Protein AF-A0A932FX75-F1 (afdb_monomer_lite)

Foldseek 3Di:
DDDPVVVVVVLLVVQLVLCLQQVCLQLVHHDPDSVLSVLLSLLSVLCVVVVLSVQLNVCSVVSVSVSNNVSLLCLLQPPPDNDLSNLQSLLVSLCVSLVVRPDLVSSLVSNLSSLLSLLLSLVVLPVQLVVQCVVVVDSVVSSVCSVCVLLVVLLVLLVQLLVCQVVVDSSNLSSLSNLVCQLVSNVSSVHDPVSSVVSNVSSLVSLVVSLVVLLVVLVVLLVPDDLPPDDLCSNCVSVCSLLSNCVRNNDDPVSLCSLLVSLLVSLVVCVVVVVLVSNLVSLPSSVVSLVVLLVCQVVDPVNVVCLLSSLSSLQSNLVSDPDLVSSLVSLVSSCVSPVPNLSSLLVNLQSLLVVLVVLVVVDPPDPPDDDCVVVLVSLVVSVVSNVSSCVSPVPRDHDPVNVVSNVVSVVD

Sequence (412 aa):
MLRPDDERLYQRLRDRMFLRTVLPALKGAPLEDRDHVDRALGLAAILAETGAAAPLLEASSSGDESRTEQLVERIATGGEAAPPIALHHLALLYGRFARSAPDLPRAIGHEKRALVCWLRLWNERSYLAEVAGTVAGDQDLAHEIVASLPRTLLERHAEELSAGRKAATPAARRAAGLLRAVDACAEAAGLGDAERAEVARIAAASIARVACDVIDEARHLAEHADPLRSAAEAREAPFRHVLGFAEWAGFDHETILFLLGQAQDFGWELYRARRTADLRTLLLPLLPAAEELRATIDGDPALVGFRALCAQYFTFLGETETRPGAAIERLETAVAICPTHRNARLILADLLIQDAGRRLDALPARPLFGSGEARRTALSELARTVERAGSLWPSTKVPAALETALAELEKR

Radius of gyration: 31.28 Å; chains: 1; bounding box: 80×47×92 Å

Structure (mmCIF, N/CA/C/O backbone):
data_AF-A0A932FX75-F1
#
_entry.id   AF-A0A932FX75-F1
#
loop_
_atom_site.group_PDB
_atom_site.id
_atom_site.type_symbol
_atom_site.label_atom_id
_atom_site.label_alt_id
_atom_site.label_comp_id
_atom_site.label_asym_id
_atom_site.label_entity_id
_atom_site.label_seq_id
_atom_site.pdbx_PDB_ins_code
_atom_site.Cartn_x
_atom_site.Cartn_y
_atom_site.Cartn_z
_atom_site.occupancy
_atom_site.B_iso_or_equiv
_atom_site.auth_seq_id
_atom_site.auth_comp_id
_atom_site.auth_asym_id
_atom_site.auth_atom_id
_atom_site.pdbx_PDB_model_num
ATOM 1 N N . MET A 1 1 ? -25.951 14.320 57.116 1.00 60.41 1 MET A N 1
ATOM 2 C CA . MET A 1 1 ? -25.681 13.016 56.479 1.00 60.41 1 MET A CA 1
ATOM 3 C C . MET A 1 1 ? -26.706 12.867 55.366 1.00 60.41 1 MET A C 1
ATOM 5 O O . MET A 1 1 ? -27.891 12.952 55.671 1.00 60.41 1 MET A O 1
ATOM 9 N N . LEU A 1 2 ? -26.275 12.823 54.103 1.00 65.00 2 LEU A N 1
ATOM 10 C CA . LEU A 1 2 ? -27.182 12.679 52.955 1.00 65.00 2 LEU A CA 1
ATOM 11 C C . LEU A 1 2 ? -27.827 11.286 52.975 1.00 65.00 2 LEU A C 1
ATOM 13 O O . LEU A 1 2 ? -27.242 10.344 53.517 1.00 65.00 2 LEU A O 1
ATOM 17 N N . ARG A 1 3 ? -29.039 11.144 52.423 1.00 84.88 3 ARG A N 1
ATOM 18 C CA . ARG A 1 3 ? -29.623 9.810 52.228 1.00 84.88 3 ARG A CA 1
ATOM 19 C C . ARG A 1 3 ? -28.793 9.067 51.170 1.00 84.88 3 ARG A C 1
ATOM 21 O O . ARG A 1 3 ? -28.259 9.720 50.275 1.00 84.88 3 ARG A O 1
ATOM 28 N N . PRO A 1 4 ? -28.702 7.726 51.213 1.00 81.56 4 PRO A N 1
ATOM 29 C CA . PRO A 1 4 ? -27.932 6.957 50.229 1.00 81.56 4 PRO A CA 1
ATOM 30 C C . PRO A 1 4 ? -28.289 7.266 48.764 1.00 81.56 4 PRO A C 1
ATOM 32 O O . PRO A 1 4 ? -27.413 7.267 47.901 1.00 81.56 4 PRO A O 1
ATOM 35 N N . ASP A 1 5 ? -29.557 7.575 48.487 1.00 84.50 5 ASP A N 1
ATOM 36 C CA . ASP A 1 5 ? -30.017 7.954 47.147 1.00 84.50 5 ASP A CA 1
ATOM 37 C C . ASP A 1 5 ? -29.565 9.366 46.738 1.00 84.50 5 ASP A C 1
ATOM 39 O O . ASP A 1 5 ? -29.203 9.580 45.580 1.00 84.50 5 ASP A O 1
ATOM 43 N N . ASP A 1 6 ? -29.506 10.305 47.689 1.00 88.44 6 ASP A N 1
ATOM 44 C CA . ASP A 1 6 ? -29.008 11.666 47.454 1.00 88.44 6 ASP A CA 1
ATOM 45 C C . ASP A 1 6 ? -27.497 11.648 47.171 1.00 88.44 6 ASP A C 1
ATOM 47 O O . ASP A 1 6 ? -27.025 12.360 46.286 1.00 88.44 6 ASP A O 1
ATOM 51 N N . GLU A 1 7 ? -26.745 10.786 47.864 1.00 84.75 7 GLU A N 1
ATOM 52 C CA . GLU A 1 7 ? -25.303 10.599 47.650 1.00 84.75 7 GLU A CA 1
ATOM 53 C C . GLU A 1 7 ? -25.010 10.015 46.257 1.00 84.75 7 GLU A C 1
ATOM 55 O O . GLU A 1 7 ? -24.158 10.520 45.525 1.00 84.75 7 GLU A O 1
ATOM 60 N N . ARG A 1 8 ? -25.769 8.994 45.830 1.00 86.19 8 ARG A N 1
ATOM 61 C CA . ARG A 1 8 ? -25.651 8.414 44.478 1.00 86.19 8 ARG A CA 1
ATOM 62 C C . ARG A 1 8 ? -26.000 9.423 43.390 1.00 86.19 8 ARG A C 1
ATOM 64 O O . ARG A 1 8 ? -25.322 9.480 42.361 1.00 86.19 8 ARG A O 1
ATOM 71 N N . LEU A 1 9 ? -27.056 10.209 43.597 1.00 87.81 9 LEU A N 1
ATOM 72 C CA . LEU A 1 9 ? -27.450 11.256 42.659 1.00 87.81 9 LEU A CA 1
ATOM 73 C C . LEU A 1 9 ? -26.374 12.343 42.566 1.00 87.81 9 LEU A C 1
ATOM 75 O O . LEU A 1 9 ? -26.006 12.734 41.456 1.00 87.81 9 LEU A O 1
ATOM 79 N N . TYR A 1 10 ? -25.848 12.793 43.707 1.00 89.00 10 TYR A N 1
ATOM 80 C CA . TYR A 1 10 ? -24.765 13.770 43.769 1.00 89.00 10 TYR A CA 1
ATOM 81 C C . TYR A 1 10 ? -23.512 13.265 43.046 1.00 89.00 10 TYR A C 1
ATOM 83 O O . TYR A 1 10 ? -22.982 13.970 42.183 1.00 89.00 10 TYR A O 1
ATOM 91 N N . GLN A 1 11 ? -23.100 12.019 43.298 1.00 87.50 11 GLN A N 1
ATOM 92 C CA . GLN A 1 11 ? -21.953 11.414 42.624 1.00 87.50 11 GLN A CA 1
ATOM 93 C C . GLN A 1 11 ? -22.158 11.348 41.108 1.00 87.50 11 GLN A C 1
ATOM 95 O O . GLN A 1 11 ? -21.298 11.784 40.345 1.00 87.50 11 GLN A O 1
ATOM 100 N N . ARG A 1 12 ? -23.338 10.911 40.656 1.00 88.06 12 ARG A N 1
ATOM 101 C CA . ARG A 1 12 ? -23.665 10.857 39.225 1.00 88.06 12 ARG A CA 1
ATOM 102 C C . ARG A 1 12 ? -23.656 12.240 38.571 1.00 88.06 12 ARG A C 1
ATOM 104 O O . ARG A 1 12 ? -23.247 12.367 37.419 1.00 88.06 12 ARG A O 1
ATOM 111 N N . LEU A 1 13 ? -24.114 13.284 39.266 1.00 89.50 13 LEU A N 1
ATOM 112 C CA . LEU A 1 13 ? -24.040 14.663 38.770 1.00 89.50 13 LEU A CA 1
ATOM 113 C C . LEU A 1 13 ? -22.590 15.149 38.675 1.00 89.50 13 LEU A C 1
ATOM 115 O O . LEU A 1 13 ? -22.227 15.746 37.659 1.00 89.50 13 LEU A O 1
ATOM 119 N N . ARG A 1 14 ? -21.760 14.844 39.678 1.00 90.44 14 ARG A N 1
ATOM 120 C CA . ARG A 1 14 ? -20.325 15.156 39.677 1.00 90.44 14 ARG A CA 1
ATOM 121 C C . ARG A 1 14 ? -19.611 14.491 38.499 1.00 90.44 14 ARG A C 1
ATOM 123 O O . ARG A 1 14 ? -18.894 15.166 37.765 1.00 90.44 14 ARG A O 1
ATOM 130 N N . ASP A 1 15 ? -19.894 13.216 38.256 1.00 89.88 15 ASP A N 1
ATOM 131 C CA . ASP A 1 15 ? -19.316 12.440 37.155 1.00 89.88 15 ASP A CA 1
ATOM 132 C C . ASP A 1 15 ? -19.746 12.993 35.789 1.00 89.88 15 ASP A C 1
ATOM 134 O O . ASP A 1 15 ? -18.925 13.160 34.885 1.00 89.88 15 ASP A O 1
ATOM 138 N N . ARG A 1 16 ? -21.022 13.380 35.645 1.00 90.69 16 ARG A N 1
ATOM 139 C CA . ARG A 1 16 ? -21.517 14.069 34.440 1.00 90.69 16 ARG A CA 1
ATOM 140 C C . ARG A 1 16 ? -20.805 15.395 34.201 1.00 90.69 16 ARG A C 1
ATOM 142 O O . ARG A 1 16 ? -20.499 15.710 33.053 1.00 90.69 16 ARG A O 1
ATOM 149 N N . MET A 1 17 ? -20.588 16.191 35.247 1.00 89.19 17 MET A N 1
ATOM 150 C CA . MET A 1 17 ? -19.888 17.472 35.129 1.00 89.19 17 MET A CA 1
ATOM 151 C C . MET A 1 17 ? -18.433 17.267 34.715 1.00 89.19 17 MET A C 1
ATOM 153 O O . MET A 1 17 ? -17.984 17.918 33.778 1.00 89.19 17 MET A O 1
ATOM 157 N N . PHE A 1 18 ? -17.740 16.317 35.343 1.00 90.00 18 PHE A N 1
ATOM 158 C CA . PHE A 1 18 ? -16.380 15.935 34.976 1.00 90.00 18 PHE A CA 1
ATOM 159 C C . PHE A 1 18 ? -16.281 15.524 33.496 1.00 90.00 18 PHE A C 1
ATOM 161 O O . PHE A 1 18 ? -15.495 16.093 32.739 1.00 90.00 18 PHE A O 1
ATOM 168 N N . LEU A 1 19 ? -17.140 14.607 33.044 1.00 89.19 19 LEU A N 1
ATOM 169 C CA . LEU A 1 19 ? -17.134 14.128 31.658 1.00 89.19 19 LEU A CA 1
ATOM 170 C C . LEU A 1 19 ? -17.506 15.213 30.646 1.00 89.19 19 LEU A C 1
ATOM 172 O O . LEU A 1 19 ? -16.978 15.214 29.539 1.00 89.19 19 LEU A O 1
ATOM 176 N N . ARG A 1 20 ? -18.379 16.161 31.000 1.00 89.56 20 ARG A N 1
ATOM 177 C CA . ARG A 1 20 ? -18.686 17.307 30.128 1.00 89.56 20 ARG A CA 1
ATOM 178 C C . ARG A 1 20 ? -17.479 18.200 29.868 1.00 89.56 20 ARG A C 1
ATOM 180 O O . ARG A 1 20 ? -17.460 18.846 28.827 1.00 89.56 20 ARG A O 1
ATOM 187 N N . THR A 1 21 ? -16.504 18.220 30.770 1.00 87.62 21 THR A N 1
ATOM 188 C CA . THR A 1 21 ? -15.249 18.954 30.578 1.00 87.62 21 THR A CA 1
ATOM 189 C C . THR A 1 21 ? -14.226 18.119 29.813 1.00 87.62 21 THR A C 1
ATOM 191 O O . THR A 1 21 ? -13.597 18.624 28.889 1.00 87.62 21 THR A O 1
ATOM 194 N N . VAL A 1 22 ? -14.084 16.835 30.151 1.00 86.62 22 VAL A N 1
ATOM 195 C CA . VAL A 1 22 ? -13.017 15.980 29.601 1.00 86.62 22 VAL A CA 1
ATOM 196 C C . VAL A 1 22 ? -13.337 15.443 28.204 1.00 86.62 22 VAL A C 1
ATOM 198 O O . VAL A 1 22 ? -12.476 15.414 27.328 1.00 86.62 22 VAL A O 1
ATOM 201 N N . LEU A 1 23 ? -14.578 15.022 27.951 1.00 88.38 23 LEU A N 1
ATOM 202 C CA . LEU A 1 23 ? -14.937 14.381 26.684 1.00 88.38 23 LEU A CA 1
ATOM 203 C C . LEU A 1 23 ? -14.802 15.295 25.452 1.00 88.38 23 LEU A C 1
ATOM 205 O O . LEU A 1 23 ? -14.373 14.774 24.424 1.00 88.38 23 LEU A O 1
ATOM 209 N N . PRO A 1 24 ? -15.124 16.607 25.488 1.00 87.75 24 PRO A N 1
ATOM 210 C CA . PRO A 1 24 ? -14.858 17.489 24.352 1.00 87.75 24 PRO A CA 1
ATOM 211 C C . PRO A 1 24 ? -13.373 17.567 23.988 1.00 87.75 24 PRO A C 1
ATOM 213 O O . PRO A 1 24 ? -13.044 17.486 22.807 1.00 87.75 24 PRO A O 1
ATOM 216 N N . ALA A 1 25 ? -12.492 17.652 24.993 1.00 85.44 25 ALA A N 1
ATOM 217 C CA . ALA A 1 25 ? -11.045 17.660 24.792 1.00 85.44 25 ALA A CA 1
ATOM 218 C C . ALA A 1 25 ? -10.559 16.329 24.194 1.00 85.44 25 ALA A C 1
ATOM 220 O O . ALA A 1 25 ? -9.800 16.329 23.234 1.00 85.44 25 ALA A O 1
ATOM 221 N N . LEU A 1 26 ? -11.083 15.191 24.668 1.00 83.62 26 LEU A N 1
ATOM 222 C CA . LEU A 1 26 ? -10.765 13.873 24.096 1.00 83.62 26 LEU A CA 1
ATOM 223 C C . LEU A 1 26 ? -11.318 13.655 22.688 1.00 83.62 26 LEU A C 1
ATOM 225 O O . LEU A 1 26 ? -10.713 12.944 21.888 1.00 83.62 26 LEU A O 1
ATOM 229 N N . LYS A 1 27 ? -12.485 14.221 22.378 1.00 85.06 27 LYS A N 1
ATOM 230 C CA . LYS A 1 27 ? -13.068 14.167 21.033 1.00 85.06 27 LYS A CA 1
ATOM 231 C C . LYS A 1 27 ? -12.318 15.100 20.070 1.00 85.06 27 LYS A C 1
ATOM 233 O O . LYS A 1 27 ? -12.302 14.826 18.867 1.00 85.06 27 LYS A O 1
ATOM 238 N N . GLY A 1 28 ? -11.735 16.187 20.586 1.00 81.00 28 GLY A N 1
ATOM 239 C CA . GLY A 1 28 ? -11.206 17.321 19.820 1.00 81.00 28 GLY A CA 1
ATOM 240 C C . GLY A 1 28 ? -12.312 18.182 19.194 1.00 81.00 28 GLY A C 1
ATOM 241 O O . GLY A 1 28 ? -12.101 18.827 18.165 1.00 81.00 28 GLY A O 1
ATOM 242 N N . ALA A 1 29 ? -13.537 18.099 19.724 1.00 78.12 29 ALA A N 1
ATOM 243 C CA . ALA A 1 29 ? -14.714 18.808 19.226 1.00 78.12 29 ALA A CA 1
ATOM 244 C C . ALA A 1 29 ? -15.818 18.867 20.298 1.00 78.12 29 ALA A C 1
ATOM 246 O O . ALA A 1 29 ? -15.878 17.987 21.164 1.00 78.12 29 ALA A O 1
ATOM 247 N N . PRO A 1 30 ? -16.752 19.833 20.219 1.00 81.56 30 PRO A N 1
ATOM 248 C CA . PRO A 1 30 ? -17.909 19.866 21.103 1.00 81.56 30 PRO A CA 1
ATOM 249 C C . PRO A 1 30 ? -18.713 18.554 21.092 1.00 81.56 30 PRO A C 1
ATOM 251 O O . PRO A 1 30 ? -18.842 17.855 20.076 1.00 81.56 30 PRO A O 1
ATOM 254 N N . LEU A 1 31 ? -19.281 18.217 22.252 1.00 81.06 31 LEU A N 1
ATOM 255 C CA . LEU A 1 31 ? -20.259 17.142 22.361 1.00 81.06 31 LEU A CA 1
ATOM 256 C C . LEU A 1 31 ? -21.626 17.652 21.908 1.00 81.06 31 LEU A C 1
ATOM 258 O O . LEU A 1 31 ? -22.238 18.483 22.570 1.00 81.06 31 LEU A O 1
ATOM 262 N N . GLU A 1 32 ? -22.109 17.120 20.792 1.00 70.88 32 GLU A N 1
ATOM 263 C CA . GLU A 1 32 ? -23.422 17.464 20.234 1.00 70.88 32 GLU A CA 1
ATOM 264 C C . GLU A 1 32 ? -24.567 16.727 20.945 1.00 70.88 32 GLU A C 1
ATOM 266 O O . GLU A 1 32 ? -25.710 17.172 20.915 1.00 70.88 32 GLU A O 1
ATOM 271 N N . ASP A 1 33 ? -24.259 15.619 21.627 1.00 74.62 33 ASP A N 1
ATOM 272 C CA . ASP A 1 33 ? -25.254 14.708 22.184 1.00 74.62 33 ASP A CA 1
ATOM 273 C C . ASP A 1 33 ? -24.948 14.340 23.645 1.00 74.62 33 ASP A C 1
ATOM 275 O O . ASP A 1 33 ? -23.833 13.926 23.991 1.00 74.62 33 ASP A O 1
ATOM 279 N N . ARG A 1 34 ? -25.977 14.459 24.498 1.00 74.56 34 ARG A N 1
ATOM 280 C CA . ARG A 1 34 ? -25.953 14.075 25.919 1.00 74.56 34 ARG A CA 1
ATOM 281 C C . ARG A 1 34 ? -25.685 12.581 26.108 1.00 74.56 34 ARG A C 1
ATOM 283 O O . ARG A 1 34 ? -25.114 12.213 27.136 1.00 74.56 34 ARG A O 1
ATOM 290 N N . ASP A 1 35 ? -26.020 11.752 25.123 1.00 80.19 35 ASP A N 1
ATOM 291 C CA . ASP A 1 35 ? -25.848 10.297 25.178 1.00 80.19 35 ASP A CA 1
ATOM 292 C C . ASP A 1 35 ? -24.372 9.883 25.331 1.00 80.19 35 ASP A C 1
ATOM 294 O O . ASP A 1 35 ? -24.067 8.870 25.964 1.00 80.19 35 ASP A O 1
ATOM 298 N N . HIS A 1 36 ? -23.425 10.693 24.837 1.00 78.12 36 HIS A N 1
ATOM 299 C CA . HIS A 1 36 ? -21.991 10.440 25.028 1.00 78.12 36 HIS A CA 1
ATOM 300 C C . HIS A 1 36 ? -21.591 10.484 26.504 1.00 78.12 36 HIS A C 1
ATOM 302 O O . HIS A 1 36 ? -20.847 9.619 26.963 1.00 78.12 36 HIS A O 1
ATOM 308 N N . VAL A 1 37 ? -22.109 11.467 27.247 1.00 83.12 37 VAL A N 1
ATOM 309 C CA . VAL A 1 37 ? -21.802 11.656 28.670 1.00 83.12 37 VAL A CA 1
ATOM 310 C C . VAL A 1 37 ? -22.379 10.505 29.482 1.00 83.12 37 VAL A C 1
ATOM 312 O O . VAL A 1 37 ? -21.670 9.904 30.284 1.00 83.12 37 VAL A O 1
ATOM 315 N N . ASP A 1 38 ? -23.645 10.161 29.248 1.00 83.44 38 ASP A N 1
ATOM 316 C CA . ASP A 1 38 ? -24.330 9.140 30.044 1.00 83.44 38 ASP A CA 1
ATOM 317 C C . ASP A 1 38 ? -23.727 7.748 29.855 1.00 83.44 38 ASP A C 1
ATOM 319 O O . ASP A 1 38 ? -23.591 6.990 30.816 1.00 83.44 38 ASP A O 1
ATOM 323 N N . ARG A 1 39 ? -23.287 7.423 28.640 1.00 80.44 39 ARG A N 1
ATOM 324 C CA . ARG A 1 39 ? -22.659 6.130 28.351 1.00 80.44 39 ARG A CA 1
ATOM 325 C C . ARG A 1 39 ? -21.183 6.060 28.763 1.00 80.44 39 ARG A C 1
ATOM 327 O O . ARG A 1 39 ? -20.630 4.964 28.804 1.00 80.44 39 ARG A O 1
ATOM 334 N N . ALA A 1 40 ? -20.556 7.197 29.063 1.00 84.81 40 ALA A N 1
ATOM 335 C CA . ALA A 1 40 ? -19.195 7.277 29.590 1.00 84.81 40 ALA A CA 1
ATOM 336 C C . ALA A 1 40 ? -19.151 7.375 31.125 1.00 84.81 40 ALA A C 1
ATOM 338 O O . ALA A 1 40 ? -18.063 7.448 31.685 1.00 84.81 40 ALA A O 1
ATOM 339 N N . LEU A 1 41 ? -20.293 7.345 31.829 1.00 85.44 41 LEU A N 1
ATOM 340 C CA . LEU A 1 41 ? -20.327 7.469 33.295 1.00 85.44 41 LEU A CA 1
ATOM 341 C C . LEU A 1 41 ? -19.461 6.435 34.021 1.00 85.44 41 LEU A C 1
ATOM 343 O O . LEU A 1 41 ? -18.822 6.781 35.009 1.00 85.44 41 LEU A O 1
ATOM 347 N N . GLY A 1 42 ? -19.378 5.206 33.503 1.00 83.38 42 GLY A N 1
ATOM 348 C CA . GLY A 1 42 ? -18.480 4.186 34.054 1.00 83.38 42 GLY A CA 1
ATOM 349 C C . GLY A 1 42 ? -17.009 4.609 34.012 1.00 83.38 42 GLY A C 1
ATOM 350 O O . GLY A 1 42 ? -16.280 4.382 34.972 1.00 83.38 42 GLY A O 1
ATOM 351 N N . LEU A 1 43 ? -16.592 5.327 32.962 1.00 84.88 43 LEU A N 1
ATOM 352 C CA . LEU A 1 43 ? -15.232 5.853 32.841 1.00 84.88 43 LEU A CA 1
ATOM 353 C C . LEU A 1 43 ? -14.921 6.885 33.932 1.00 84.88 43 LEU A C 1
ATOM 355 O O . LEU A 1 43 ? -13.818 6.879 34.459 1.00 84.88 43 LEU A O 1
ATOM 359 N N . ALA A 1 44 ? -15.872 7.744 34.314 1.00 86.00 44 ALA A N 1
ATOM 360 C CA . ALA A 1 44 ? -15.643 8.743 35.363 1.00 86.00 44 ALA A CA 1
ATOM 361 C C . ALA A 1 44 ? -15.314 8.111 36.722 1.00 86.00 44 ALA A C 1
ATOM 363 O O . ALA A 1 44 ? -14.377 8.556 37.383 1.00 86.00 44 ALA A O 1
ATOM 364 N N . ALA A 1 45 ? -16.046 7.060 37.106 1.00 83.31 45 ALA A N 1
ATOM 365 C CA . ALA A 1 45 ? -15.777 6.326 38.340 1.00 83.31 45 ALA A CA 1
ATOM 366 C C . ALA A 1 45 ? -14.365 5.719 38.323 1.00 83.31 45 ALA A C 1
ATOM 368 O O . ALA A 1 45 ? -13.587 5.920 39.251 1.00 83.31 45 ALA A O 1
ATOM 369 N N . ILE A 1 46 ? -13.995 5.083 37.210 1.00 82.81 46 ILE A N 1
ATOM 370 C CA . ILE A 1 46 ? -12.687 4.440 37.047 1.00 82.81 46 ILE A CA 1
ATOM 371 C C . ILE A 1 46 ? -11.546 5.465 37.071 1.00 82.81 46 ILE A C 1
ATOM 373 O O . ILE A 1 46 ? -10.523 5.251 37.713 1.00 82.81 46 ILE A O 1
ATOM 377 N N . LEU A 1 47 ? -11.718 6.609 36.405 1.00 82.94 47 LEU A N 1
ATOM 378 C CA . LEU A 1 47 ? -10.726 7.688 36.401 1.00 82.94 47 LEU A CA 1
ATOM 379 C C . LEU A 1 47 ? -10.540 8.319 37.785 1.00 82.94 47 LEU A C 1
ATOM 381 O O . LEU A 1 47 ? -9.456 8.817 38.095 1.00 82.94 47 LEU A O 1
ATOM 385 N N . ALA A 1 48 ? -11.586 8.326 38.612 1.00 83.81 48 ALA A N 1
ATOM 386 C CA . ALA A 1 48 ? -11.485 8.772 39.994 1.00 83.81 48 ALA A CA 1
ATOM 387 C C . ALA A 1 48 ? -10.686 7.773 40.846 1.00 83.81 48 ALA A C 1
ATOM 389 O O . ALA A 1 48 ? -9.825 8.194 41.616 1.00 83.81 48 ALA A O 1
ATOM 390 N N . GLU A 1 49 ? -10.920 6.470 40.671 1.00 83.50 49 GLU A N 1
ATOM 391 C CA . GLU A 1 49 ? -10.227 5.398 41.402 1.00 83.50 49 GLU A CA 1
ATOM 392 C C . GLU A 1 49 ? -8.731 5.320 41.077 1.00 83.50 49 GLU A C 1
ATOM 394 O O . GLU A 1 49 ? -7.918 5.090 41.970 1.00 83.50 49 GLU A O 1
ATOM 399 N N . THR A 1 50 ? -8.343 5.583 39.827 1.00 78.56 50 THR A N 1
ATOM 400 C CA . THR A 1 50 ? -6.930 5.600 39.406 1.00 78.56 50 THR A CA 1
ATOM 401 C C . THR A 1 50 ? -6.200 6.900 39.755 1.00 78.56 50 THR A C 1
ATOM 403 O O . THR A 1 50 ? -5.020 7.053 39.443 1.00 78.56 50 THR A O 1
ATOM 406 N N . GLY A 1 51 ? -6.888 7.879 40.355 1.00 83.56 51 GLY A N 1
ATOM 407 C CA . GLY A 1 51 ? -6.333 9.206 40.640 1.00 83.56 51 GLY A CA 1
ATOM 408 C C . GLY A 1 51 ? -6.096 10.075 39.396 1.00 83.56 51 GLY A C 1
ATOM 409 O O . GLY A 1 51 ? -5.593 11.193 39.513 1.00 83.56 51 GLY A O 1
ATOM 410 N N . ALA A 1 52 ? -6.484 9.609 38.206 1.00 84.56 52 ALA A N 1
ATOM 411 C CA . ALA A 1 52 ? -6.282 10.324 36.949 1.00 84.56 52 ALA A CA 1
ATOM 412 C C . ALA A 1 52 ? -7.299 11.457 36.712 1.00 84.56 52 ALA A C 1
ATOM 414 O O . ALA A 1 52 ? -7.061 12.335 35.880 1.00 84.56 52 ALA A O 1
ATOM 415 N N . ALA A 1 53 ? -8.414 11.477 37.450 1.00 85.62 53 ALA A N 1
ATOM 416 C CA . ALA A 1 53 ? -9.477 12.465 37.274 1.00 85.62 53 ALA A CA 1
ATOM 417 C C . ALA A 1 53 ? -9.005 13.918 37.467 1.00 85.62 53 ALA A C 1
ATOM 419 O O . ALA A 1 53 ? -9.329 14.775 36.649 1.00 85.62 53 ALA A O 1
ATOM 420 N N . ALA A 1 54 ? -8.226 14.216 38.513 1.00 87.19 54 ALA A N 1
ATOM 421 C CA . ALA A 1 54 ? -7.782 15.589 38.777 1.00 87.19 54 ALA A CA 1
ATOM 422 C C . ALA A 1 54 ? -6.805 16.122 37.702 1.00 87.19 54 ALA A C 1
ATOM 424 O O . ALA A 1 54 ? -7.084 17.192 37.155 1.00 87.19 54 ALA A O 1
ATOM 425 N N . PRO A 1 55 ? -5.744 15.384 37.307 1.00 87.38 55 PRO A N 1
ATOM 426 C CA . PRO A 1 55 ? -4.882 15.783 36.191 1.00 87.38 55 PRO A CA 1
ATOM 427 C C . PRO A 1 55 ? -5.631 15.964 34.865 1.00 87.38 55 PRO A C 1
ATOM 429 O O . PRO A 1 55 ? -5.346 16.903 34.123 1.00 87.38 55 PRO A O 1
ATOM 432 N N . LEU A 1 56 ? -6.600 15.088 34.566 1.00 86.50 56 LEU A N 1
ATOM 433 C CA . LEU A 1 56 ? -7.410 15.191 33.348 1.00 86.50 56 LEU A CA 1
ATOM 434 C C . LEU A 1 56 ? -8.293 16.432 33.356 1.00 86.50 56 LEU A C 1
ATOM 436 O O . LEU A 1 56 ? -8.410 17.106 32.333 1.00 86.50 56 LEU A O 1
ATOM 440 N N . LEU A 1 57 ? -8.901 16.744 34.501 1.00 88.81 57 LEU A N 1
ATOM 441 C CA . LEU A 1 57 ? -9.738 17.926 34.641 1.00 88.81 57 LEU A CA 1
ATOM 442 C C . LEU A 1 57 ? -8.919 19.211 34.481 1.00 88.81 57 LEU A C 1
ATOM 444 O O . LEU A 1 57 ? -9.377 20.130 33.804 1.00 88.81 57 LEU A O 1
ATOM 448 N N . GLU A 1 58 ? -7.718 19.264 35.063 1.00 90.19 58 GLU A N 1
ATOM 449 C CA . GLU A 1 58 ? -6.783 20.386 34.916 1.00 90.19 58 GLU A CA 1
ATOM 450 C C . GLU A 1 58 ? -6.414 20.602 33.441 1.00 90.19 58 GLU A C 1
ATOM 452 O O . GLU A 1 58 ? -6.645 21.690 32.913 1.00 90.19 58 GLU A O 1
ATOM 457 N N . ALA A 1 59 ? -5.935 19.554 32.761 1.00 89.38 59 ALA A N 1
ATOM 458 C CA . ALA A 1 59 ? -5.523 19.623 31.357 1.00 89.38 59 ALA A CA 1
ATOM 459 C C . ALA A 1 59 ? -6.685 19.983 30.412 1.00 89.38 59 ALA A C 1
ATOM 461 O O . ALA A 1 59 ? -6.534 20.812 29.513 1.00 89.38 59 ALA A O 1
ATOM 462 N N . SER A 1 60 ? -7.871 19.415 30.651 1.00 88.25 60 SER A N 1
ATOM 463 C CA . SER A 1 60 ? -9.057 19.699 29.833 1.00 88.25 60 SER A CA 1
ATOM 464 C C . SER A 1 60 ? -9.553 21.131 30.042 1.00 88.25 60 SER A C 1
ATOM 466 O O . SER A 1 60 ? -9.964 21.792 29.092 1.00 88.25 60 SER A O 1
ATOM 468 N N . SER A 1 61 ? -9.489 21.642 31.277 1.00 88.44 61 SER A N 1
ATOM 469 C CA . SER A 1 61 ? -9.932 23.006 31.600 1.00 88.44 61 SER A CA 1
ATOM 470 C C . SER A 1 61 ? -8.977 24.077 31.072 1.00 88.44 61 SER A C 1
ATOM 472 O O . SER A 1 61 ? -9.418 25.190 30.791 1.00 88.44 61 SER A O 1
ATOM 474 N N . SER A 1 62 ? -7.688 23.759 30.910 1.00 88.25 62 SER A N 1
ATOM 475 C CA . SER A 1 62 ? -6.714 24.653 30.273 1.00 88.25 62 SER A CA 1
ATOM 476 C C . SER A 1 62 ? -6.761 24.624 28.741 1.00 88.25 62 SER A C 1
ATOM 478 O O . SER A 1 62 ? -6.025 25.377 28.109 1.00 88.25 62 SER A O 1
ATOM 480 N N . GLY A 1 63 ? -7.592 23.763 28.139 1.00 85.31 63 GLY A N 1
ATOM 481 C CA . GLY A 1 63 ? -7.631 23.558 26.688 1.00 85.31 63 GLY A CA 1
ATOM 482 C C . GLY A 1 63 ? -6.385 22.861 26.134 1.00 85.31 63 GLY A C 1
ATOM 483 O O . GLY A 1 63 ? -6.109 22.965 24.942 1.00 85.31 63 GLY A O 1
ATOM 484 N N . ASP A 1 64 ? -5.616 22.168 26.982 1.00 86.25 64 ASP A N 1
ATOM 485 C CA . ASP A 1 64 ? -4.430 21.422 26.558 1.00 86.25 64 ASP A CA 1
ATOM 486 C C . ASP A 1 64 ? -4.858 20.030 26.072 1.00 86.25 64 ASP A C 1
ATOM 488 O O . ASP A 1 64 ? -4.851 19.038 26.813 1.00 86.25 64 ASP A O 1
ATOM 492 N N . GLU A 1 65 ? -5.311 19.979 24.817 1.00 82.75 65 GLU A N 1
ATOM 493 C CA . GLU A 1 65 ? -5.770 18.746 24.170 1.00 82.75 65 GLU A CA 1
ATOM 494 C C . GLU A 1 65 ?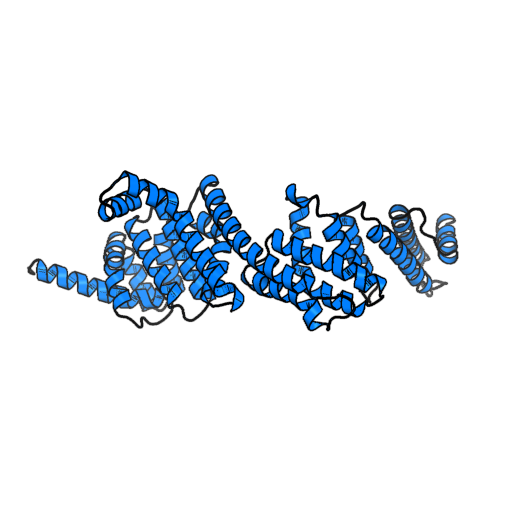 -4.667 17.680 24.166 1.00 82.75 65 GLU A C 1
ATOM 496 O O . GLU A 1 65 ? -4.932 16.532 24.510 1.00 82.75 65 GLU A O 1
ATOM 501 N N . SER A 1 66 ? -3.418 18.067 23.886 1.00 83.31 66 SER A N 1
ATOM 502 C CA . SER A 1 66 ? -2.270 17.151 23.849 1.00 83.31 66 SER A CA 1
ATOM 503 C C . SER A 1 66 ? -2.018 16.502 25.209 1.00 83.31 66 SER A C 1
ATOM 505 O O . SER A 1 66 ? -1.898 15.280 25.304 1.00 83.31 66 SER A O 1
ATOM 507 N N . ARG A 1 67 ? -2.006 17.286 26.293 1.00 85.56 67 ARG A N 1
ATOM 508 C CA . ARG A 1 67 ? -1.850 16.745 27.653 1.00 85.56 67 ARG A CA 1
ATOM 509 C C . ARG A 1 67 ? -3.043 15.887 28.063 1.00 85.56 67 ARG A C 1
ATOM 511 O O . ARG A 1 67 ? -2.855 14.871 28.729 1.00 85.56 67 ARG A O 1
ATOM 518 N N . THR A 1 68 ? -4.257 16.260 27.661 1.00 83.12 68 THR A N 1
ATOM 519 C CA . THR A 1 68 ? -5.465 15.463 27.922 1.00 83.12 68 THR A CA 1
ATOM 520 C C . THR A 1 68 ? -5.393 14.107 27.220 1.00 83.12 68 THR A C 1
ATOM 522 O O . THR A 1 68 ? -5.640 13.074 27.847 1.00 83.12 68 THR A O 1
ATOM 525 N N . GLU A 1 69 ? -4.994 14.095 25.947 1.00 78.75 69 GLU A N 1
ATOM 526 C CA . GLU A 1 69 ? -4.779 12.869 25.180 1.00 78.75 69 GLU A CA 1
ATOM 527 C C . GLU A 1 69 ? -3.671 12.013 25.794 1.00 78.75 69 GLU A C 1
ATOM 529 O O . GLU A 1 69 ? -3.907 10.835 26.034 1.00 78.75 69 GLU A O 1
ATOM 534 N N . GLN A 1 70 ? -2.517 12.589 26.143 1.00 82.50 70 GLN A N 1
ATOM 535 C CA . GLN A 1 70 ? -1.416 11.859 26.783 1.00 82.50 70 GLN A CA 1
ATOM 536 C C . GLN A 1 70 ? -1.829 11.221 28.110 1.00 82.50 70 GLN A C 1
ATOM 538 O O . GLN A 1 70 ? -1.402 10.114 28.428 1.00 82.50 70 GLN A O 1
ATOM 543 N N . LEU A 1 71 ? -2.646 11.903 28.915 1.00 81.56 71 LEU A N 1
ATOM 544 C CA . LEU A 1 71 ? -3.122 11.361 30.186 1.00 81.56 71 LEU A CA 1
ATOM 545 C C . LEU A 1 71 ? -4.058 10.167 29.974 1.00 81.56 71 LEU A C 1
ATOM 547 O O . LEU A 1 71 ? -3.907 9.160 30.664 1.00 81.56 71 LEU A O 1
ATOM 551 N N . VAL A 1 72 ? -4.982 10.238 29.010 1.00 78.38 72 VAL A N 1
ATOM 552 C CA . VAL A 1 72 ? -5.849 9.094 28.674 1.00 78.38 72 VAL A CA 1
ATOM 553 C C . VAL A 1 72 ? -5.081 7.982 27.978 1.00 78.38 72 VAL A C 1
ATOM 555 O O . VAL A 1 72 ? -5.326 6.812 28.258 1.00 78.38 72 VAL A O 1
ATOM 558 N N . GLU A 1 73 ? -4.111 8.317 27.137 1.00 76.94 73 GLU A N 1
ATOM 559 C CA . GLU A 1 73 ? -3.220 7.339 26.532 1.00 76.94 73 GLU A CA 1
ATOM 560 C C . GLU A 1 73 ? -2.423 6.618 27.610 1.00 76.94 73 GLU A C 1
ATOM 562 O O . GLU A 1 73 ? -2.433 5.401 27.619 1.00 76.94 73 GLU A O 1
ATOM 567 N N . ARG A 1 74 ? -1.867 7.313 28.608 1.00 78.12 74 ARG A N 1
ATOM 568 C CA . ARG A 1 74 ? -1.224 6.673 29.768 1.00 78.12 74 ARG A CA 1
ATOM 569 C C . ARG A 1 74 ? -2.163 5.758 30.547 1.00 78.12 74 ARG A C 1
ATOM 571 O O . ARG A 1 74 ? -1.694 4.779 31.111 1.00 78.12 74 ARG A O 1
ATOM 578 N N . ILE A 1 75 ? -3.462 6.040 30.584 1.00 74.12 75 ILE A N 1
ATOM 579 C CA . ILE A 1 75 ? -4.443 5.113 31.162 1.00 74.12 75 ILE A CA 1
ATOM 580 C C . ILE A 1 75 ? -4.638 3.906 30.245 1.00 74.12 75 ILE A C 1
ATOM 582 O O . ILE A 1 75 ? -4.781 2.805 30.743 1.00 74.12 75 ILE A O 1
ATOM 586 N N . ALA A 1 76 ? -4.620 4.080 28.925 1.00 68.62 76 ALA A N 1
ATOM 587 C CA . ALA A 1 76 ? -4.782 2.998 27.956 1.00 68.62 76 ALA A CA 1
ATOM 588 C C . ALA A 1 76 ? -3.504 2.170 27.708 1.00 68.62 76 ALA A C 1
ATOM 590 O O . ALA A 1 76 ? -3.614 1.013 27.304 1.00 68.62 76 ALA A O 1
ATOM 591 N N . THR A 1 77 ? -2.311 2.732 27.941 1.00 66.94 77 THR A N 1
ATOM 592 C CA . THR A 1 77 ? -0.987 2.188 27.566 1.00 66.94 77 THR A CA 1
ATOM 593 C C . THR A 1 77 ? -0.008 2.069 28.741 1.00 66.94 77 THR A C 1
ATOM 595 O O . THR A 1 77 ? 1.007 1.393 28.617 1.00 66.94 77 THR A O 1
ATOM 598 N N . GLY A 1 78 ? -0.302 2.659 29.904 1.00 58.00 78 GLY A N 1
ATOM 599 C CA . GLY A 1 78 ? 0.605 2.728 31.056 1.00 58.00 78 GLY A CA 1
ATOM 600 C C . GLY A 1 78 ? 0.992 1.379 31.673 1.00 58.00 78 GLY A C 1
ATOM 601 O O . GLY A 1 78 ? 0.253 0.395 31.592 1.00 58.00 78 GLY A O 1
ATOM 602 N N . GLY A 1 79 ? 2.187 1.377 32.283 1.00 56.62 79 GLY A N 1
ATOM 603 C CA . GLY A 1 79 ? 2.942 0.214 32.776 1.00 56.62 79 GLY A CA 1
ATOM 604 C C . GLY A 1 79 ? 2.479 -0.412 34.097 1.00 56.62 79 GLY A C 1
ATOM 605 O O . GLY A 1 79 ? 3.095 -1.372 34.547 1.00 56.62 79 GLY A O 1
ATOM 606 N N . GLU A 1 80 ? 1.391 0.077 34.689 1.00 57.41 80 GLU A N 1
ATOM 607 C CA . GLU A 1 80 ? 0.557 -0.698 35.614 1.00 57.41 80 GLU A CA 1
ATOM 608 C C . GLU A 1 80 ? -0.732 -1.014 34.851 1.00 57.41 80 GLU A C 1
ATOM 610 O O . GLU A 1 80 ? -1.321 -0.105 34.267 1.00 57.41 80 GLU A O 1
ATOM 615 N N . ALA A 1 81 ? -1.113 -2.292 34.761 1.00 66.50 81 ALA A N 1
ATOM 616 C CA . ALA A 1 81 ? -2.211 -2.742 33.908 1.00 66.50 81 ALA A CA 1
ATOM 617 C C . ALA A 1 81 ? -3.470 -1.894 34.137 1.00 66.50 81 ALA A C 1
ATOM 619 O O . ALA A 1 81 ? -4.055 -1.898 35.221 1.00 66.50 81 ALA A O 1
ATOM 620 N N . ALA A 1 82 ? -3.856 -1.135 33.109 1.00 76.81 82 ALA A N 1
ATOM 621 C CA . ALA A 1 82 ? -5.106 -0.401 33.092 1.00 76.81 82 ALA A CA 1
ATOM 622 C C . ALA A 1 82 ? -6.240 -1.353 33.486 1.00 76.81 82 ALA A C 1
ATOM 624 O O . ALA A 1 82 ? -6.304 -2.442 32.914 1.00 76.81 82 ALA A O 1
ATOM 625 N N . PRO A 1 83 ? -7.149 -0.982 34.405 1.00 86.06 83 PRO A N 1
ATOM 626 C CA . PRO A 1 83 ? -8.262 -1.857 34.736 1.00 86.06 83 PRO A CA 1
ATOM 627 C C . PRO A 1 83 ? -9.010 -2.251 33.449 1.00 86.06 83 PRO A C 1
ATOM 629 O O . PRO A 1 83 ? -9.365 -1.351 32.680 1.00 86.06 83 PRO A O 1
ATOM 632 N N . PRO A 1 84 ? -9.297 -3.542 33.195 1.00 89.19 84 PRO A N 1
ATOM 633 C CA . PRO A 1 84 ? -9.972 -3.983 31.969 1.00 89.19 84 PRO A CA 1
ATOM 634 C C . PRO A 1 84 ? -11.263 -3.209 31.677 1.00 89.19 84 PRO A C 1
ATOM 636 O O . PRO A 1 84 ? -11.542 -2.794 30.554 1.00 89.19 84 PRO A O 1
ATOM 639 N N . ILE A 1 85 ? -12.030 -2.904 32.722 1.00 88.00 85 ILE A N 1
ATOM 640 C CA . ILE A 1 85 ? -13.246 -2.100 32.610 1.00 88.00 85 ILE A CA 1
ATOM 641 C C . ILE A 1 85 ? -12.982 -0.690 32.039 1.00 88.00 85 ILE A C 1
ATOM 643 O O . ILE A 1 85 ? -13.796 -0.178 31.267 1.00 88.00 85 ILE A O 1
ATOM 647 N N . ALA A 1 86 ? -11.826 -0.084 32.334 1.00 86.50 86 ALA A N 1
ATOM 648 C CA . ALA A 1 86 ? -11.397 1.193 31.761 1.00 86.50 86 ALA A CA 1
ATOM 649 C C . ALA A 1 86 ? -11.189 1.064 30.251 1.00 86.50 86 ALA A C 1
ATOM 651 O O . ALA A 1 86 ? -11.742 1.847 29.477 1.00 86.50 86 ALA A O 1
ATOM 652 N N . LEU A 1 87 ? -10.434 0.039 29.841 1.00 89.56 87 LEU A N 1
ATOM 653 C CA . LEU A 1 87 ? -10.147 -0.252 28.438 1.00 89.56 87 LEU A CA 1
ATOM 654 C C . LEU A 1 87 ? -11.439 -0.492 27.654 1.00 89.56 87 LEU A C 1
ATOM 656 O O . LEU A 1 87 ? -11.582 0.015 26.546 1.00 89.56 87 LEU A O 1
ATOM 660 N N . HIS A 1 88 ? -12.419 -1.181 28.241 1.00 90.94 88 HIS A N 1
ATOM 661 C CA . HIS A 1 88 ? -13.701 -1.439 27.583 1.00 90.94 88 HIS A CA 1
ATOM 662 C C . HIS A 1 88 ? -14.484 -0.143 27.356 1.00 90.94 88 HIS A C 1
ATOM 664 O O . HIS A 1 88 ? -14.952 0.122 26.244 1.00 90.94 88 HIS A O 1
ATOM 670 N N . HIS A 1 89 ? -14.577 0.719 28.370 1.00 89.38 89 HIS A N 1
ATOM 671 C CA . HIS A 1 89 ? -15.227 2.018 28.207 1.00 89.38 89 HIS A CA 1
ATOM 672 C C . HIS A 1 89 ? -14.509 2.908 27.186 1.00 89.38 89 HIS A C 1
ATOM 674 O O . HIS A 1 89 ? -15.182 3.543 26.369 1.00 89.38 89 HIS A O 1
ATOM 680 N N . LEU A 1 90 ? -13.174 2.925 27.188 1.00 89.38 90 LEU A N 1
ATOM 681 C CA . LEU A 1 90 ? -12.378 3.668 26.209 1.00 89.38 90 LEU A CA 1
ATOM 682 C C . LEU A 1 90 ? -12.575 3.124 24.790 1.00 89.38 90 LEU A C 1
ATOM 684 O O . LEU A 1 90 ? -12.814 3.912 23.876 1.00 89.38 90 LEU A O 1
ATOM 688 N N . ALA A 1 91 ? -12.585 1.802 24.602 1.00 92.25 91 ALA A N 1
ATOM 689 C CA . ALA A 1 91 ? -12.824 1.169 23.306 1.00 92.25 91 ALA A CA 1
ATOM 690 C C . ALA A 1 91 ? -14.182 1.581 22.711 1.00 92.25 91 ALA A C 1
ATOM 692 O O . ALA A 1 91 ? -14.280 1.994 21.550 1.00 92.25 91 ALA A O 1
ATOM 693 N N . LEU A 1 92 ? -15.241 1.540 23.526 1.00 91.12 92 LEU A N 1
ATOM 694 C CA . LEU A 1 92 ? -16.586 1.954 23.119 1.00 91.12 92 LEU A CA 1
ATOM 695 C C . LEU A 1 92 ? -16.678 3.458 22.837 1.00 91.12 92 LEU A C 1
ATOM 697 O O . LEU A 1 92 ? -17.364 3.867 21.892 1.00 91.12 92 LEU A O 1
ATOM 701 N N . LEU A 1 93 ? -16.028 4.279 23.663 1.00 89.25 93 LEU A N 1
ATOM 702 C CA . LEU A 1 93 ? -16.028 5.732 23.531 1.00 89.25 93 LEU A CA 1
ATOM 703 C C . LEU A 1 93 ? -15.316 6.164 22.248 1.00 89.25 93 LEU A C 1
ATOM 705 O O . LEU A 1 93 ? -15.911 6.865 21.427 1.00 89.25 93 LEU A O 1
ATOM 709 N N . TYR A 1 94 ? -14.091 5.688 22.031 1.00 91.31 94 TYR A N 1
ATOM 710 C CA . TYR A 1 94 ? -13.320 5.998 20.834 1.00 91.31 94 TYR A CA 1
ATOM 711 C C . TYR A 1 94 ? -13.997 5.473 19.565 1.00 91.31 94 TYR A C 1
ATOM 713 O O . TYR A 1 94 ? -14.083 6.199 18.577 1.00 91.31 94 TYR A O 1
ATOM 721 N N . GLY A 1 95 ? -14.612 4.286 19.606 1.00 91.44 95 GLY A N 1
ATOM 722 C CA . GLY A 1 95 ? -15.411 3.782 18.485 1.00 91.44 95 GLY A CA 1
ATOM 723 C C . GLY A 1 95 ? -16.622 4.666 18.143 1.00 91.44 95 GLY A C 1
ATOM 724 O O . GLY A 1 95 ? -17.072 4.695 16.997 1.00 91.44 95 GLY A O 1
ATOM 725 N N . ARG A 1 96 ? -17.172 5.422 19.105 1.00 90.25 96 ARG A N 1
ATOM 726 C CA . ARG A 1 96 ? -18.193 6.449 18.822 1.00 90.25 96 ARG A CA 1
ATOM 727 C C . ARG A 1 96 ? -17.587 7.736 18.294 1.00 90.25 96 ARG A C 1
ATOM 729 O O . ARG A 1 96 ? -18.111 8.276 17.322 1.00 90.25 96 ARG A O 1
ATOM 736 N N . PHE A 1 97 ? -16.497 8.203 18.894 1.00 90.69 97 PHE A N 1
ATOM 737 C CA . PHE A 1 97 ? -15.801 9.396 18.422 1.00 90.69 97 PHE A CA 1
ATOM 738 C C . PHE A 1 97 ? -15.376 9.250 16.967 1.00 90.69 97 PHE A C 1
ATOM 740 O O . PHE A 1 97 ? -15.659 10.152 16.188 1.00 90.69 97 PHE A O 1
ATOM 747 N N . ALA A 1 98 ? -14.864 8.084 16.574 1.00 90.69 98 ALA A N 1
ATOM 748 C CA . ALA A 1 98 ? -14.571 7.738 15.188 1.00 90.69 98 ALA A CA 1
ATOM 749 C C . ALA A 1 98 ? -15.750 7.974 14.230 1.00 90.69 98 ALA A C 1
ATOM 751 O O . ALA A 1 98 ? -15.589 8.598 13.185 1.00 90.69 98 ALA A O 1
ATOM 752 N N . ARG A 1 99 ? -16.958 7.524 14.594 1.00 88.00 99 ARG A N 1
ATOM 753 C CA . ARG A 1 99 ? -18.163 7.679 13.757 1.00 88.00 99 ARG A CA 1
ATOM 754 C C . ARG A 1 99 ? -18.666 9.120 13.659 1.00 88.00 99 ARG A C 1
ATOM 756 O O . ARG A 1 99 ? -19.341 9.449 12.693 1.00 88.00 99 ARG A O 1
ATOM 763 N N . SER A 1 100 ? -18.367 9.946 14.659 1.00 88.00 100 SER A N 1
ATOM 764 C CA . SER A 1 100 ? -18.801 11.351 14.748 1.00 88.00 100 SER A CA 1
ATOM 765 C C . SER A 1 100 ? -17.680 12.360 14.477 1.00 88.00 100 SER A C 1
ATOM 767 O O . SER A 1 100 ? -17.841 13.550 14.749 1.00 88.00 100 SER A O 1
ATOM 769 N N . ALA A 1 101 ? -16.514 11.892 14.028 1.00 88.69 101 ALA A N 1
ATOM 770 C CA . ALA A 1 101 ? -15.355 12.743 13.825 1.00 88.69 101 ALA A CA 1
ATOM 771 C C . ALA A 1 101 ? -15.574 13.673 12.616 1.00 88.69 101 ALA A C 1
ATOM 773 O O . ALA A 1 101 ? -16.127 13.237 11.605 1.00 88.69 101 ALA A O 1
ATOM 774 N N . PRO A 1 102 ? -15.133 14.942 12.703 1.00 86.25 102 PRO A N 1
ATOM 775 C CA . PRO A 1 102 ? -15.339 15.933 11.646 1.00 86.25 102 PRO A CA 1
ATOM 776 C C . PRO A 1 102 ? -14.508 15.661 10.383 1.00 86.25 102 PRO A C 1
ATOM 778 O O . PRO A 1 102 ? -14.864 16.125 9.303 1.00 86.25 102 PRO A O 1
ATOM 781 N N . ASP A 1 103 ? -13.408 14.916 10.509 1.00 90.75 103 ASP A N 1
ATOM 782 C CA . ASP A 1 103 ? -12.469 14.629 9.429 1.00 90.75 103 ASP A CA 1
ATOM 783 C C . ASP A 1 103 ? -11.941 13.187 9.489 1.00 90.75 103 ASP A C 1
ATOM 785 O O . ASP A 1 103 ? -11.966 12.522 10.529 1.00 90.75 103 ASP A O 1
ATOM 789 N N . LEU A 1 104 ? -11.464 12.699 8.339 1.00 89.81 104 LEU A N 1
ATOM 790 C CA . LEU A 1 104 ? -10.995 11.325 8.163 1.00 89.81 104 LEU A CA 1
ATOM 791 C C . LEU A 1 104 ? -9.759 10.983 9.028 1.00 89.81 104 LEU A C 1
ATOM 793 O O . LEU A 1 104 ? -9.804 9.943 9.690 1.00 89.81 104 LEU A O 1
ATOM 797 N N . PRO A 1 105 ? -8.685 11.803 9.076 1.00 91.31 105 PRO A N 1
ATOM 798 C CA . PRO A 1 105 ? -7.536 11.545 9.948 1.00 91.31 105 PRO A CA 1
ATOM 799 C C . PRO A 1 105 ? -7.910 11.345 11.418 1.00 91.31 105 PRO A C 1
ATOM 801 O O . PRO A 1 105 ? -7.477 10.374 12.042 1.00 91.31 105 PRO A O 1
ATOM 804 N N . ARG A 1 106 ? -8.757 12.218 11.966 1.00 89.12 106 ARG A N 1
ATOM 805 C CA . ARG A 1 106 ? -9.217 12.122 13.354 1.00 89.12 106 ARG A CA 1
ATOM 806 C C . ARG A 1 106 ? -10.092 10.896 13.577 1.00 89.12 106 ARG A C 1
ATOM 808 O O . ARG A 1 106 ? -9.959 10.222 14.596 1.00 89.12 106 ARG A O 1
ATOM 815 N N . ALA A 1 107 ? -10.953 10.578 12.615 1.00 91.81 107 ALA A N 1
ATOM 816 C CA . ALA A 1 107 ? -11.788 9.390 12.672 1.00 91.81 107 ALA A CA 1
ATOM 817 C C . ALA A 1 107 ? -10.942 8.105 12.739 1.00 91.81 107 ALA A C 1
ATOM 819 O O . ALA A 1 107 ? -11.177 7.259 13.600 1.00 91.81 107 ALA A O 1
ATOM 820 N N . ILE A 1 108 ? -9.910 8.006 11.892 1.00 92.38 108 ILE A N 1
ATOM 821 C CA . ILE A 1 108 ? -8.931 6.910 11.903 1.00 92.38 108 ILE A CA 1
ATOM 822 C C . ILE A 1 108 ? -8.168 6.875 13.233 1.00 92.38 108 ILE A C 1
ATOM 824 O O . ILE A 1 108 ? -7.994 5.803 13.803 1.00 92.38 108 ILE A O 1
ATOM 828 N N . GLY A 1 109 ? -7.727 8.027 13.750 1.00 91.56 109 GLY A N 1
ATOM 829 C CA . GLY A 1 109 ? -7.031 8.112 15.038 1.00 91.56 109 GLY A CA 1
ATOM 830 C C . GLY A 1 109 ? -7.858 7.541 16.194 1.00 91.56 109 GLY A C 1
ATOM 831 O O . GLY A 1 109 ? -7.355 6.743 16.985 1.00 91.56 109 GLY A O 1
ATOM 832 N N . HIS A 1 110 ? -9.149 7.875 16.247 1.00 92.06 110 HIS A N 1
ATOM 833 C CA . HIS A 1 110 ? -10.072 7.307 17.231 1.00 92.06 110 HIS A CA 1
ATOM 834 C C . HIS A 1 110 ? -10.319 5.808 17.005 1.00 92.06 110 HIS A C 1
ATOM 836 O O . HIS A 1 110 ? -10.303 5.055 17.975 1.00 92.06 110 HIS A O 1
ATOM 842 N N . GLU A 1 111 ? -10.475 5.328 15.766 1.00 94.25 111 GLU A N 1
ATOM 843 C CA . GLU A 1 111 ? -10.601 3.877 15.515 1.00 94.25 111 GLU A CA 1
ATOM 844 C C . GLU A 1 111 ? -9.350 3.104 15.946 1.00 94.25 111 GLU A C 1
ATOM 846 O O . GLU A 1 111 ? -9.479 2.059 16.579 1.00 94.25 111 GLU A O 1
ATOM 851 N N . LYS A 1 112 ? -8.147 3.633 15.689 1.00 94.44 112 LYS A N 1
ATOM 852 C CA . LYS A 1 112 ? -6.889 3.020 16.143 1.00 94.44 112 LYS A CA 1
ATOM 853 C C . LYS A 1 112 ? -6.851 2.891 17.663 1.00 94.44 112 LYS A C 1
ATOM 855 O O . LYS A 1 112 ? -6.577 1.812 18.175 1.00 94.44 112 LYS A O 1
ATOM 860 N N . ARG A 1 113 ? -7.196 3.956 18.395 1.00 92.00 113 ARG A N 1
ATOM 861 C CA . ARG A 1 113 ? -7.269 3.931 19.870 1.00 92.00 113 ARG A CA 1
ATOM 862 C C . ARG A 1 113 ? -8.307 2.926 20.373 1.00 92.00 113 ARG A C 1
ATOM 864 O O . ARG A 1 113 ? -8.046 2.203 21.333 1.00 92.00 113 ARG A O 1
ATOM 871 N N . ALA A 1 114 ? -9.460 2.844 19.707 1.00 93.94 114 ALA A N 1
ATOM 872 C CA . ALA A 1 114 ? -10.476 1.848 20.024 1.00 93.94 114 ALA A CA 1
ATOM 873 C C . ALA A 1 114 ? -9.957 0.417 19.808 1.00 93.94 114 ALA A C 1
ATOM 875 O O . ALA A 1 114 ? -10.150 -0.437 20.672 1.00 93.94 114 ALA A O 1
ATOM 876 N N . LEU A 1 115 ? -9.270 0.170 18.689 1.00 95.19 115 LEU A N 1
ATOM 877 C CA . LEU A 1 115 ? -8.679 -1.125 18.364 1.00 95.19 115 LEU A CA 1
ATOM 878 C C . LEU A 1 115 ? -7.588 -1.516 19.366 1.00 95.19 115 LEU A C 1
ATOM 880 O O . LEU A 1 115 ? -7.616 -2.640 19.852 1.00 95.19 115 LEU A O 1
ATOM 884 N N . VAL A 1 116 ? -6.688 -0.601 19.739 1.00 93.50 116 VAL A N 1
ATOM 885 C CA . VAL A 1 116 ? -5.664 -0.841 20.776 1.00 93.50 116 VAL A CA 1
ATOM 886 C C . VAL A 1 116 ? -6.313 -1.308 22.081 1.00 93.50 116 VAL A C 1
ATOM 888 O O . VAL A 1 116 ? -5.898 -2.315 22.651 1.00 93.50 116 VAL A O 1
ATOM 891 N N . CYS A 1 117 ? -7.377 -0.631 22.526 1.00 92.88 117 CYS A N 1
ATOM 892 C CA . CYS A 1 117 ? -8.099 -1.020 23.738 1.00 92.88 117 CYS A CA 1
ATOM 893 C C . CYS A 1 117 ? -8.734 -2.417 23.608 1.00 92.88 117 CYS A C 1
ATOM 895 O O . CYS A 1 117 ? -8.637 -3.216 24.538 1.00 92.88 117 CYS A O 1
ATOM 897 N N . TRP A 1 118 ? -9.347 -2.735 22.461 1.00 95.25 118 TRP A N 1
ATOM 898 C CA . TRP A 1 118 ? -9.916 -4.064 22.208 1.00 95.25 118 TRP A CA 1
ATOM 899 C C . TRP A 1 118 ? -8.861 -5.170 22.154 1.00 95.25 118 TRP A C 1
ATOM 901 O O . TRP A 1 118 ? -9.082 -6.242 22.710 1.00 95.25 118 TRP A O 1
ATOM 911 N N . LEU A 1 119 ? -7.716 -4.921 21.518 1.00 93.81 119 LEU A N 1
ATOM 912 C CA . LEU A 1 119 ? -6.619 -5.884 21.433 1.00 93.81 119 LEU A CA 1
ATOM 913 C C . LEU A 1 119 ? -5.983 -6.127 22.806 1.00 93.81 119 LEU A C 1
ATOM 915 O O . LEU A 1 119 ? -5.722 -7.274 23.161 1.00 93.81 119 LEU A O 1
ATOM 919 N N . ARG A 1 120 ? -5.819 -5.081 23.623 1.00 91.38 120 ARG A N 1
ATOM 920 C CA . ARG A 1 120 ? -5.324 -5.222 24.999 1.00 91.38 120 ARG A CA 1
ATOM 921 C C . ARG A 1 120 ? -6.301 -6.016 25.872 1.00 91.38 120 ARG A C 1
ATOM 923 O O . ARG A 1 120 ? -5.891 -6.924 26.586 1.00 91.38 120 ARG A O 1
ATOM 930 N N . LEU A 1 121 ? -7.602 -5.748 25.748 1.00 92.12 121 LEU A N 1
ATOM 931 C CA . LEU A 1 121 ? -8.650 -6.542 26.401 1.00 92.12 121 LEU A CA 1
ATOM 932 C C . LEU A 1 121 ? -8.665 -8.003 25.959 1.00 92.12 121 LEU A C 1
ATOM 934 O O . LEU A 1 121 ? -8.931 -8.891 26.761 1.00 92.12 121 LEU A O 1
ATOM 938 N N . TRP A 1 122 ? -8.396 -8.258 24.682 1.00 92.81 122 TRP A N 1
ATOM 939 C CA . TRP A 1 122 ? -8.292 -9.614 24.162 1.00 92.81 122 TRP A CA 1
ATOM 940 C C . TRP A 1 122 ? -7.080 -10.367 24.731 1.00 92.81 122 TRP A C 1
ATOM 942 O O . TRP A 1 122 ? -7.154 -11.582 24.919 1.00 92.81 122 TRP A O 1
ATOM 952 N N . ASN A 1 123 ? -6.000 -9.659 25.072 1.00 86.19 123 ASN A N 1
ATOM 953 C CA . ASN A 1 123 ? -4.883 -10.226 25.828 1.00 86.19 123 ASN A CA 1
ATOM 954 C C . ASN A 1 123 ? -5.303 -10.563 27.276 1.00 86.19 123 ASN A C 1
ATOM 956 O O . ASN A 1 123 ? -4.983 -11.627 27.804 1.00 86.19 123 ASN A O 1
ATOM 960 N N . GLU A 1 124 ? -6.113 -9.701 27.896 1.00 84.62 124 GLU A N 1
ATOM 961 C CA . GLU A 1 124 ? -6.662 -9.858 29.252 1.00 84.62 124 GLU A CA 1
ATOM 962 C C . GLU A 1 124 ? -8.044 -10.556 29.254 1.00 84.62 124 GLU A C 1
ATOM 964 O O . GLU A 1 124 ? -9.058 -10.026 29.717 1.00 84.62 124 GLU A O 1
ATOM 969 N N . ARG A 1 125 ? -8.083 -11.791 28.728 1.00 84.56 125 ARG A N 1
ATOM 970 C CA . ARG A 1 125 ? -9.316 -12.540 28.384 1.00 84.56 125 ARG A CA 1
ATOM 971 C C . ARG A 1 125 ? -10.354 -12.694 29.499 1.00 84.56 125 ARG A C 1
ATOM 973 O O . ARG A 1 125 ? -11.530 -12.876 29.190 1.00 84.56 125 ARG A O 1
ATOM 980 N N . SER A 1 126 ? -9.948 -12.671 30.768 1.00 88.62 126 SER A N 1
ATOM 981 C CA . SER A 1 126 ? -10.826 -12.950 31.915 1.00 88.62 126 SER A CA 1
ATOM 982 C C . SER A 1 126 ? -12.001 -11.980 32.000 1.00 88.62 126 SER A C 1
ATOM 984 O O . SER A 1 126 ? -13.143 -12.413 32.136 1.00 88.62 126 SER A O 1
ATOM 986 N N . TYR A 1 127 ? -11.739 -10.681 31.844 1.00 90.56 127 TYR A N 1
ATOM 987 C CA . TYR A 1 127 ? -12.780 -9.659 31.895 1.00 90.56 127 TYR A CA 1
ATOM 988 C C . TYR A 1 127 ? -13.795 -9.829 30.762 1.00 90.56 127 TYR A C 1
ATOM 990 O O . TYR A 1 127 ? -15.004 -9.800 30.989 1.00 90.56 127 TYR A O 1
ATOM 998 N N . LEU A 1 128 ? -13.317 -10.035 29.531 1.00 90.81 128 LEU A N 1
ATOM 999 C CA . LEU A 1 128 ? -14.211 -10.227 28.393 1.00 90.81 128 LEU A CA 1
ATOM 1000 C C . LEU A 1 128 ? -15.032 -11.514 28.526 1.00 90.81 128 LEU A C 1
ATOM 1002 O O . LEU A 1 128 ? -16.200 -11.510 28.150 1.00 90.81 128 LEU A O 1
ATOM 1006 N N . ALA A 1 129 ? -14.455 -12.584 29.081 1.00 90.56 129 ALA A N 1
ATOM 1007 C CA . ALA A 1 129 ? -15.166 -13.837 29.317 1.00 90.56 129 ALA A CA 1
ATOM 1008 C C . ALA A 1 129 ? -16.274 -13.671 30.368 1.00 90.56 129 ALA A C 1
ATOM 1010 O O . ALA A 1 129 ? -17.378 -14.166 30.165 1.00 90.56 129 ALA A O 1
ATOM 1011 N N . GLU A 1 130 ? -16.033 -12.914 31.443 1.00 91.31 130 GLU A N 1
ATOM 1012 C CA . GLU A 1 130 ? -17.052 -12.609 32.457 1.00 91.31 130 GLU A CA 1
ATOM 1013 C C . GLU A 1 130 ? -18.206 -11.778 31.876 1.00 91.31 130 GLU A C 1
ATOM 1015 O O . GLU A 1 130 ? -19.384 -12.105 32.067 1.00 91.31 130 GLU A O 1
ATOM 1020 N N . VAL A 1 131 ? -17.878 -10.730 31.113 1.00 90.06 131 VAL A N 1
ATOM 1021 C CA . VAL A 1 131 ? -18.879 -9.894 30.433 1.00 90.06 131 VAL A CA 1
ATOM 1022 C C . VAL A 1 131 ? -19.680 -10.728 29.435 1.00 90.06 131 VAL A C 1
ATOM 1024 O O . VAL A 1 131 ? -20.911 -10.674 29.437 1.00 90.06 131 VAL A O 1
ATOM 1027 N N . ALA A 1 132 ? -19.007 -11.526 28.605 1.00 89.75 132 ALA A N 1
ATOM 1028 C CA . ALA A 1 132 ? -19.659 -12.374 27.616 1.00 89.75 132 ALA A CA 1
ATOM 1029 C C . ALA A 1 132 ? -20.519 -13.457 28.279 1.00 89.75 132 ALA A C 1
ATOM 1031 O O . ALA A 1 132 ? -21.655 -13.643 27.861 1.00 89.75 132 ALA A O 1
ATOM 1032 N N . GLY A 1 133 ? -20.051 -14.097 29.353 1.00 91.19 133 GLY A N 1
ATOM 1033 C CA . GLY A 1 133 ? -20.815 -15.098 30.101 1.00 91.19 133 GLY A CA 1
ATOM 1034 C C . GLY A 1 133 ? -22.060 -14.510 30.764 1.00 91.19 133 GLY A C 1
ATOM 1035 O O . GLY A 1 133 ? -23.119 -15.133 30.750 1.00 91.19 133 GLY A O 1
ATOM 1036 N N . THR A 1 134 ? -21.972 -13.274 31.261 1.00 91.69 134 THR A N 1
ATOM 1037 C CA . THR A 1 134 ? -23.128 -12.545 31.809 1.00 91.69 134 THR A CA 1
ATOM 1038 C C . THR A 1 134 ? -24.186 -12.259 30.739 1.00 91.69 134 THR A C 1
ATOM 1040 O O . THR A 1 134 ? -25.380 -12.309 31.026 1.00 91.69 134 THR A O 1
ATOM 1043 N N . VAL A 1 135 ? -23.768 -11.957 29.506 1.00 89.56 135 VAL A N 1
ATOM 1044 C CA . VAL A 1 135 ? -24.679 -11.624 28.397 1.00 89.56 135 VAL A CA 1
ATOM 1045 C C . VAL A 1 135 ? -25.236 -12.873 27.710 1.00 89.56 135 VAL A C 1
ATOM 1047 O O . VAL A 1 135 ? -26.425 -12.922 27.408 1.00 89.56 135 VAL A O 1
ATOM 1050 N N . ALA A 1 136 ? -24.389 -13.867 27.448 1.00 88.19 136 ALA A N 1
ATOM 1051 C CA . ALA A 1 136 ? -24.744 -15.091 26.738 1.00 88.19 136 ALA A CA 1
ATOM 1052 C C . ALA A 1 136 ? -25.478 -16.105 27.627 1.00 88.19 136 ALA A C 1
ATOM 1054 O O . ALA A 1 136 ? -26.241 -16.920 27.117 1.00 88.19 136 ALA A O 1
ATOM 1055 N N . GLY A 1 137 ? -25.240 -16.077 28.944 1.00 90.31 137 GLY A N 1
ATOM 1056 C CA . GLY A 1 137 ? -25.729 -17.098 29.874 1.00 90.31 137 GLY A CA 1
ATOM 1057 C C . GLY A 1 137 ? -25.025 -18.456 29.740 1.00 90.31 137 GLY A C 1
ATOM 1058 O O . GLY A 1 137 ? -25.436 -19.409 30.396 1.00 90.31 137 GLY A O 1
ATOM 1059 N N . ASP A 1 138 ? -23.977 -18.541 28.915 1.00 91.12 138 ASP A N 1
ATOM 1060 C CA . ASP A 1 138 ? -23.209 -19.748 28.602 1.00 91.12 138 ASP A CA 1
ATOM 1061 C C . ASP A 1 138 ? -21.707 -19.405 28.560 1.00 91.12 138 ASP A C 1
ATOM 1063 O O . ASP A 1 138 ? -21.288 -18.479 27.860 1.00 91.12 138 ASP A O 1
ATOM 1067 N N . GLN A 1 139 ? -20.905 -20.130 29.344 1.00 88.25 139 GLN A N 1
ATOM 1068 C CA . GLN A 1 139 ? -19.462 -19.904 29.478 1.00 88.25 139 GLN A CA 1
ATOM 1069 C C . GLN A 1 139 ? -18.667 -20.417 28.273 1.00 88.25 139 GLN A C 1
ATOM 1071 O O . GLN A 1 139 ? -17.675 -19.793 27.894 1.00 88.25 139 GLN A O 1
ATOM 1076 N N . ASP A 1 140 ? -19.103 -21.503 27.633 1.00 89.06 140 ASP A N 1
ATOM 1077 C CA . ASP A 1 140 ? -18.399 -22.054 26.472 1.00 89.06 140 ASP A CA 1
ATOM 1078 C C . ASP A 1 140 ? -18.566 -21.114 25.272 1.00 89.06 140 ASP A C 1
ATOM 1080 O O . ASP A 1 140 ? -17.586 -20.740 24.618 1.00 89.06 140 ASP A O 1
ATOM 1084 N N . LEU A 1 141 ? -19.791 -20.617 25.063 1.00 89.56 141 LEU A N 1
ATOM 1085 C CA . LEU A 1 141 ? -20.073 -19.588 24.061 1.00 89.56 141 LEU A CA 1
ATOM 1086 C C . LEU A 1 141 ? -19.316 -18.283 24.355 1.00 89.56 141 LEU A C 1
ATOM 1088 O O . LEU A 1 141 ? -18.806 -17.638 23.438 1.00 89.56 141 LEU A O 1
ATOM 1092 N N . ALA A 1 142 ? -19.199 -17.891 25.628 1.00 89.38 142 ALA A N 1
ATOM 1093 C CA . ALA A 1 142 ? -18.424 -16.718 26.022 1.00 89.38 142 ALA A CA 1
ATOM 1094 C C . ALA A 1 142 ? -16.946 -16.848 25.627 1.00 89.38 142 ALA A C 1
ATOM 1096 O O . ALA A 1 142 ? -16.377 -15.917 25.052 1.00 89.38 142 ALA A O 1
ATOM 1097 N N . HIS A 1 143 ? -16.329 -18.004 25.877 1.00 89.38 143 HIS A N 1
ATOM 1098 C CA . HIS A 1 143 ? -14.950 -18.263 25.471 1.00 89.38 143 HIS A CA 1
ATOM 1099 C C . HIS A 1 143 ? -14.766 -18.220 23.948 1.00 89.38 143 HIS A C 1
ATOM 1101 O O . HIS A 1 143 ? -13.782 -17.638 23.481 1.00 89.38 143 HIS A O 1
ATOM 1107 N N . GLU A 1 144 ? -15.709 -18.760 23.174 1.00 91.12 144 GLU A N 1
ATOM 1108 C CA . GLU A 1 144 ? -15.683 -18.701 21.706 1.00 91.12 144 GLU A CA 1
ATOM 1109 C C . GLU A 1 144 ? -15.787 -17.258 21.176 1.00 91.12 144 GLU A C 1
ATOM 1111 O O . GLU A 1 144 ? -15.007 -16.847 20.307 1.00 91.12 144 GLU A O 1
ATOM 1116 N N . ILE A 1 145 ? -16.696 -16.452 21.737 1.00 89.88 145 ILE A N 1
ATOM 1117 C CA . ILE A 1 145 ? -16.858 -15.031 21.383 1.00 89.88 145 ILE A CA 1
ATOM 1118 C C . ILE A 1 145 ? -15.562 -14.257 21.652 1.00 89.88 145 ILE A C 1
ATOM 1120 O O . ILE A 1 145 ? -15.104 -13.491 20.803 1.00 89.88 145 ILE A O 1
ATOM 1124 N N . VAL A 1 146 ? -14.938 -14.460 22.815 1.00 91.50 146 VAL A N 1
ATOM 1125 C CA . VAL A 1 146 ? -13.689 -13.764 23.165 1.00 91.50 146 VAL A CA 1
ATOM 1126 C C . VAL A 1 146 ? -12.533 -14.217 22.279 1.00 91.50 146 VAL A C 1
ATOM 1128 O O . VAL A 1 146 ? -11.756 -13.382 21.818 1.00 91.50 146 VAL A O 1
ATOM 1131 N N . ALA A 1 147 ? -12.420 -15.515 21.996 1.00 90.00 147 ALA A N 1
ATOM 1132 C CA . ALA A 1 147 ? -11.367 -16.045 21.132 1.00 90.00 147 ALA A CA 1
ATOM 1133 C C . ALA A 1 147 ? -11.462 -15.509 19.693 1.00 90.00 147 ALA A C 1
ATOM 1135 O O . ALA A 1 147 ? -10.433 -15.247 19.070 1.00 90.00 147 ALA A O 1
ATOM 1136 N N . SER A 1 148 ? -12.680 -15.306 19.182 1.00 91.44 148 SER A N 1
ATOM 1137 C CA . SER A 1 148 ? -12.939 -14.799 17.828 1.00 91.44 148 SER A CA 1
ATOM 1138 C C . SER A 1 148 ? -12.946 -13.271 17.713 1.00 91.44 148 SER A C 1
ATOM 1140 O O . SER A 1 148 ? -12.972 -12.754 16.595 1.00 91.44 148 SER A O 1
ATOM 1142 N N . LEU A 1 149 ? -12.870 -12.533 18.828 1.00 91.62 149 LEU A N 1
ATOM 1143 C CA . LEU A 1 149 ? -13.030 -11.076 18.853 1.00 91.62 149 LEU A CA 1
ATOM 1144 C C . LEU A 1 149 ? -12.156 -10.327 17.825 1.00 91.62 149 LEU A C 1
ATOM 1146 O O . LEU A 1 149 ? -12.722 -9.517 17.086 1.00 91.62 149 LEU A O 1
ATOM 1150 N N . PRO A 1 150 ? -10.832 -10.574 17.700 1.00 92.50 150 PRO A N 1
ATOM 1151 C CA . PRO A 1 150 ? -10.020 -9.853 16.719 1.00 92.50 150 PRO A CA 1
ATOM 1152 C C . PRO A 1 150 ? -10.502 -10.085 15.288 1.00 92.50 150 PRO A C 1
ATOM 1154 O O . PRO A 1 150 ? -10.583 -9.143 14.505 1.00 92.50 150 PRO A O 1
ATOM 1157 N N . ARG A 1 151 ? -10.885 -11.324 14.956 1.00 93.75 151 ARG A N 1
ATOM 1158 C CA . ARG A 1 151 ? -11.423 -11.661 13.638 1.00 93.75 151 ARG A CA 1
ATOM 1159 C C . ARG A 1 151 ? -12.719 -10.903 13.374 1.00 93.75 151 ARG A C 1
ATOM 1161 O O . ARG A 1 151 ? -12.787 -10.186 12.384 1.00 93.75 151 ARG A O 1
ATOM 1168 N N . THR A 1 152 ? -13.685 -10.978 14.285 1.00 93.38 152 THR A N 1
ATOM 1169 C CA . THR A 1 152 ? -14.983 -10.302 14.150 1.00 93.38 152 THR A CA 1
ATOM 1170 C C . THR A 1 152 ? -14.833 -8.784 14.000 1.00 93.38 152 THR A C 1
ATOM 1172 O O . THR A 1 152 ? -15.516 -8.164 13.183 1.00 93.38 152 THR A O 1
ATOM 1175 N N . LEU A 1 153 ? -13.921 -8.164 14.759 1.00 93.00 153 LEU A N 1
ATOM 1176 C CA . LEU A 1 153 ? -13.647 -6.728 14.654 1.00 93.00 153 LEU A CA 1
ATOM 1177 C C . LEU A 1 153 ? -13.083 -6.360 13.278 1.00 93.00 153 LEU A C 1
ATOM 1179 O O . LEU A 1 153 ? -13.576 -5.428 12.643 1.00 93.00 153 LEU A O 1
ATOM 1183 N N . LEU A 1 154 ? -12.070 -7.087 12.806 1.00 95.06 154 LEU A N 1
ATOM 1184 C CA . LEU A 1 154 ? -11.409 -6.791 11.535 1.00 95.06 154 LEU A CA 1
ATOM 1185 C C . LEU A 1 154 ? -12.291 -7.134 10.326 1.00 95.06 154 LEU A C 1
ATOM 1187 O O . LEU A 1 154 ? -12.301 -6.385 9.351 1.00 95.06 154 LEU A O 1
ATOM 1191 N N . GLU A 1 155 ? -13.085 -8.203 10.399 1.00 94.44 155 GLU A N 1
ATOM 1192 C CA . GLU A 1 155 ? -14.040 -8.581 9.352 1.00 94.44 155 GLU A CA 1
ATOM 1193 C C . GLU A 1 155 ? -15.129 -7.530 9.166 1.00 94.44 155 GLU A C 1
ATOM 1195 O O . GLU A 1 155 ? -15.427 -7.171 8.030 1.00 94.44 155 GLU A O 1
ATOM 1200 N N . ARG A 1 156 ? -15.643 -6.940 10.250 1.00 94.19 156 ARG A N 1
ATOM 1201 C CA . ARG A 1 156 ? -16.576 -5.810 10.151 1.00 94.19 156 ARG A CA 1
ATOM 1202 C C . ARG A 1 156 ? -15.972 -4.639 9.371 1.00 94.19 156 ARG A C 1
ATOM 1204 O O . ARG A 1 156 ? -16.644 -4.028 8.542 1.00 94.19 156 ARG A O 1
ATOM 1211 N N . HIS A 1 157 ? -14.705 -4.311 9.617 1.00 95.00 157 HIS A N 1
ATOM 1212 C CA . HIS A 1 157 ? -14.026 -3.270 8.845 1.00 95.00 157 HIS A CA 1
ATOM 1213 C C . HIS A 1 157 ? -13.804 -3.702 7.389 1.00 95.00 157 HIS A C 1
ATOM 1215 O O . HIS A 1 157 ? -13.945 -2.883 6.485 1.00 95.00 157 HIS A O 1
ATOM 1221 N N . ALA A 1 158 ? -13.545 -4.983 7.128 1.00 95.06 158 ALA A N 1
ATOM 1222 C CA . ALA A 1 158 ? -13.480 -5.522 5.771 1.00 95.06 158 ALA A CA 1
ATOM 1223 C C . ALA A 1 158 ? -14.823 -5.400 5.024 1.00 95.06 158 ALA A C 1
ATOM 1225 O O . ALA A 1 158 ? -14.843 -5.083 3.836 1.00 95.06 158 ALA A O 1
ATOM 1226 N N . GLU A 1 159 ? -15.948 -5.603 5.711 1.00 96.19 159 GLU A N 1
ATOM 1227 C CA . GLU A 1 159 ? -17.294 -5.407 5.163 1.00 96.19 159 GLU A CA 1
ATOM 1228 C C . GLU A 1 159 ? -17.569 -3.931 4.856 1.00 96.19 159 GLU A C 1
ATOM 1230 O O . GLU A 1 159 ? -18.022 -3.608 3.756 1.00 96.19 159 GLU A O 1
ATOM 1235 N N . GLU A 1 160 ? -17.244 -3.020 5.782 1.00 95.19 160 GLU A N 1
ATOM 1236 C CA . GLU A 1 160 ? -17.362 -1.568 5.564 1.00 95.19 160 GLU A CA 1
ATOM 1237 C C . GLU A 1 160 ? -16.486 -1.105 4.385 1.00 95.19 160 GLU A C 1
ATOM 1239 O O . GLU A 1 160 ? -16.925 -0.313 3.542 1.00 95.19 160 GLU A O 1
ATOM 1244 N N . LEU A 1 161 ? -15.268 -1.646 4.289 1.00 96.00 161 LEU A N 1
ATOM 1245 C CA . LEU A 1 161 ? -14.352 -1.447 3.172 1.00 96.00 161 LEU A CA 1
ATOM 1246 C C . LEU A 1 161 ? -14.974 -1.931 1.857 1.00 96.00 161 LEU A C 1
ATOM 1248 O O . LEU A 1 161 ? -15.067 -1.161 0.899 1.00 96.00 161 LEU A O 1
ATOM 1252 N N . SER A 1 162 ? -15.446 -3.177 1.820 1.00 95.56 162 SER A N 1
ATOM 1253 C CA . SER A 1 162 ? -16.034 -3.794 0.630 1.00 95.56 162 SER A CA 1
ATOM 1254 C C . SER A 1 162 ? -17.269 -3.036 0.142 1.00 95.56 162 SER A C 1
ATOM 1256 O O . SER A 1 162 ? -17.346 -2.696 -1.042 1.00 95.56 162 SER A O 1
ATOM 1258 N N . ALA A 1 163 ? -18.196 -2.699 1.043 1.00 95.56 163 ALA A N 1
ATOM 1259 C CA . ALA A 1 163 ? -19.439 -2.002 0.716 1.00 95.56 163 ALA A CA 1
ATOM 1260 C C . ALA A 1 163 ? -19.196 -0.587 0.168 1.00 95.56 163 ALA A C 1
ATOM 1262 O O . ALA A 1 163 ? -19.906 -0.127 -0.728 1.00 95.56 163 ALA A O 1
ATOM 1263 N N . GLY A 1 164 ? -18.190 0.114 0.696 1.00 93.25 164 GLY A N 1
ATOM 1264 C CA . GLY A 1 164 ? -17.915 1.504 0.346 1.00 93.25 164 GLY A CA 1
ATOM 1265 C C . GLY A 1 164 ? -16.824 1.721 -0.706 1.00 93.25 164 GLY A C 1
ATOM 1266 O O . GLY A 1 164 ? -16.602 2.882 -1.062 1.00 93.25 164 GLY A O 1
ATOM 1267 N N . ARG A 1 165 ? -16.149 0.668 -1.201 1.00 94.25 165 ARG A N 1
ATOM 1268 C CA . ARG A 1 165 ? -14.974 0.784 -2.094 1.00 94.25 165 ARG A CA 1
ATOM 1269 C C . ARG A 1 165 ? -15.266 1.543 -3.388 1.00 94.25 165 ARG A C 1
ATOM 1271 O O . ARG A 1 165 ? -14.509 2.435 -3.751 1.00 94.25 165 ARG A O 1
ATOM 1278 N N . LYS A 1 166 ? -16.399 1.252 -4.044 1.00 90.94 166 LYS A N 1
ATOM 1279 C CA . LYS A 1 166 ? -16.744 1.805 -5.370 1.00 90.94 166 LYS A CA 1
ATOM 1280 C C . LYS A 1 166 ? -16.976 3.311 -5.334 1.00 90.94 166 LYS A C 1
ATOM 1282 O O . LYS A 1 166 ? -16.592 4.020 -6.253 1.00 90.94 166 LYS A O 1
ATOM 1287 N N . ALA A 1 167 ? -17.598 3.792 -4.261 1.00 93.00 167 ALA A N 1
ATOM 1288 C CA . ALA A 1 167 ? -17.856 5.213 -4.044 1.00 93.00 167 ALA A CA 1
ATOM 1289 C C . ALA A 1 167 ? -16.766 5.893 -3.196 1.00 93.00 167 ALA A C 1
ATOM 1291 O O . ALA A 1 167 ? -16.926 7.055 -2.830 1.00 93.00 167 ALA A O 1
ATOM 1292 N N . ALA A 1 168 ? -15.700 5.165 -2.834 1.00 91.75 168 ALA A N 1
ATOM 1293 C CA . ALA A 1 168 ? -14.640 5.612 -1.931 1.00 91.75 168 ALA A CA 1
ATOM 1294 C C . ALA A 1 168 ? -15.186 6.327 -0.678 1.00 91.75 168 ALA A C 1
ATOM 1296 O O . ALA A 1 168 ? -14.708 7.398 -0.293 1.00 91.75 168 ALA A O 1
ATOM 1297 N N . THR A 1 169 ? -16.228 5.753 -0.065 1.00 94.31 169 THR A N 1
ATOM 1298 C CA . THR A 1 169 ? -16.943 6.404 1.043 1.00 94.31 169 THR A CA 1
ATOM 1299 C C . THR A 1 169 ? -16.004 6.692 2.224 1.00 94.31 169 THR A C 1
ATOM 1301 O O . THR A 1 169 ? -15.042 5.945 2.439 1.00 94.31 169 THR A O 1
ATOM 1304 N N . PRO A 1 170 ? -16.291 7.709 3.061 1.00 91.50 170 PRO A N 1
ATOM 1305 C CA . PRO A 1 170 ? -15.501 7.966 4.263 1.00 91.50 170 PRO A CA 1
ATOM 1306 C C . PRO A 1 170 ? -15.366 6.736 5.172 1.00 91.50 170 PRO A C 1
ATOM 1308 O O . PRO A 1 170 ? -14.306 6.528 5.750 1.00 91.50 170 PRO A O 1
ATOM 1311 N N . ALA A 1 171 ? -16.404 5.895 5.265 1.00 92.38 171 ALA A N 1
ATOM 1312 C CA . ALA A 1 171 ? -16.366 4.657 6.043 1.00 92.38 171 ALA A CA 1
ATOM 1313 C C . ALA A 1 171 ? -15.365 3.636 5.489 1.00 92.38 171 ALA A C 1
ATOM 1315 O O . ALA A 1 171 ? -14.534 3.146 6.246 1.00 92.38 171 ALA A O 1
ATOM 1316 N N . ALA A 1 172 ? -15.371 3.392 4.176 1.00 95.19 172 ALA A N 1
ATOM 1317 C CA . ALA A 1 172 ? -14.403 2.488 3.556 1.00 95.19 172 ALA A CA 1
ATOM 1318 C C . ALA A 1 172 ? -12.962 2.990 3.707 1.00 95.19 172 ALA A C 1
ATOM 1320 O O . ALA A 1 172 ? -12.075 2.214 4.059 1.00 95.19 172 ALA A O 1
ATOM 1321 N N . ARG A 1 173 ? -12.728 4.297 3.521 1.00 94.00 173 ARG A N 1
ATOM 1322 C CA . ARG A 1 173 ? -11.396 4.896 3.707 1.00 94.00 173 ARG A CA 1
ATOM 1323 C C . ARG A 1 173 ? -10.897 4.770 5.145 1.00 94.00 173 ARG A C 1
ATOM 1325 O O . ARG A 1 173 ? -9.723 4.469 5.351 1.00 94.00 173 ARG A O 1
ATOM 1332 N N . ARG A 1 174 ? -11.775 4.967 6.138 1.00 93.75 174 ARG A N 1
ATOM 1333 C CA . ARG A 1 174 ? -11.433 4.717 7.547 1.00 93.75 174 ARG A CA 1
ATOM 1334 C C . ARG A 1 174 ? -11.066 3.261 7.779 1.00 93.75 174 ARG A C 1
ATOM 1336 O O . ARG A 1 174 ? -9.994 2.998 8.310 1.00 93.75 174 ARG A O 1
ATOM 1343 N N . ALA A 1 175 ? -11.926 2.346 7.335 1.00 95.56 175 ALA A N 1
ATOM 1344 C CA . ALA A 1 175 ? -11.739 0.917 7.525 1.00 95.56 175 ALA A CA 1
ATOM 1345 C C . ALA A 1 175 ? -10.418 0.423 6.915 1.00 95.56 175 ALA A C 1
ATOM 1347 O O . ALA A 1 175 ? -9.662 -0.277 7.580 1.00 95.56 175 ALA A O 1
ATOM 1348 N N . ALA A 1 176 ? -10.079 0.859 5.699 1.00 95.19 176 ALA A N 1
ATOM 1349 C CA . ALA A 1 176 ? -8.771 0.595 5.101 1.00 95.19 176 ALA A CA 1
ATOM 1350 C C . ALA A 1 176 ? -7.613 1.170 5.931 1.00 95.19 176 ALA A C 1
ATOM 1352 O O . ALA A 1 176 ? -6.647 0.464 6.222 1.00 95.19 176 ALA A O 1
ATOM 1353 N N . GLY A 1 177 ? -7.711 2.437 6.349 1.00 93.38 177 GLY A N 1
ATOM 1354 C CA . GLY A 1 177 ? -6.693 3.082 7.181 1.00 93.38 177 GLY A CA 1
ATOM 1355 C C . GLY A 1 177 ? -6.469 2.377 8.523 1.00 93.38 177 GLY A C 1
ATOM 1356 O O . GLY A 1 177 ? -5.336 2.336 9.010 1.00 93.38 177 GLY A O 1
ATOM 1357 N N . LEU A 1 178 ? -7.523 1.796 9.102 1.00 95.06 178 LEU A N 1
ATOM 1358 C CA . LEU A 1 178 ? -7.438 0.975 10.304 1.00 95.06 178 LEU A CA 1
ATOM 1359 C C . LEU A 1 178 ? -6.794 -0.384 10.017 1.00 95.06 178 LEU A C 1
ATOM 1361 O O . LEU A 1 178 ? -5.838 -0.735 10.703 1.00 95.06 178 LEU A O 1
ATOM 1365 N N . LEU A 1 179 ? -7.269 -1.118 9.003 1.00 95.94 179 LEU A N 1
ATOM 1366 C CA . LEU A 1 179 ? -6.753 -2.446 8.640 1.00 95.94 179 LEU A CA 1
ATOM 1367 C C . LEU A 1 179 ? -5.241 -2.412 8.365 1.00 95.94 179 LEU A C 1
ATOM 1369 O O . LEU A 1 179 ? -4.509 -3.286 8.820 1.00 95.94 179 LEU A O 1
ATOM 1373 N N . ARG A 1 180 ? -4.745 -1.357 7.710 1.00 93.31 180 ARG A N 1
ATOM 1374 C CA . ARG A 1 180 ? -3.303 -1.154 7.480 1.00 93.31 180 ARG A CA 1
ATOM 1375 C C . ARG A 1 180 ? -2.500 -0.859 8.743 1.00 93.31 180 ARG A C 1
ATOM 1377 O O . ARG A 1 180 ? -1.292 -1.060 8.766 1.00 93.31 180 ARG A O 1
ATOM 1384 N N . ALA A 1 181 ? -3.145 -0.326 9.772 1.00 94.62 181 ALA A N 1
ATOM 1385 C CA . ALA A 1 181 ? -2.498 0.057 11.019 1.00 94.62 181 ALA A CA 1
ATOM 1386 C C . ALA A 1 181 ? -2.583 -1.028 12.100 1.00 94.62 181 ALA A C 1
ATOM 1388 O O . ALA A 1 181 ? -2.146 -0.777 13.223 1.00 94.62 181 ALA A O 1
ATOM 1389 N N . VAL A 1 182 ? -3.138 -2.205 11.784 1.00 96.31 182 VAL A N 1
ATOM 1390 C CA . VAL A 1 182 ? -3.376 -3.278 12.759 1.00 96.31 182 VAL A CA 1
ATOM 1391 C C . VAL A 1 182 ? -2.093 -3.718 13.451 1.00 96.31 182 VAL A C 1
ATOM 1393 O O . VAL A 1 182 ? -2.122 -3.859 14.666 1.00 96.31 182 VAL A O 1
ATOM 1396 N N . ASP A 1 183 ? -0.974 -3.869 12.736 1.00 95.44 183 ASP A N 1
ATOM 1397 C CA . ASP A 1 183 ? 0.293 -4.273 13.366 1.00 95.44 183 ASP A CA 1
ATOM 1398 C C . ASP A 1 183 ? 0.791 -3.229 14.381 1.00 95.44 183 ASP A C 1
ATOM 1400 O O . ASP A 1 183 ? 1.067 -3.563 15.529 1.00 95.44 183 ASP A O 1
ATOM 1404 N N . ALA A 1 184 ? 0.773 -1.942 14.017 1.00 94.50 184 ALA A N 1
ATOM 1405 C CA . ALA A 1 184 ? 1.128 -0.860 14.938 1.00 94.50 184 ALA A CA 1
ATOM 1406 C C . ALA A 1 184 ? 0.163 -0.769 16.137 1.00 94.50 184 ALA A C 1
ATOM 1408 O O . ALA A 1 184 ? 0.572 -0.461 17.254 1.00 94.50 184 ALA A O 1
ATOM 1409 N N . CYS A 1 185 ? -1.130 -1.046 15.931 1.00 94.94 185 CYS A N 1
ATOM 1410 C CA . CYS A 1 185 ? -2.105 -1.125 17.021 1.00 94.94 185 CYS A CA 1
ATOM 1411 C C . CYS A 1 185 ? -1.873 -2.349 17.917 1.00 94.94 185 CYS A C 1
ATOM 1413 O O . CYS A 1 185 ? -2.059 -2.255 19.126 1.00 94.94 185 CYS A O 1
ATOM 1415 N N . ALA A 1 186 ? -1.463 -3.480 17.347 1.00 94.69 186 ALA A N 1
ATOM 1416 C CA . ALA A 1 186 ? -1.142 -4.697 18.081 1.00 94.69 186 ALA A CA 1
ATOM 1417 C C . ALA A 1 186 ? 0.120 -4.517 18.938 1.00 94.69 186 ALA A C 1
ATOM 1419 O O . ALA A 1 186 ? 0.131 -4.917 20.102 1.00 94.69 186 ALA A O 1
ATOM 1420 N N . GLU A 1 187 ? 1.138 -3.842 18.399 1.00 93.12 187 GLU A N 1
ATOM 1421 C CA . GLU A 1 187 ? 2.331 -3.425 19.139 1.00 93.12 187 GLU A CA 1
ATOM 1422 C C . GLU A 1 187 ? 1.971 -2.471 20.285 1.00 93.12 187 GLU A C 1
ATOM 1424 O O . GLU A 1 187 ? 2.319 -2.727 21.436 1.00 93.12 187 GLU A O 1
ATOM 1429 N N . ALA A 1 188 ? 1.194 -1.419 20.006 1.00 90.75 188 ALA A N 1
ATOM 1430 C CA . ALA A 1 188 ? 0.748 -0.468 21.028 1.00 90.75 188 ALA A CA 1
ATOM 1431 C C . ALA A 1 188 ? -0.153 -1.106 22.104 1.00 90.75 188 ALA A C 1
ATOM 1433 O O . ALA A 1 188 ? -0.205 -0.625 23.236 1.00 90.75 188 ALA A O 1
ATOM 1434 N N . ALA A 1 189 ? -0.853 -2.194 21.771 1.00 90.88 189 ALA A N 1
ATOM 1435 C CA . ALA A 1 189 ? -1.640 -2.983 22.716 1.00 90.88 189 ALA A CA 1
ATOM 1436 C C . ALA A 1 189 ? -0.790 -3.933 23.581 1.00 90.88 189 ALA A C 1
ATOM 1438 O O . ALA A 1 189 ? -1.328 -4.543 24.508 1.00 90.88 189 ALA A O 1
ATOM 1439 N N . GLY A 1 190 ? 0.511 -4.064 23.301 1.00 90.81 190 GLY A N 1
ATOM 1440 C CA . GLY A 1 190 ? 1.418 -4.954 24.024 1.00 90.81 190 GLY A CA 1
ATOM 1441 C C . GLY A 1 190 ? 1.191 -6.436 23.724 1.00 90.81 190 GLY A C 1
ATOM 1442 O O . GLY A 1 190 ? 1.419 -7.273 24.597 1.00 90.81 190 GLY A O 1
ATOM 1443 N N . LEU A 1 191 ? 0.702 -6.770 22.524 1.00 92.25 191 LEU A N 1
ATOM 1444 C CA . LEU A 1 191 ? 0.551 -8.161 22.094 1.00 92.25 191 LEU A CA 1
ATOM 1445 C C . LEU A 1 191 ? 1.916 -8.817 21.836 1.00 92.25 191 LEU A C 1
ATOM 1447 O O . LEU A 1 191 ? 2.841 -8.169 21.344 1.00 92.25 191 LEU A O 1
ATOM 1451 N N . GLY A 1 192 ? 2.025 -10.115 22.137 1.00 93.50 192 GLY A N 1
ATOM 1452 C CA . GLY A 1 192 ? 3.197 -10.923 21.798 1.00 93.50 192 GLY A CA 1
ATOM 1453 C C . GLY A 1 192 ? 3.328 -11.156 20.290 1.00 93.50 192 GLY A C 1
ATOM 1454 O O . GLY A 1 192 ? 2.376 -10.970 19.533 1.00 93.50 192 GLY A O 1
ATOM 1455 N N . ASP A 1 193 ? 4.510 -11.581 19.837 1.00 95.12 193 ASP A N 1
ATOM 1456 C CA . ASP A 1 193 ? 4.812 -11.734 18.404 1.00 95.12 193 ASP A CA 1
ATOM 1457 C C . ASP A 1 193 ? 3.843 -12.683 17.680 1.00 95.12 193 ASP A C 1
ATOM 1459 O O . ASP A 1 193 ? 3.460 -12.428 16.538 1.00 95.12 193 ASP A O 1
ATOM 1463 N N . ALA A 1 194 ? 3.405 -13.757 18.346 1.00 94.44 194 ALA A N 1
ATOM 1464 C CA . ALA A 1 194 ? 2.460 -14.716 17.777 1.00 94.44 194 ALA A CA 1
ATOM 1465 C C . ALA A 1 194 ? 1.067 -14.096 17.581 1.00 94.44 194 ALA A C 1
ATOM 1467 O O . ALA A 1 194 ? 0.475 -14.218 16.507 1.00 94.44 194 ALA A O 1
ATOM 1468 N N . GLU A 1 195 ? 0.553 -13.394 18.592 1.00 94.12 195 GLU A N 1
ATOM 1469 C CA . GLU A 1 195 ? -0.722 -12.683 18.521 1.00 94.12 195 GLU A CA 1
ATOM 1470 C C . GLU A 1 195 ? -0.685 -11.548 17.494 1.00 94.12 195 GLU A C 1
ATOM 1472 O O . GLU A 1 195 ? -1.636 -11.389 16.725 1.00 94.12 195 GLU A O 1
ATOM 1477 N N . ARG A 1 196 ? 0.418 -10.789 17.444 1.00 95.88 196 ARG A N 1
ATOM 1478 C CA . ARG A 1 196 ? 0.650 -9.735 16.446 1.00 95.88 196 ARG A CA 1
ATOM 1479 C C . ARG A 1 196 ? 0.624 -10.291 15.028 1.00 95.88 196 ARG A C 1
ATOM 1481 O O . ARG A 1 196 ? -0.096 -9.762 14.182 1.00 95.88 196 ARG A O 1
ATOM 1488 N N . ALA A 1 197 ? 1.357 -11.377 14.782 1.00 94.56 197 ALA A N 1
ATOM 1489 C CA . ALA A 1 197 ? 1.374 -12.044 13.485 1.00 94.56 197 ALA A CA 1
ATOM 1490 C C . ALA A 1 197 ? -0.027 -12.527 13.081 1.00 94.56 197 ALA A C 1
ATOM 1492 O O . ALA A 1 197 ? -0.419 -12.370 11.925 1.00 94.56 197 ALA A O 1
ATOM 1493 N N . GLU A 1 198 ? -0.811 -13.055 14.025 1.00 93.94 198 GLU A N 1
ATOM 1494 C CA . GLU A 1 198 ? -2.177 -13.507 13.754 1.00 93.94 198 GLU A CA 1
ATOM 1495 C C . GLU A 1 198 ? -3.110 -12.355 13.359 1.00 93.94 198 GLU A C 1
ATOM 1497 O O . GLU A 1 198 ? -3.786 -12.437 12.330 1.00 93.94 198 GLU A O 1
ATOM 1502 N N . VAL A 1 199 ? -3.138 -11.255 14.119 1.00 95.50 199 VAL A N 1
ATOM 1503 C CA . VAL A 1 199 ? -4.013 -10.115 13.784 1.00 95.50 199 VAL A CA 1
ATOM 1504 C C . VAL A 1 199 ? -3.574 -9.414 12.499 1.00 95.50 199 VAL A C 1
ATOM 1506 O O . VAL A 1 199 ? -4.427 -9.047 11.687 1.00 95.50 199 VAL A O 1
ATOM 1509 N N . ALA A 1 200 ? -2.264 -9.300 12.255 1.00 94.88 200 ALA A N 1
ATOM 1510 C CA . ALA A 1 200 ? -1.725 -8.769 11.006 1.00 94.88 200 ALA A CA 1
ATOM 1511 C C . ALA A 1 200 ? -2.125 -9.644 9.808 1.00 94.88 200 ALA A C 1
ATOM 1513 O O . ALA A 1 200 ? -2.563 -9.124 8.781 1.00 94.88 200 ALA A O 1
ATOM 1514 N N . ARG A 1 201 ? -2.067 -10.974 9.953 1.00 94.31 201 ARG A N 1
ATOM 1515 C CA . ARG A 1 201 ? -2.498 -11.930 8.924 1.00 94.31 201 ARG A CA 1
ATOM 1516 C C . ARG A 1 201 ? -3.992 -11.814 8.620 1.00 94.31 201 ARG A C 1
ATOM 1518 O O . ARG A 1 201 ? -4.369 -11.831 7.450 1.00 94.31 201 ARG A O 1
ATOM 1525 N N . ILE A 1 202 ? -4.845 -11.668 9.638 1.00 94.56 202 ILE A N 1
ATOM 1526 C CA . ILE A 1 202 ? -6.295 -11.461 9.452 1.00 94.56 202 ILE A CA 1
ATOM 1527 C C . ILE A 1 202 ? -6.566 -10.147 8.707 1.00 94.56 202 ILE A C 1
ATOM 1529 O O . ILE A 1 202 ? -7.384 -10.117 7.782 1.00 94.56 202 ILE A O 1
ATOM 1533 N N . ALA A 1 203 ? -5.881 -9.067 9.087 1.00 95.12 203 ALA A N 1
ATOM 1534 C CA . ALA A 1 203 ? -6.027 -7.766 8.445 1.00 95.12 203 ALA A CA 1
ATOM 1535 C C . ALA A 1 203 ? -5.572 -7.800 6.978 1.00 95.12 203 ALA A C 1
ATOM 1537 O O . ALA A 1 203 ? -6.311 -7.360 6.096 1.00 95.12 203 ALA A O 1
ATOM 1538 N N . ALA A 1 204 ? -4.407 -8.397 6.707 1.00 92.50 204 ALA A N 1
ATOM 1539 C CA . ALA A 1 204 ? -3.876 -8.571 5.358 1.00 92.50 204 ALA A CA 1
ATOM 1540 C C . ALA A 1 204 ? -4.815 -9.416 4.484 1.00 92.50 204 ALA A C 1
ATOM 1542 O O . ALA A 1 204 ? -5.162 -8.998 3.383 1.00 92.50 204 ALA A O 1
ATOM 1543 N N . ALA A 1 205 ? -5.310 -10.550 4.992 1.00 92.81 205 ALA A N 1
ATOM 1544 C CA . ALA A 1 205 ? -6.278 -11.385 4.277 1.00 92.81 205 ALA A CA 1
ATOM 1545 C C . ALA A 1 205 ? -7.600 -10.646 4.003 1.00 92.81 205 ALA A C 1
ATOM 1547 O O . ALA A 1 205 ? -8.227 -10.833 2.959 1.00 92.81 205 ALA A O 1
ATOM 1548 N N . SER A 1 206 ? -8.020 -9.778 4.925 1.00 93.62 206 SER A N 1
ATOM 1549 C CA . SER A 1 206 ? -9.222 -8.958 4.769 1.00 93.62 206 SER A CA 1
ATOM 1550 C C . SER A 1 206 ? -9.079 -7.914 3.665 1.00 93.62 206 SER A C 1
ATOM 1552 O O . SER A 1 206 ? -9.997 -7.782 2.856 1.00 93.62 206 SER A O 1
ATOM 1554 N N . ILE A 1 207 ? -7.938 -7.216 3.598 1.00 93.06 207 ILE A N 1
ATOM 1555 C CA . ILE A 1 207 ? -7.624 -6.284 2.504 1.00 93.06 207 ILE A CA 1
ATOM 1556 C C . ILE A 1 207 ? -7.517 -7.048 1.183 1.00 93.06 207 ILE A C 1
ATOM 1558 O O . ILE A 1 207 ? -8.184 -6.671 0.224 1.00 93.06 207 ILE A O 1
ATOM 1562 N N . ALA A 1 208 ? -6.758 -8.149 1.155 1.00 92.50 208 ALA A N 1
ATOM 1563 C CA . ALA A 1 208 ? -6.530 -8.951 -0.047 1.00 92.50 208 ALA A CA 1
ATOM 1564 C C . ALA A 1 208 ? -7.841 -9.456 -0.664 1.00 92.50 208 ALA A C 1
ATOM 1566 O O . ALA A 1 208 ? -8.027 -9.380 -1.871 1.00 92.50 208 ALA A O 1
ATOM 1567 N N . ARG A 1 209 ? -8.806 -9.892 0.154 1.00 93.94 209 ARG A N 1
ATOM 1568 C CA . ARG A 1 209 ? -10.136 -10.288 -0.333 1.00 93.94 209 ARG A CA 1
ATOM 1569 C C . ARG A 1 209 ? -10.860 -9.148 -1.057 1.00 93.94 209 ARG A C 1
ATOM 1571 O O . ARG A 1 209 ? -11.459 -9.386 -2.097 1.00 93.94 209 ARG A O 1
ATOM 1578 N N . VAL A 1 210 ? -10.810 -7.922 -0.528 1.00 94.75 210 VAL A N 1
ATOM 1579 C CA . VAL A 1 210 ? -11.427 -6.767 -1.205 1.00 94.75 210 VAL A CA 1
ATOM 1580 C C . VAL A 1 210 ? -10.628 -6.366 -2.445 1.00 94.75 210 VAL A C 1
ATOM 1582 O O . VAL A 1 210 ? -11.222 -5.999 -3.456 1.00 94.75 210 VAL A O 1
ATOM 1585 N N . ALA A 1 211 ? -9.299 -6.465 -2.393 1.00 95.62 211 ALA A N 1
ATOM 1586 C CA . ALA A 1 211 ? -8.435 -6.229 -3.541 1.00 95.62 211 ALA A CA 1
ATOM 1587 C C . ALA A 1 211 ? -8.734 -7.206 -4.689 1.00 95.62 211 ALA A C 1
ATOM 1589 O O . ALA A 1 211 ? -8.847 -6.762 -5.827 1.00 95.62 211 ALA A O 1
ATOM 1590 N N . CYS A 1 212 ? -8.973 -8.492 -4.403 1.00 96.12 212 CYS A N 1
ATOM 1591 C CA . CYS A 1 212 ? -9.397 -9.475 -5.403 1.00 96.12 212 CYS A CA 1
ATOM 1592 C C . CYS A 1 212 ? -10.671 -9.037 -6.137 1.00 96.12 212 CYS A C 1
ATOM 1594 O O . CYS A 1 212 ? -10.685 -9.048 -7.364 1.00 96.12 212 CYS A O 1
ATOM 1596 N N . ASP A 1 213 ? -11.698 -8.564 -5.421 1.00 95.69 213 ASP A N 1
ATOM 1597 C CA . ASP A 1 213 ? -12.919 -8.051 -6.060 1.00 95.69 213 ASP A CA 1
ATOM 1598 C C . ASP A 1 213 ? -12.620 -6.858 -6.992 1.00 95.69 213 ASP A C 1
ATOM 1600 O O . ASP A 1 213 ? -13.192 -6.739 -8.076 1.00 95.69 213 ASP A O 1
ATOM 1604 N N . VAL A 1 214 ? -11.733 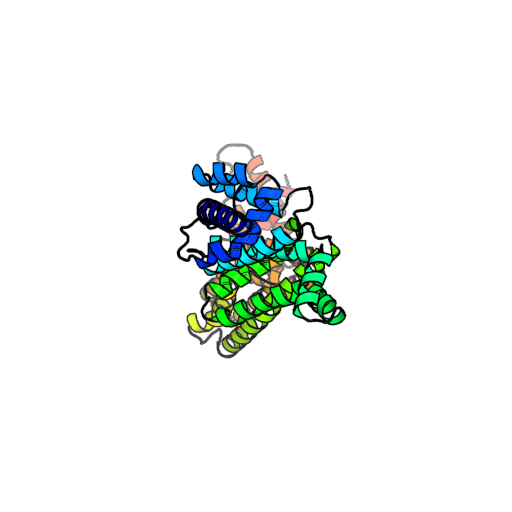-5.947 -6.572 1.00 96.81 214 VAL A N 1
ATOM 1605 C CA . VAL A 1 214 ? -11.318 -4.779 -7.373 1.00 96.81 214 VAL A CA 1
ATOM 1606 C C . VAL A 1 214 ? -10.531 -5.217 -8.611 1.00 96.81 214 VAL A C 1
ATOM 1608 O O . VAL A 1 214 ? -10.741 -4.675 -9.697 1.00 96.81 214 VAL A O 1
ATOM 1611 N N . ILE A 1 215 ? -9.652 -6.207 -8.465 1.00 97.88 215 ILE A N 1
ATOM 1612 C CA . ILE A 1 215 ? -8.861 -6.794 -9.549 1.00 97.88 215 ILE A CA 1
ATOM 1613 C C . ILE A 1 215 ? -9.764 -7.514 -10.549 1.00 97.88 215 ILE A C 1
ATOM 1615 O O . ILE A 1 215 ? -9.581 -7.334 -11.749 1.00 97.88 215 ILE A O 1
ATOM 1619 N N . ASP A 1 216 ? -10.749 -8.286 -10.097 1.00 97.62 216 ASP A N 1
ATOM 1620 C CA . ASP A 1 216 ? -11.679 -8.990 -10.985 1.00 97.62 216 ASP A CA 1
ATOM 1621 C C . ASP A 1 216 ? -12.534 -8.001 -11.793 1.00 97.62 216 ASP A C 1
ATOM 1623 O O . ASP A 1 216 ? -12.706 -8.158 -13.005 1.00 97.62 216 ASP A O 1
ATOM 1627 N N . GLU A 1 217 ? -12.993 -6.916 -11.161 1.00 96.88 217 GLU A N 1
ATOM 1628 C CA . GLU A 1 217 ? -13.654 -5.804 -11.853 1.00 96.88 217 GLU A CA 1
ATOM 1629 C C . GLU A 1 217 ? -12.721 -5.149 -12.890 1.00 96.88 217 GLU A C 1
ATOM 1631 O O . GLU A 1 217 ? -13.128 -4.895 -14.028 1.00 96.88 217 GLU A O 1
ATOM 1636 N N . ALA A 1 218 ? -11.455 -4.914 -12.537 1.00 97.69 218 ALA A N 1
ATOM 1637 C CA . ALA A 1 218 ? -10.462 -4.355 -13.449 1.00 97.69 218 ALA A CA 1
ATOM 1638 C C . ALA A 1 218 ? -10.102 -5.311 -14.595 1.00 97.69 218 ALA A C 1
ATOM 1640 O O . ALA A 1 218 ? -9.903 -4.862 -15.722 1.00 97.69 218 ALA A O 1
ATOM 1641 N N . ARG A 1 219 ? -10.067 -6.622 -14.352 1.00 97.75 219 ARG A N 1
ATOM 1642 C CA . ARG A 1 219 ? -9.842 -7.639 -15.384 1.00 97.75 219 ARG A CA 1
ATOM 1643 C C . ARG A 1 219 ? -10.967 -7.612 -16.410 1.00 97.75 219 ARG A C 1
ATOM 1645 O O . ARG A 1 219 ? -10.689 -7.554 -17.604 1.00 97.75 219 ARG A O 1
ATOM 1652 N N . HIS A 1 220 ? -12.216 -7.518 -15.957 1.00 97.38 220 HIS A N 1
ATOM 1653 C CA . HIS A 1 220 ? -13.353 -7.337 -16.856 1.00 97.38 220 HIS A CA 1
ATOM 1654 C C . HIS A 1 220 ? -13.227 -6.047 -17.688 1.00 97.38 220 HIS A C 1
ATOM 1656 O O . HIS A 1 220 ? -13.531 -6.044 -18.880 1.00 97.38 220 HIS A O 1
ATOM 1662 N N . LEU A 1 221 ? -12.756 -4.936 -17.105 1.00 97.25 221 LEU A N 1
ATOM 1663 C CA . LEU A 1 221 ? -12.481 -3.709 -17.871 1.00 97.25 221 LEU A CA 1
ATOM 1664 C C . LEU A 1 221 ? -11.370 -3.916 -18.916 1.00 97.25 221 LEU A C 1
ATOM 1666 O O . LEU A 1 221 ? -11.492 -3.422 -20.038 1.00 97.25 221 LEU A O 1
ATOM 1670 N N . ALA A 1 222 ? -10.312 -4.650 -18.569 1.00 96.56 222 ALA A N 1
ATOM 1671 C CA . ALA A 1 222 ? -9.186 -4.926 -19.456 1.00 96.56 222 ALA A CA 1
ATOM 1672 C C . ALA A 1 222 ? -9.571 -5.822 -20.646 1.00 96.56 222 ALA A C 1
ATOM 1674 O O . ALA A 1 222 ? -9.140 -5.550 -21.763 1.00 96.56 222 ALA A O 1
ATOM 1675 N N . GLU A 1 223 ? -10.429 -6.827 -20.443 1.00 96.19 223 GLU A N 1
ATOM 1676 C CA . GLU A 1 223 ? -10.936 -7.713 -21.508 1.00 96.19 223 GLU A CA 1
ATOM 1677 C C . GLU A 1 223 ? -11.662 -6.952 -22.629 1.00 96.19 223 GLU A C 1
ATOM 1679 O O . GLU A 1 223 ? -11.642 -7.365 -23.789 1.00 96.19 223 GLU A O 1
ATOM 1684 N N . HIS A 1 224 ? -12.277 -5.817 -22.296 1.00 93.88 224 HIS A N 1
ATOM 1685 C CA . HIS A 1 224 ? -13.007 -4.971 -23.242 1.00 93.88 224 HIS A CA 1
ATOM 1686 C C . HIS A 1 224 ? -12.153 -3.828 -23.814 1.00 93.88 224 HIS A C 1
ATOM 1688 O O . HIS A 1 224 ? -12.620 -3.071 -24.670 1.00 93.88 224 HIS A O 1
ATOM 1694 N N . ALA A 1 225 ? -10.909 -3.678 -23.356 1.00 94.56 225 ALA A N 1
ATOM 1695 C CA . ALA A 1 225 ? -10.009 -2.620 -23.781 1.00 94.56 225 ALA 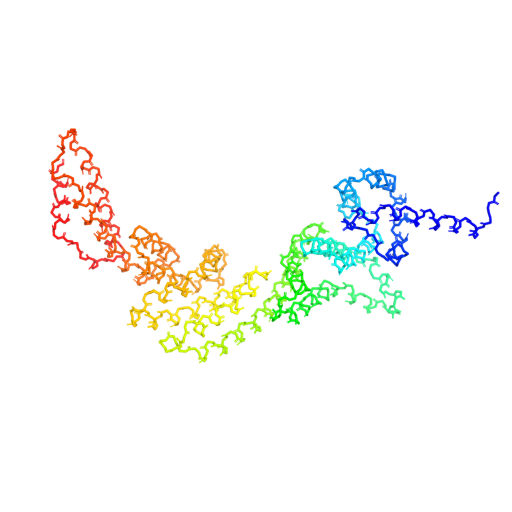A CA 1
ATOM 1696 C C . ALA A 1 225 ? -8.973 -3.153 -24.783 1.00 94.56 225 ALA A C 1
ATOM 1698 O O . ALA A 1 225 ? -8.010 -3.814 -24.415 1.00 94.56 225 ALA A O 1
ATOM 1699 N N . ASP A 1 226 ? -9.130 -2.802 -26.062 1.00 95.31 226 ASP A N 1
ATOM 1700 C CA . ASP A 1 226 ? -8.106 -3.043 -27.082 1.00 95.31 226 ASP A CA 1
ATOM 1701 C C . ASP A 1 226 ? -6.963 -2.015 -26.922 1.00 95.31 226 ASP A C 1
ATOM 1703 O O . ASP A 1 226 ? -7.203 -0.812 -27.093 1.00 95.31 226 ASP A O 1
ATOM 1707 N N . PRO A 1 227 ? -5.711 -2.433 -26.645 1.00 93.50 227 PRO A N 1
ATOM 1708 C CA . PRO A 1 227 ? -4.599 -1.503 -26.417 1.00 93.50 227 PRO A CA 1
ATOM 1709 C C . PRO A 1 227 ? -4.326 -0.550 -27.592 1.00 93.50 227 PRO A C 1
ATOM 1711 O O . PRO A 1 227 ? -3.814 0.560 -27.398 1.00 93.50 227 PRO A O 1
ATOM 1714 N N . LEU A 1 228 ? -4.655 -0.972 -28.815 1.00 95.56 228 LEU A N 1
ATOM 1715 C CA . LEU A 1 228 ? -4.375 -0.251 -30.052 1.00 95.56 228 LEU A CA 1
ATOM 1716 C C . LEU A 1 228 ? -5.576 0.548 -30.556 1.00 95.56 228 LEU A C 1
ATOM 1718 O O . LEU A 1 228 ? -5.371 1.607 -31.156 1.00 95.56 228 LEU A O 1
ATOM 1722 N N . ARG A 1 229 ? -6.800 0.058 -30.339 1.00 95.69 229 ARG A N 1
ATOM 1723 C CA . ARG A 1 229 ? -8.025 0.650 -30.906 1.00 95.69 229 ARG A CA 1
ATOM 1724 C C . ARG A 1 229 ? -8.846 1.455 -29.911 1.00 95.69 229 ARG A C 1
ATOM 1726 O O . ARG A 1 229 ? -9.550 2.371 -30.335 1.00 95.69 229 ARG A O 1
ATOM 1733 N N . SER A 1 230 ? -8.773 1.140 -28.622 1.00 94.19 230 SER A N 1
ATOM 1734 C CA . SER A 1 230 ? -9.533 1.871 -27.613 1.00 94.19 230 SER A CA 1
ATOM 1735 C C . SER A 1 230 ? -9.024 3.301 -27.452 1.00 94.19 230 SER A C 1
ATOM 1737 O O . SER A 1 230 ? -7.832 3.594 -27.593 1.00 94.19 230 SER A O 1
ATOM 1739 N N . ALA A 1 231 ? -9.943 4.203 -27.104 1.00 93.31 231 ALA A N 1
ATOM 1740 C CA . ALA A 1 231 ? -9.576 5.525 -26.615 1.00 93.31 231 ALA A CA 1
ATOM 1741 C C . ALA A 1 231 ? -8.699 5.397 -25.355 1.00 93.31 231 ALA A C 1
ATOM 1743 O O . ALA A 1 231 ? -8.837 4.434 -24.596 1.00 93.31 231 ALA A O 1
ATOM 1744 N N . ALA A 1 232 ? -7.828 6.384 -25.116 1.00 90.81 232 ALA A N 1
ATOM 1745 C CA . ALA A 1 232 ? -6.905 6.378 -23.977 1.00 90.81 232 ALA A CA 1
ATOM 1746 C C . ALA A 1 232 ? -7.629 6.135 -22.643 1.00 90.81 232 ALA A C 1
ATOM 1748 O O . ALA A 1 232 ? -7.204 5.295 -21.859 1.00 90.81 232 ALA A O 1
ATOM 1749 N N . GLU A 1 233 ? -8.788 6.770 -22.451 1.00 93.75 233 GLU A N 1
ATOM 1750 C CA . GLU A 1 233 ? -9.608 6.607 -21.252 1.00 93.75 233 GLU A CA 1
ATOM 1751 C C . GLU A 1 233 ? -10.024 5.147 -21.005 1.00 93.75 233 GLU A C 1
ATOM 1753 O O . GLU A 1 233 ? -9.856 4.642 -19.894 1.00 93.75 233 GLU A O 1
ATOM 1758 N N . ALA A 1 234 ? -10.527 4.457 -22.033 1.00 94.94 234 ALA A N 1
ATOM 1759 C CA . ALA A 1 234 ? -10.949 3.060 -21.933 1.00 94.94 234 ALA A CA 1
ATOM 1760 C C . ALA A 1 234 ? -9.755 2.117 -21.727 1.00 94.94 234 ALA A C 1
ATOM 1762 O O . ALA A 1 234 ? -9.840 1.169 -20.953 1.00 94.94 234 ALA A O 1
ATOM 1763 N N . ARG A 1 235 ? -8.617 2.413 -22.363 1.00 94.62 235 ARG A N 1
ATOM 1764 C CA . ARG A 1 235 ? -7.365 1.668 -22.179 1.00 94.62 235 ARG A CA 1
ATOM 1765 C C . ARG A 1 235 ? -6.794 1.818 -20.765 1.00 94.62 235 ARG A C 1
ATOM 1767 O O . ARG A 1 235 ? -6.244 0.869 -20.223 1.00 94.62 235 ARG A O 1
ATOM 1774 N N . GLU A 1 236 ? -6.925 2.995 -20.163 1.00 96.12 236 GLU A N 1
ATOM 1775 C CA . GLU A 1 236 ? -6.414 3.295 -18.819 1.00 96.12 236 GLU A CA 1
ATOM 1776 C C . GLU A 1 236 ? -7.404 2.936 -17.703 1.00 96.12 236 GLU A C 1
ATOM 1778 O O . GLU A 1 236 ? -7.025 2.901 -16.535 1.00 96.12 236 GLU A O 1
ATOM 1783 N N . ALA A 1 237 ? -8.672 2.681 -18.037 1.00 96.88 237 ALA A N 1
ATOM 1784 C CA . ALA A 1 237 ? -9.730 2.352 -17.083 1.00 96.88 237 ALA A CA 1
ATOM 1785 C C . ALA A 1 237 ? -9.378 1.214 -16.101 1.00 96.88 237 ALA A C 1
ATOM 1787 O O . ALA A 1 237 ? -9.537 1.449 -14.901 1.00 96.88 237 ALA A O 1
ATOM 1788 N N . PRO A 1 238 ? -8.867 0.036 -16.527 1.00 97.81 238 PRO A N 1
ATOM 1789 C CA . PRO A 1 238 ? -8.518 -1.034 -15.585 1.00 97.81 238 PRO A CA 1
ATOM 1790 C C . PRO A 1 238 ? -7.455 -0.598 -14.566 1.00 97.81 238 PRO A C 1
ATOM 1792 O O . PRO A 1 238 ? -7.585 -0.867 -13.375 1.00 97.81 238 PRO A O 1
ATOM 1795 N N . PHE A 1 239 ? -6.442 0.149 -15.007 1.00 98.00 239 PHE A N 1
ATOM 1796 C CA . PHE A 1 239 ? -5.370 0.642 -14.140 1.00 98.00 239 PHE A CA 1
ATOM 1797 C C . PHE A 1 239 ? -5.871 1.718 -13.178 1.00 98.00 239 PHE A C 1
ATOM 1799 O O . PHE A 1 239 ? -5.581 1.662 -11.986 1.00 98.00 239 PHE A O 1
ATOM 1806 N N . ARG A 1 240 ? -6.663 2.679 -13.669 1.00 96.69 240 ARG A N 1
ATOM 1807 C CA . ARG A 1 240 ? -7.246 3.743 -12.837 1.00 96.69 240 ARG A CA 1
ATOM 1808 C C . ARG A 1 240 ? -8.192 3.193 -11.775 1.00 96.69 240 ARG A C 1
ATOM 1810 O O . ARG A 1 240 ? -8.194 3.719 -10.667 1.00 96.69 240 ARG A O 1
ATOM 1817 N N . HIS A 1 241 ? -8.958 2.147 -12.089 1.00 96.75 241 HIS A N 1
ATOM 1818 C CA . HIS A 1 241 ? -9.842 1.484 -11.124 1.00 96.75 241 HIS A CA 1
ATOM 1819 C C . HIS A 1 241 ? -9.054 0.953 -9.925 1.00 96.75 241 HIS A C 1
ATOM 1821 O O . HIS A 1 241 ? -9.373 1.249 -8.776 1.00 96.75 241 HIS A O 1
ATOM 1827 N N . VAL A 1 242 ? -7.963 0.244 -10.208 1.00 97.75 242 VAL A N 1
ATOM 1828 C CA . VAL A 1 242 ? -7.102 -0.344 -9.182 1.00 97.75 242 VAL A CA 1
ATOM 1829 C C . VAL A 1 242 ? -6.298 0.715 -8.426 1.00 97.75 242 VAL A C 1
ATOM 1831 O O . VAL A 1 242 ? -6.280 0.710 -7.197 1.00 97.75 242 VAL A O 1
ATOM 1834 N N . LEU A 1 243 ? -5.676 1.666 -9.129 1.00 96.75 243 LEU A N 1
ATOM 1835 C CA . LEU A 1 243 ? -4.930 2.761 -8.500 1.00 96.75 243 LEU A CA 1
ATOM 1836 C C . LEU A 1 243 ? -5.826 3.626 -7.605 1.00 96.75 243 LEU A C 1
ATOM 1838 O O . LEU A 1 243 ? -5.398 4.036 -6.530 1.00 96.75 243 LEU A O 1
ATOM 1842 N N . GLY A 1 244 ? -7.075 3.868 -8.014 1.00 95.31 244 GLY A N 1
ATOM 1843 C CA . GLY A 1 244 ? -8.044 4.624 -7.221 1.00 95.31 244 GLY A CA 1
ATOM 1844 C C . GLY A 1 244 ? -8.436 3.929 -5.916 1.00 95.31 244 GLY A C 1
ATOM 1845 O O . GLY A 1 244 ? -8.791 4.602 -4.952 1.00 95.31 244 GLY A O 1
ATOM 1846 N N . PHE A 1 245 ? -8.354 2.598 -5.853 1.00 95.50 245 PHE A N 1
ATOM 1847 C CA . PHE A 1 245 ? -8.467 1.845 -4.602 1.00 95.50 245 PHE A CA 1
ATOM 1848 C C . PHE A 1 245 ? -7.161 1.912 -3.796 1.00 95.50 245 PHE A C 1
ATOM 1850 O O . PHE A 1 245 ? -7.176 2.284 -2.620 1.00 95.50 245 PHE A O 1
ATOM 1857 N N . ALA A 1 246 ? -6.026 1.629 -4.442 1.00 94.69 246 ALA A N 1
ATOM 1858 C CA . ALA A 1 246 ? -4.715 1.572 -3.799 1.00 94.69 246 ALA A CA 1
ATOM 1859 C C . ALA A 1 246 ? -4.261 2.913 -3.193 1.00 94.69 246 ALA A C 1
ATOM 1861 O O . ALA A 1 246 ? -3.544 2.920 -2.194 1.00 94.69 246 ALA A O 1
ATOM 1862 N N . GLU A 1 247 ? -4.718 4.051 -3.729 1.00 93.00 247 GLU A N 1
ATOM 1863 C CA . GLU A 1 247 ? -4.415 5.392 -3.205 1.00 93.00 247 GLU A CA 1
ATOM 1864 C C . GLU A 1 247 ? -4.705 5.518 -1.700 1.00 93.00 247 GLU A C 1
ATOM 1866 O O . GLU A 1 247 ? -3.951 6.153 -0.961 1.00 93.00 247 GLU A O 1
ATOM 1871 N N . TRP A 1 248 ? -5.782 4.893 -1.224 1.00 89.88 248 TRP A N 1
ATOM 1872 C CA . TRP A 1 248 ? -6.194 4.964 0.179 1.00 89.88 248 TRP A CA 1
ATOM 1873 C C . TRP A 1 248 ? -6.159 3.605 0.887 1.00 89.88 248 TRP A C 1
ATOM 1875 O O . TRP A 1 248 ? -5.958 3.570 2.103 1.00 89.88 248 TRP A O 1
ATOM 1885 N N . ALA A 1 249 ? -6.291 2.493 0.157 1.00 91.81 249 ALA A N 1
ATOM 1886 C CA . ALA A 1 249 ? -6.163 1.142 0.705 1.00 91.81 249 ALA A CA 1
ATOM 1887 C C . ALA A 1 249 ? -4.713 0.640 0.796 1.00 91.81 249 ALA A C 1
ATOM 1889 O O . ALA A 1 249 ? -4.454 -0.332 1.504 1.00 91.81 249 ALA A O 1
ATOM 1890 N N . GLY A 1 250 ? -3.763 1.337 0.166 1.00 91.94 250 GLY A N 1
ATOM 1891 C CA . GLY A 1 250 ? -2.397 0.856 -0.020 1.00 91.94 250 GLY A CA 1
ATOM 1892 C C . GLY A 1 250 ? -2.305 -0.191 -1.129 1.00 91.94 250 GLY A C 1
ATOM 1893 O O . GLY A 1 250 ? -3.318 -0.657 -1.652 1.00 91.94 250 GLY A O 1
ATOM 1894 N N . PHE A 1 251 ? -1.077 -0.549 -1.488 1.00 91.81 251 PHE A N 1
ATOM 1895 C CA . PHE A 1 251 ? -0.827 -1.672 -2.373 1.00 91.81 251 PHE A CA 1
ATOM 1896 C C . PHE A 1 251 ? -0.704 -2.965 -1.565 1.00 91.81 251 PHE A C 1
ATOM 1898 O O . PHE A 1 251 ? -0.135 -2.994 -0.475 1.00 91.81 251 PHE A O 1
ATOM 1905 N N . ASP A 1 252 ? -1.240 -4.041 -2.122 1.00 91.62 252 ASP A N 1
ATOM 1906 C CA . ASP A 1 252 ? -0.898 -5.406 -1.746 1.00 91.62 252 ASP A CA 1
ATOM 1907 C C . ASP A 1 252 ? -0.251 -6.115 -2.944 1.00 91.62 252 ASP A C 1
ATOM 1909 O O . ASP A 1 252 ? -0.274 -5.614 -4.076 1.00 91.62 252 ASP A O 1
ATOM 1913 N N . HIS A 1 253 ? 0.342 -7.284 -2.694 1.00 90.94 253 HIS A N 1
ATOM 1914 C CA . HIS A 1 253 ? 1.069 -8.024 -3.721 1.00 90.94 253 HIS A CA 1
ATOM 1915 C C . HIS A 1 253 ? 0.193 -8.360 -4.935 1.00 90.94 253 HIS A C 1
ATOM 1917 O O . HIS A 1 253 ? 0.641 -8.156 -6.059 1.00 90.94 253 HIS A O 1
ATOM 1923 N N . GLU A 1 254 ? -1.052 -8.801 -4.749 1.00 93.00 254 GLU A N 1
ATOM 1924 C CA . GLU A 1 254 ? -1.932 -9.169 -5.867 1.00 93.00 254 GLU A CA 1
ATOM 1925 C C . GLU A 1 254 ? -2.276 -7.946 -6.716 1.00 93.00 254 GLU A C 1
ATOM 1927 O O . GLU A 1 254 ? -2.224 -7.992 -7.947 1.00 93.00 254 GLU A O 1
ATOM 1932 N N . THR A 1 255 ? -2.538 -6.815 -6.062 1.00 95.88 255 THR A N 1
ATOM 1933 C CA . THR A 1 255 ? -2.809 -5.544 -6.738 1.00 95.88 255 THR A CA 1
ATOM 1934 C C . THR A 1 255 ? -1.627 -5.088 -7.595 1.00 95.88 255 THR A C 1
ATOM 1936 O O . THR A 1 255 ? -1.798 -4.715 -8.759 1.00 95.88 255 THR A O 1
ATOM 1939 N N . ILE A 1 256 ? -0.410 -5.157 -7.052 1.00 96.81 256 ILE A N 1
ATOM 1940 C CA . ILE A 1 256 ? 0.824 -4.824 -7.777 1.00 96.81 256 ILE A CA 1
ATOM 1941 C C . ILE A 1 256 ? 1.024 -5.770 -8.965 1.00 96.81 256 ILE A C 1
ATOM 1943 O O . ILE A 1 256 ? 1.290 -5.318 -10.082 1.00 96.81 256 ILE A O 1
ATOM 1947 N N . LEU A 1 257 ? 0.893 -7.078 -8.743 1.00 96.50 257 LEU A N 1
ATOM 1948 C CA . LEU A 1 257 ? 1.109 -8.090 -9.775 1.00 96.50 257 LEU A CA 1
ATOM 1949 C C . LEU A 1 257 ? 0.093 -7.969 -10.910 1.00 96.50 257 LEU A C 1
ATOM 1951 O O . LEU A 1 257 ? 0.484 -8.064 -12.075 1.00 96.50 257 LEU A O 1
ATOM 1955 N N . PHE A 1 258 ? -1.173 -7.679 -10.598 1.00 97.75 258 PHE A N 1
ATOM 1956 C CA . PHE A 1 258 ? -2.182 -7.367 -11.605 1.00 97.75 258 PHE A CA 1
ATOM 1957 C C . PHE A 1 258 ? -1.784 -6.141 -12.433 1.00 97.75 258 PHE A C 1
ATOM 1959 O O . PHE A 1 258 ? -1.755 -6.220 -13.661 1.00 97.75 258 PHE A O 1
ATOM 1966 N N . LEU A 1 259 ? -1.441 -5.023 -11.781 1.00 98.44 259 LEU A N 1
ATOM 1967 C CA . LEU A 1 259 ? -1.084 -3.779 -12.470 1.00 98.44 259 LEU A CA 1
ATOM 1968 C C . LEU A 1 259 ? 0.096 -3.979 -13.424 1.00 98.44 259 LEU A C 1
ATOM 1970 O O . LEU A 1 259 ? 0.022 -3.577 -14.586 1.00 98.44 259 LEU A O 1
ATOM 1974 N N . LEU A 1 260 ? 1.175 -4.609 -12.958 1.00 98.19 260 LEU A N 1
ATOM 1975 C CA . LEU A 1 260 ? 2.367 -4.819 -13.778 1.00 98.19 260 LEU A CA 1
ATOM 1976 C C . LEU A 1 260 ? 2.143 -5.881 -14.857 1.00 98.19 260 LEU A C 1
ATOM 1978 O O . LEU A 1 260 ? 2.598 -5.692 -15.985 1.00 98.19 260 LEU A O 1
ATOM 1982 N N . GLY A 1 261 ? 1.427 -6.965 -14.543 1.00 98.12 261 GLY A N 1
ATOM 1983 C CA . GLY A 1 261 ? 1.067 -8.012 -15.502 1.00 98.12 261 GLY A CA 1
ATOM 1984 C C . GLY A 1 261 ? 0.242 -7.452 -16.656 1.00 98.12 261 GLY A C 1
ATOM 1985 O O . GLY A 1 261 ? 0.634 -7.559 -17.818 1.00 98.12 261 GLY A O 1
ATOM 1986 N N . GLN A 1 262 ? -0.835 -6.738 -16.331 1.00 98.19 262 GLN A N 1
ATOM 1987 C CA . GLN A 1 262 ? -1.703 -6.118 -17.327 1.00 98.19 262 GLN A CA 1
ATOM 1988 C C . GLN A 1 262 ? -0.973 -5.031 -18.132 1.00 98.19 262 GLN A C 1
ATOM 1990 O O . GLN A 1 262 ? -1.185 -4.894 -19.341 1.00 98.19 262 GLN A O 1
ATOM 1995 N N . ALA A 1 263 ? -0.081 -4.268 -17.489 1.00 97.75 263 ALA A N 1
ATOM 1996 C CA . ALA A 1 263 ? 0.743 -3.273 -18.168 1.00 97.75 263 ALA A CA 1
ATOM 1997 C C . ALA A 1 263 ? 1.758 -3.913 -19.117 1.00 97.75 263 ALA A C 1
ATOM 1999 O O . ALA A 1 263 ? 2.057 -3.330 -20.157 1.00 97.75 263 ALA A O 1
ATOM 2000 N N . GLN A 1 264 ? 2.275 -5.102 -18.800 1.00 97.81 264 GLN A N 1
ATOM 2001 C CA . GLN A 1 264 ? 3.158 -5.837 -19.696 1.00 97.81 264 GLN A CA 1
ATOM 2002 C C . GLN A 1 264 ? 2.416 -6.277 -20.965 1.00 97.81 264 GLN A C 1
ATOM 2004 O O . GLN A 1 264 ? 2.931 -6.071 -22.068 1.00 97.81 264 GLN A O 1
ATOM 2009 N N . ASP A 1 265 ? 1.212 -6.829 -20.819 1.00 97.38 265 ASP A N 1
ATOM 2010 C CA . ASP A 1 265 ? 0.396 -7.289 -21.949 1.00 97.38 265 ASP A CA 1
ATOM 2011 C C . ASP A 1 265 ? 0.036 -6.129 -22.884 1.00 97.38 265 ASP A C 1
ATOM 2013 O O . ASP A 1 265 ? 0.283 -6.185 -24.093 1.00 97.38 265 ASP A O 1
ATOM 2017 N N . PHE A 1 266 ? -0.453 -5.020 -22.321 1.00 97.81 266 PHE A N 1
ATOM 2018 C CA . PHE A 1 266 ? -0.745 -3.804 -23.087 1.00 97.81 266 PHE A CA 1
ATOM 2019 C C . PHE A 1 266 ? 0.536 -3.192 -23.660 1.00 97.81 266 PHE A C 1
ATOM 2021 O O . PHE A 1 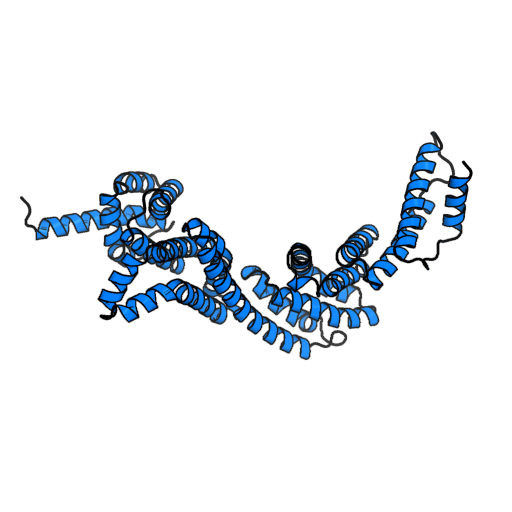266 ? 0.559 -2.703 -24.794 1.00 97.81 266 PHE A O 1
ATOM 2028 N N . GLY A 1 267 ? 1.616 -3.239 -22.883 1.00 97.19 267 GLY A N 1
ATOM 2029 C CA . GLY A 1 267 ? 2.900 -2.657 -23.222 1.00 97.19 267 GLY A CA 1
ATOM 2030 C C . GLY A 1 267 ? 3.505 -3.275 -24.472 1.00 97.19 267 GLY A C 1
ATOM 2031 O O . GLY A 1 267 ? 3.959 -2.543 -25.349 1.00 97.19 267 GLY A O 1
ATOM 2032 N N . TRP A 1 268 ? 3.429 -4.598 -24.623 1.00 98.06 268 TRP A N 1
ATOM 2033 C CA . TRP A 1 268 ? 3.925 -5.278 -25.820 1.00 98.06 268 TRP A CA 1
ATOM 2034 C C . TRP A 1 268 ? 3.170 -4.908 -27.095 1.00 98.06 268 TRP A C 1
ATOM 2036 O O . TRP A 1 268 ? 3.795 -4.825 -28.157 1.00 98.06 268 TRP A O 1
ATOM 2046 N N . GLU A 1 269 ? 1.854 -4.705 -27.022 1.00 98.12 269 GLU A N 1
ATOM 2047 C CA . GLU A 1 269 ? 1.055 -4.260 -28.170 1.00 98.12 269 GLU A CA 1
ATOM 2048 C C . GLU A 1 269 ? 1.425 -2.824 -28.565 1.00 98.12 269 GLU A C 1
ATOM 2050 O O . GLU A 1 269 ? 1.765 -2.555 -29.722 1.00 98.12 269 GLU A O 1
ATOM 2055 N N . LEU A 1 270 ? 1.462 -1.907 -27.592 1.00 97.31 270 LEU A N 1
ATOM 2056 C CA . LEU A 1 270 ? 1.841 -0.507 -27.817 1.00 97.31 270 LEU A CA 1
ATOM 2057 C C . LEU A 1 270 ? 3.277 -0.374 -28.340 1.00 97.31 270 LEU A C 1
ATOM 2059 O O . LEU A 1 270 ? 3.527 0.400 -29.268 1.00 97.31 270 LEU A O 1
ATOM 2063 N N . TYR A 1 271 ? 4.206 -1.151 -27.783 1.00 97.12 271 TYR A N 1
ATOM 2064 C CA . TYR A 1 271 ? 5.608 -1.175 -28.188 1.00 97.12 271 TYR A CA 1
ATOM 2065 C C . TYR A 1 271 ? 5.770 -1.635 -29.641 1.00 97.12 271 TYR A C 1
ATOM 2067 O O . TYR A 1 271 ? 6.393 -0.940 -30.446 1.00 97.12 271 TYR A O 1
ATOM 2075 N N . ARG A 1 272 ? 5.139 -2.756 -30.023 1.00 97.69 272 ARG A N 1
ATOM 2076 C CA . ARG A 1 272 ? 5.166 -3.266 -31.408 1.00 97.69 272 ARG A CA 1
ATOM 2077 C C . ARG A 1 272 ? 4.557 -2.279 -32.402 1.00 97.69 272 ARG A C 1
ATOM 2079 O O . ARG A 1 272 ? 5.076 -2.127 -33.508 1.00 97.69 272 ARG A O 1
ATOM 2086 N N . ALA A 1 273 ? 3.510 -1.566 -31.994 1.00 97.31 273 ALA A N 1
ATOM 2087 C CA . ALA A 1 273 ? 2.885 -0.508 -32.784 1.00 97.31 273 ALA A CA 1
ATOM 2088 C C . ALA A 1 273 ? 3.655 0.829 -32.767 1.00 97.31 273 ALA A C 1
ATOM 2090 O O . ALA A 1 273 ? 3.201 1.795 -33.379 1.00 97.31 273 ALA A O 1
ATOM 2091 N N . ARG A 1 274 ? 4.807 0.908 -32.080 1.00 96.81 274 ARG A N 1
ATOM 2092 C CA . ARG A 1 274 ? 5.624 2.125 -31.905 1.00 96.81 274 ARG A CA 1
ATOM 2093 C C . ARG A 1 274 ? 4.852 3.299 -31.289 1.00 96.81 274 ARG A C 1
ATOM 2095 O O . ARG A 1 274 ? 5.160 4.463 -31.545 1.00 96.81 274 ARG A O 1
ATOM 2102 N N . ARG A 1 275 ? 3.853 3.011 -30.451 1.00 96.56 275 ARG A N 1
ATOM 2103 C CA . ARG A 1 275 ? 3.053 4.005 -29.719 1.00 96.56 275 ARG A CA 1
ATOM 2104 C C . ARG A 1 275 ? 3.734 4.392 -28.400 1.00 96.56 275 ARG A C 1
ATOM 2106 O O . ARG A 1 275 ? 3.161 4.250 -27.324 1.00 96.56 275 ARG A O 1
ATOM 2113 N N . THR A 1 276 ? 4.973 4.881 -28.471 1.00 95.62 276 THR A N 1
ATOM 2114 C CA . THR A 1 276 ? 5.822 5.136 -27.289 1.00 95.62 276 THR A CA 1
ATOM 2115 C C . THR A 1 276 ? 5.223 6.157 -26.319 1.00 95.62 276 THR A C 1
ATOM 2117 O O . THR A 1 276 ? 5.345 5.992 -25.109 1.00 95.62 276 THR A O 1
ATOM 2120 N N . ALA A 1 277 ? 4.540 7.191 -26.822 1.00 95.81 277 ALA A N 1
ATOM 2121 C CA . ALA A 1 277 ? 3.875 8.178 -25.970 1.00 95.81 277 ALA A CA 1
ATOM 2122 C C . ALA A 1 277 ? 2.737 7.550 -25.150 1.00 95.81 277 ALA A C 1
ATOM 2124 O O . ALA A 1 277 ? 2.635 7.792 -23.953 1.00 95.81 277 AL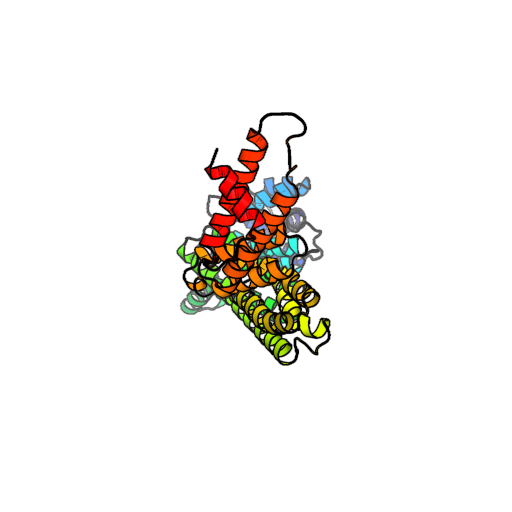A A O 1
ATOM 2125 N N . ASP A 1 278 ? 1.928 6.692 -25.774 1.00 96.50 278 ASP A N 1
ATOM 2126 C CA . ASP A 1 278 ? 0.857 5.970 -25.088 1.00 96.50 278 ASP A CA 1
ATOM 2127 C C . ASP A 1 278 ? 1.399 4.971 -24.065 1.00 96.50 278 ASP A C 1
ATOM 2129 O O . ASP A 1 278 ? 0.865 4.868 -22.964 1.00 96.50 278 ASP A O 1
ATOM 2133 N N . LEU A 1 279 ? 2.483 4.267 -24.413 1.00 97.19 279 LEU A N 1
ATOM 2134 C CA . LEU A 1 279 ? 3.183 3.379 -23.489 1.00 97.19 279 LEU A CA 1
ATOM 2135 C C . LEU A 1 279 ? 3.679 4.156 -22.265 1.00 97.19 279 LEU A C 1
ATOM 2137 O O . LEU A 1 279 ? 3.471 3.727 -21.137 1.00 97.19 279 LEU A O 1
ATOM 2141 N N . ARG A 1 280 ? 4.270 5.338 -22.469 1.00 96.88 280 ARG A N 1
ATOM 2142 C CA . ARG A 1 280 ? 4.714 6.202 -21.369 1.00 96.88 280 ARG A CA 1
ATOM 2143 C C . ARG A 1 280 ? 3.559 6.617 -20.461 1.00 96.88 280 ARG A C 1
ATOM 2145 O O . ARG A 1 280 ? 3.688 6.521 -19.243 1.00 96.88 280 ARG A O 1
ATOM 2152 N N . THR A 1 281 ? 2.453 7.078 -21.047 1.00 96.06 281 THR A N 1
ATOM 2153 C CA . THR A 1 281 ? 1.256 7.497 -20.303 1.00 96.06 281 THR A CA 1
ATOM 2154 C C . THR A 1 281 ? 0.694 6.357 -19.460 1.00 96.06 281 THR A C 1
ATOM 2156 O O . THR A 1 281 ? 0.322 6.584 -18.314 1.00 96.06 281 THR A O 1
ATOM 2159 N N . LEU A 1 282 ? 0.700 5.132 -19.993 1.00 96.81 282 LEU A N 1
ATOM 2160 C CA . LEU A 1 282 ? 0.286 3.937 -19.264 1.00 96.81 282 LEU A CA 1
ATOM 2161 C C . LEU A 1 282 ? 1.210 3.626 -18.075 1.00 96.81 282 LEU A C 1
ATOM 2163 O O . LEU A 1 282 ? 0.727 3.307 -16.993 1.00 96.81 282 LEU A O 1
ATOM 2167 N N . LEU A 1 283 ? 2.530 3.681 -18.275 1.00 97.62 283 LEU A N 1
ATOM 2168 C CA . LEU A 1 283 ? 3.493 3.217 -17.273 1.00 97.62 283 LEU A CA 1
ATOM 2169 C C . LEU A 1 283 ? 3.674 4.201 -16.120 1.00 97.62 283 LEU A C 1
ATOM 2171 O O . LEU A 1 283 ? 3.730 3.772 -14.977 1.00 97.62 283 LEU A O 1
ATOM 2175 N N . LEU A 1 284 ? 3.757 5.509 -16.382 1.00 96.94 284 LEU A N 1
ATOM 2176 C CA . LEU A 1 284 ? 4.128 6.489 -15.349 1.00 96.94 284 LEU A CA 1
ATOM 2177 C C . LEU A 1 284 ? 3.284 6.414 -14.058 1.00 96.94 284 LEU A C 1
ATOM 2179 O O . LEU A 1 284 ? 3.887 6.426 -12.982 1.00 96.94 284 LEU A O 1
ATOM 2183 N N . PRO A 1 285 ? 1.942 6.290 -14.109 1.00 97.50 285 PRO A N 1
ATOM 2184 C CA . PRO A 1 285 ? 1.121 6.151 -12.904 1.00 97.50 285 PRO A CA 1
ATOM 2185 C C . PRO A 1 285 ? 1.401 4.880 -12.087 1.00 97.50 285 PRO A C 1
ATOM 2187 O O . PRO A 1 285 ? 1.077 4.836 -10.904 1.00 97.50 285 PRO A O 1
ATOM 2190 N N . LEU A 1 286 ? 1.998 3.853 -12.698 1.00 98.12 286 LEU A N 1
ATOM 2191 C CA . LEU A 1 286 ? 2.285 2.556 -12.078 1.00 98.12 286 LEU A CA 1
ATOM 2192 C C . LEU A 1 286 ? 3.654 2.507 -11.391 1.00 98.12 286 LEU A C 1
ATOM 2194 O O . LEU A 1 286 ? 3.980 1.510 -10.747 1.00 98.12 286 LEU A O 1
ATOM 2198 N N . LEU A 1 287 ? 4.458 3.571 -11.501 1.00 97.50 287 LEU A N 1
ATOM 2199 C CA . LEU A 1 287 ? 5.799 3.610 -10.923 1.00 97.50 287 LEU A CA 1
ATOM 2200 C C . LEU A 1 287 ? 5.817 3.325 -9.410 1.00 97.50 287 LEU A C 1
ATOM 2202 O O . LEU A 1 287 ? 6.661 2.524 -9.014 1.00 97.50 287 LEU A O 1
ATOM 2206 N N . PRO A 1 288 ? 4.902 3.869 -8.579 1.00 97.19 288 PRO A N 1
ATOM 2207 C CA . PRO A 1 288 ? 4.870 3.536 -7.155 1.00 97.19 288 PRO A CA 1
ATOM 2208 C C . PRO A 1 288 ? 4.705 2.032 -6.893 1.00 97.19 288 PRO A C 1
ATOM 2210 O O . PRO A 1 288 ? 5.441 1.473 -6.088 1.00 97.19 288 PRO A O 1
ATOM 2213 N N . ALA A 1 289 ? 3.818 1.354 -7.634 1.00 97.19 289 ALA A N 1
ATOM 2214 C CA . ALA A 1 289 ? 3.607 -0.090 -7.505 1.00 97.19 289 ALA A CA 1
ATOM 2215 C C . ALA A 1 289 ? 4.854 -0.895 -7.915 1.00 97.19 289 ALA A C 1
ATOM 2217 O O . ALA A 1 289 ? 5.229 -1.862 -7.254 1.00 97.19 289 ALA A O 1
ATOM 2218 N N . ALA A 1 290 ? 5.534 -0.481 -8.990 1.00 97.44 290 ALA A N 1
ATOM 2219 C CA . ALA A 1 290 ? 6.777 -1.115 -9.427 1.00 97.44 290 ALA A CA 1
ATOM 2220 C C . ALA A 1 290 ? 7.934 -0.903 -8.437 1.00 97.44 290 ALA A C 1
ATOM 2222 O O . ALA A 1 290 ? 8.742 -1.808 -8.221 1.00 97.44 290 ALA A O 1
ATOM 2223 N N . GLU A 1 291 ? 8.031 0.284 -7.835 1.00 97.00 291 GLU A N 1
ATOM 2224 C CA . GLU A 1 291 ? 9.032 0.588 -6.811 1.00 97.00 291 GLU A CA 1
ATOM 2225 C C . GLU A 1 291 ? 8.774 -0.184 -5.515 1.00 97.00 291 GLU A C 1
ATOM 2227 O O . GLU A 1 291 ? 9.734 -0.661 -4.908 1.00 97.00 291 GLU A O 1
ATOM 2232 N N . GLU A 1 292 ? 7.508 -0.374 -5.141 1.00 95.06 292 GLU A N 1
ATOM 2233 C CA . GLU A 1 292 ? 7.118 -1.211 -4.007 1.00 95.06 292 GLU A CA 1
ATOM 2234 C C . GLU A 1 292 ? 7.481 -2.680 -4.244 1.00 95.06 292 GLU A C 1
ATOM 2236 O O . GLU A 1 292 ? 8.176 -3.266 -3.414 1.00 95.06 292 GLU A O 1
ATOM 2241 N N . LEU A 1 293 ? 7.156 -3.242 -5.419 1.00 96.00 293 LEU A N 1
ATOM 2242 C CA . LEU A 1 293 ? 7.594 -4.598 -5.775 1.00 96.00 293 LEU A CA 1
ATOM 2243 C C . LEU A 1 293 ? 9.114 -4.727 -5.722 1.00 96.00 293 LEU A C 1
ATOM 2245 O O . LEU A 1 293 ? 9.646 -5.691 -5.185 1.00 96.00 293 LEU A O 1
ATOM 2249 N N . ARG A 1 294 ? 9.837 -3.751 -6.279 1.00 96.00 294 ARG A N 1
ATOM 2250 C CA . ARG A 1 294 ? 11.304 -3.743 -6.258 1.00 96.00 294 ARG A CA 1
ATOM 2251 C C . ARG A 1 294 ? 11.852 -3.751 -4.830 1.00 96.00 294 ARG A C 1
ATOM 2253 O O . ARG A 1 294 ? 12.875 -4.383 -4.595 1.00 96.00 294 ARG A O 1
ATOM 2260 N N . ALA A 1 295 ? 11.215 -3.042 -3.901 1.00 94.62 295 ALA A N 1
ATOM 2261 C CA . ALA A 1 295 ? 11.664 -2.974 -2.514 1.00 94.62 295 ALA A CA 1
ATOM 2262 C C . ALA A 1 295 ? 11.449 -4.295 -1.755 1.00 94.62 295 ALA A C 1
ATOM 2264 O O . ALA A 1 295 ? 12.215 -4.594 -0.840 1.00 94.62 295 ALA A O 1
ATOM 2265 N N . THR A 1 296 ? 10.441 -5.087 -2.129 1.00 92.31 296 THR A N 1
ATOM 2266 C CA . THR A 1 296 ? 10.062 -6.316 -1.412 1.00 92.31 296 THR A CA 1
ATOM 2267 C C . THR A 1 296 ? 10.583 -7.601 -2.056 1.00 92.31 296 THR A C 1
ATOM 2269 O O . THR A 1 296 ? 10.798 -8.587 -1.351 1.00 92.31 296 THR A O 1
ATOM 2272 N N . ILE A 1 297 ? 10.852 -7.603 -3.366 1.00 92.81 297 ILE A N 1
ATOM 2273 C CA . ILE A 1 297 ? 11.129 -8.822 -4.147 1.00 92.81 297 ILE A CA 1
ATOM 2274 C C . ILE A 1 297 ? 12.363 -9.620 -3.708 1.00 92.81 297 ILE A C 1
ATOM 2276 O O . ILE A 1 297 ? 12.437 -10.822 -3.957 1.00 92.81 297 ILE A O 1
ATOM 2280 N N . ASP A 1 298 ? 13.336 -8.967 -3.072 1.00 87.00 298 ASP A N 1
ATOM 2281 C CA . ASP A 1 298 ? 14.536 -9.633 -2.553 1.00 87.00 298 ASP A CA 1
ATOM 2282 C C . ASP A 1 298 ? 14.343 -10.186 -1.135 1.00 87.00 298 ASP A C 1
ATOM 2284 O O . ASP A 1 298 ? 15.049 -11.116 -0.742 1.00 87.00 298 ASP A O 1
ATOM 2288 N N . GLY A 1 299 ? 13.395 -9.630 -0.374 1.00 86.50 299 GLY A N 1
ATOM 2289 C CA . GLY A 1 299 ? 13.086 -10.039 0.997 1.00 86.50 299 GLY A CA 1
ATOM 2290 C C . GLY A 1 299 ? 12.020 -11.130 1.095 1.00 86.50 299 GLY A C 1
ATOM 2291 O O . GLY A 1 299 ? 11.975 -11.832 2.103 1.00 86.50 299 GLY A O 1
ATOM 2292 N N . ASP A 1 300 ? 11.191 -11.297 0.060 1.00 88.44 300 ASP A N 1
ATOM 2293 C CA . ASP A 1 300 ? 10.109 -12.283 0.023 1.00 88.44 300 ASP A CA 1
ATOM 2294 C C . ASP A 1 300 ? 10.386 -13.396 -1.014 1.00 88.44 300 ASP A C 1
ATOM 2296 O O . ASP A 1 300 ? 10.286 -13.163 -2.226 1.00 88.44 300 ASP A O 1
ATOM 2300 N N . PRO A 1 301 ? 10.689 -14.635 -0.571 1.00 87.81 301 PRO A N 1
ATOM 2301 C CA . PRO A 1 301 ? 10.894 -15.777 -1.461 1.00 87.81 301 PRO A CA 1
ATOM 2302 C C . PRO A 1 301 ? 9.721 -16.062 -2.406 1.00 87.81 301 PRO A C 1
ATOM 2304 O O . PRO A 1 301 ? 9.947 -16.573 -3.506 1.00 87.81 301 PRO A O 1
ATOM 2307 N N . ALA A 1 302 ? 8.486 -15.736 -2.012 1.00 88.44 302 ALA A N 1
ATOM 2308 C CA . ALA A 1 302 ? 7.305 -15.943 -2.846 1.00 88.44 302 ALA A CA 1
ATOM 2309 C C . ALA A 1 302 ? 7.290 -15.008 -4.066 1.00 88.44 302 ALA A C 1
ATOM 2311 O O . ALA A 1 302 ? 6.705 -15.343 -5.097 1.00 88.44 302 ALA A O 1
ATOM 2312 N N . LEU A 1 303 ? 7.972 -13.861 -3.981 1.00 91.12 303 LEU A N 1
ATOM 2313 C CA . LEU A 1 303 ? 7.971 -12.846 -5.030 1.00 91.12 303 LEU A CA 1
ATOM 2314 C C . LEU A 1 303 ? 9.101 -12.996 -6.054 1.00 91.12 303 LEU A C 1
ATOM 2316 O O . LEU A 1 303 ? 9.044 -12.387 -7.124 1.00 91.12 303 LEU A O 1
ATOM 2320 N N . VAL A 1 304 ? 10.106 -13.834 -5.786 1.00 90.19 304 VAL A N 1
ATOM 2321 C CA . VAL A 1 304 ? 11.287 -14.004 -6.656 1.00 90.19 304 VAL A CA 1
ATOM 2322 C C . VAL A 1 304 ? 10.905 -14.372 -8.098 1.00 90.19 304 VAL A C 1
ATOM 2324 O O . VAL A 1 304 ? 11.565 -13.934 -9.046 1.00 90.19 304 VAL A O 1
ATOM 2327 N N . GLY A 1 305 ? 9.810 -15.117 -8.286 1.00 92.75 305 GLY A N 1
ATOM 2328 C CA . GLY A 1 305 ? 9.277 -15.478 -9.606 1.00 92.75 305 GLY A CA 1
ATOM 2329 C C . GLY A 1 305 ? 8.856 -14.280 -10.470 1.00 92.75 305 GLY A C 1
ATOM 2330 O O . GLY A 1 305 ? 8.846 -14.381 -11.696 1.00 92.75 305 GLY A O 1
ATOM 2331 N N . PHE A 1 306 ? 8.590 -13.122 -9.864 1.00 96.25 306 PHE A N 1
ATOM 2332 C CA . PHE A 1 306 ? 8.124 -11.914 -10.551 1.00 96.25 306 PHE A CA 1
ATOM 2333 C C . PHE A 1 306 ? 9.249 -10.932 -10.905 1.00 96.25 306 PHE A C 1
ATOM 2335 O O . PHE A 1 306 ? 8.984 -9.845 -11.422 1.00 96.25 306 PHE A O 1
ATOM 2342 N N . ARG A 1 307 ? 10.525 -11.304 -10.708 1.00 96.69 307 ARG A N 1
ATOM 2343 C CA 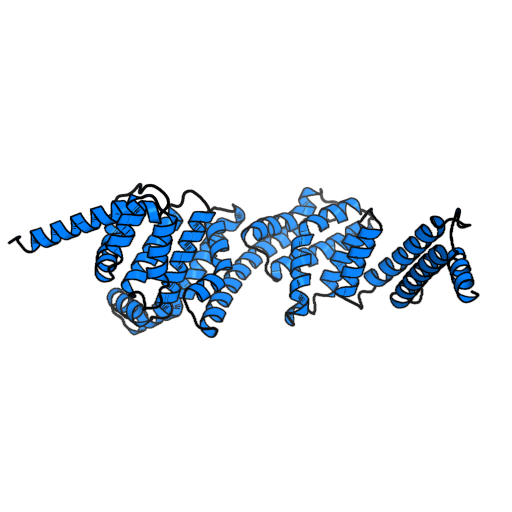. ARG A 1 307 ? 11.674 -10.437 -11.046 1.00 96.69 307 ARG A CA 1
ATOM 2344 C C . ARG A 1 307 ? 11.687 -10.052 -12.517 1.00 96.69 307 ARG A C 1
ATOM 2346 O O . ARG A 1 307 ? 11.969 -8.907 -12.853 1.00 96.69 307 ARG A O 1
ATOM 2353 N N . ALA A 1 308 ? 11.352 -10.996 -13.396 1.00 97.56 308 ALA A N 1
ATOM 2354 C CA . ALA A 1 308 ? 11.265 -10.733 -14.827 1.00 97.56 308 ALA A CA 1
ATOM 2355 C C . ALA A 1 308 ? 10.148 -9.732 -15.164 1.00 97.56 308 ALA A C 1
ATOM 2357 O O . ALA A 1 308 ? 10.387 -8.826 -15.954 1.00 97.56 308 ALA A O 1
ATOM 2358 N N . LEU A 1 309 ? 8.979 -9.845 -14.524 1.00 97.69 309 LEU A N 1
ATOM 2359 C CA . LEU A 1 309 ? 7.857 -8.918 -14.707 1.00 97.69 309 LEU A CA 1
ATOM 2360 C C . LEU A 1 309 ? 8.237 -7.490 -14.285 1.00 97.69 309 LEU A C 1
ATOM 2362 O O . LEU A 1 309 ? 8.076 -6.540 -15.050 1.00 97.69 309 LEU A O 1
ATOM 2366 N N . CYS A 1 310 ? 8.817 -7.347 -13.091 1.00 98.12 310 CYS A N 1
ATOM 2367 C CA . CYS A 1 310 ? 9.277 -6.055 -12.582 1.00 98.12 310 CYS A CA 1
ATOM 2368 C C . CYS A 1 310 ? 10.382 -5.452 -13.472 1.00 98.12 310 CYS A C 1
ATOM 2370 O O . CYS A 1 310 ? 10.324 -4.282 -13.854 1.00 98.12 310 CYS A O 1
ATOM 2372 N N . ALA A 1 311 ? 11.358 -6.262 -13.899 1.00 98.50 311 ALA A N 1
ATOM 2373 C CA . ALA A 1 311 ? 12.398 -5.822 -14.827 1.00 98.50 311 ALA A CA 1
ATOM 2374 C C . ALA A 1 311 ? 11.836 -5.412 -16.199 1.00 98.50 311 ALA A C 1
ATOM 2376 O O . ALA A 1 311 ? 12.295 -4.425 -16.778 1.00 98.50 311 ALA A O 1
ATOM 2377 N N . GLN A 1 312 ? 10.831 -6.118 -16.721 1.00 98.56 312 GLN A N 1
ATOM 2378 C CA . GLN A 1 312 ? 10.184 -5.775 -17.988 1.00 98.56 312 GLN A CA 1
ATOM 2379 C C . GLN A 1 312 ? 9.449 -4.430 -17.902 1.00 98.56 312 GLN A C 1
ATOM 2381 O O . GLN A 1 312 ? 9.554 -3.633 -18.836 1.00 98.56 312 GLN A O 1
ATOM 2386 N N . TYR A 1 313 ? 8.797 -4.122 -16.774 1.00 98.62 313 TYR A N 1
ATOM 2387 C CA . TYR A 1 313 ? 8.216 -2.797 -16.528 1.00 98.62 313 TYR A CA 1
ATOM 2388 C C . TYR A 1 313 ? 9.272 -1.682 -16.642 1.00 98.62 313 TYR A C 1
ATOM 2390 O O . TYR A 1 313 ? 9.108 -0.744 -17.426 1.00 98.62 313 TYR A O 1
ATOM 2398 N N . PHE A 1 314 ? 10.399 -1.808 -15.929 1.00 98.62 314 PHE A N 1
ATOM 2399 C CA . PHE A 1 314 ? 11.486 -0.819 -15.994 1.00 98.62 314 PHE A CA 1
ATOM 2400 C C . PHE A 1 314 ? 12.164 -0.768 -17.371 1.00 98.62 314 PHE A C 1
ATOM 2402 O O . PHE A 1 314 ? 12.618 0.299 -17.785 1.00 98.62 314 PHE A O 1
ATOM 2409 N N . THR A 1 315 ? 12.183 -1.887 -18.101 1.00 98.69 315 THR A N 1
ATOM 2410 C CA . THR A 1 315 ? 12.666 -1.942 -19.489 1.00 98.69 315 THR A CA 1
ATOM 2411 C C . THR A 1 315 ? 11.800 -1.071 -20.395 1.00 98.69 315 THR A C 1
ATOM 2413 O O . THR A 1 315 ? 12.330 -0.188 -21.067 1.00 98.69 315 THR A O 1
ATOM 2416 N N . PHE A 1 316 ? 10.474 -1.249 -20.367 1.00 98.50 316 PHE A N 1
ATOM 2417 C CA . PHE A 1 316 ? 9.572 -0.409 -21.156 1.00 98.50 316 PHE A CA 1
ATOM 2418 C C . PHE A 1 316 ? 9.643 1.059 -20.746 1.00 98.50 316 PHE A C 1
ATOM 2420 O O . PHE A 1 316 ? 9.678 1.933 -21.611 1.00 98.50 316 PHE A O 1
ATOM 2427 N N . LEU A 1 317 ? 9.702 1.340 -19.441 1.00 98.06 317 LEU A N 1
ATOM 2428 C CA . LEU A 1 317 ? 9.817 2.710 -18.957 1.00 98.06 317 LEU A CA 1
ATOM 2429 C C . LEU A 1 317 ? 11.094 3.369 -19.497 1.00 98.06 317 LEU A C 1
ATOM 2431 O O . LEU A 1 317 ? 11.014 4.480 -20.018 1.00 98.06 317 LEU A O 1
ATOM 2435 N N . GLY A 1 318 ? 12.229 2.661 -19.456 1.00 97.94 318 GLY A N 1
ATOM 2436 C CA . GLY A 1 318 ? 13.504 3.114 -20.017 1.00 97.94 318 GLY A CA 1
ATOM 2437 C C . GLY A 1 318 ? 13.443 3.403 -21.519 1.00 97.94 318 GLY A C 1
ATOM 2438 O O . GLY A 1 318 ? 13.944 4.436 -21.952 1.00 97.94 318 GLY A O 1
ATOM 2439 N N . GLU A 1 319 ? 12.765 2.568 -22.309 1.00 97.31 319 GLU A N 1
ATOM 2440 C CA . GLU A 1 319 ? 12.573 2.808 -23.752 1.00 97.31 319 GLU A CA 1
ATOM 2441 C C . GLU A 1 319 ? 11.639 3.987 -24.070 1.00 97.31 319 GLU A C 1
ATOM 2443 O O . GLU A 1 319 ? 11.655 4.508 -25.186 1.00 97.31 319 GLU A O 1
ATOM 2448 N N . THR A 1 320 ? 10.832 4.433 -23.106 1.00 97.31 320 THR A N 1
ATOM 2449 C CA . THR A 1 320 ? 9.977 5.619 -23.270 1.00 97.31 320 THR A CA 1
ATOM 2450 C C . THR A 1 320 ? 10.635 6.926 -22.824 1.00 97.31 320 THR A C 1
ATOM 2452 O O . THR A 1 320 ? 10.049 7.998 -23.008 1.00 97.31 320 THR A O 1
ATOM 2455 N N . GLU A 1 321 ? 11.815 6.868 -22.202 1.00 96.50 321 GLU A N 1
ATOM 2456 C CA . GLU A 1 321 ? 12.523 8.053 -21.723 1.00 96.50 321 GLU A CA 1
ATOM 2457 C C . GLU A 1 321 ? 13.164 8.832 -22.876 1.00 96.50 321 GLU A C 1
ATOM 2459 O O . GLU A 1 321 ? 13.862 8.289 -23.729 1.00 96.50 321 GLU A O 1
ATOM 2464 N N . THR A 1 322 ? 12.974 10.151 -22.874 1.00 93.06 322 THR A N 1
ATOM 2465 C CA . THR A 1 322 ? 13.568 11.043 -23.883 1.00 93.06 322 THR A CA 1
ATOM 2466 C C . THR A 1 322 ? 14.988 11.473 -23.525 1.00 93.06 322 THR A C 1
ATOM 2468 O O . THR A 1 322 ? 15.756 11.875 -24.399 1.00 93.06 322 THR A O 1
ATOM 2471 N N . ARG A 1 323 ? 15.354 11.404 -22.238 1.00 94.69 323 ARG A N 1
ATOM 2472 C CA . ARG A 1 323 ? 16.694 11.738 -21.748 1.00 94.69 323 ARG A CA 1
ATOM 2473 C C . ARG A 1 323 ? 17.538 10.463 -21.658 1.00 94.69 323 ARG A C 1
ATOM 2475 O O . ARG A 1 323 ? 17.195 9.600 -20.851 1.00 94.69 323 ARG A O 1
ATOM 2482 N N . PRO A 1 324 ? 18.678 10.366 -22.370 1.00 92.44 324 PRO A N 1
ATOM 2483 C CA . PRO A 1 324 ? 19.490 9.149 -22.367 1.00 92.44 324 PRO A CA 1
ATOM 2484 C C . PRO A 1 324 ? 19.949 8.697 -20.976 1.00 92.44 324 PRO A C 1
ATOM 2486 O O . PRO A 1 324 ? 19.891 7.512 -20.677 1.00 92.44 324 PRO A O 1
ATOM 2489 N N . GLY A 1 325 ? 20.333 9.634 -20.100 1.00 95.44 325 GLY A N 1
ATOM 2490 C CA . GLY A 1 325 ? 20.726 9.302 -18.726 1.00 95.44 325 GLY A CA 1
ATOM 2491 C C . GLY A 1 325 ? 19.597 8.645 -17.925 1.00 95.44 325 GLY A C 1
ATOM 2492 O O . GLY A 1 325 ? 19.821 7.637 -17.269 1.00 95.44 325 GLY A O 1
ATOM 2493 N N . ALA A 1 326 ? 18.363 9.144 -18.061 1.00 96.31 326 ALA A N 1
ATOM 2494 C CA . ALA A 1 326 ? 17.205 8.545 -17.397 1.00 96.31 326 ALA A CA 1
ATOM 2495 C C . ALA A 1 326 ? 16.875 7.157 -17.970 1.00 96.31 326 ALA A C 1
ATOM 2497 O O . ALA A 1 326 ? 16.568 6.243 -17.211 1.00 96.31 326 ALA A O 1
ATOM 2498 N N . ALA A 1 327 ? 16.983 6.978 -19.291 1.00 97.56 327 ALA A N 1
ATOM 2499 C CA . ALA A 1 327 ? 16.808 5.672 -19.926 1.00 97.56 327 ALA A CA 1
ATOM 2500 C C . ALA A 1 327 ? 17.811 4.639 -19.375 1.00 97.56 327 ALA A C 1
ATOM 2502 O O . ALA A 1 327 ? 17.413 3.547 -18.969 1.00 97.56 327 ALA A O 1
ATOM 2503 N N . ILE A 1 328 ? 19.094 5.014 -19.291 1.00 98.19 328 ILE A N 1
ATOM 2504 C CA . ILE A 1 328 ? 20.169 4.181 -18.728 1.00 98.19 328 ILE A CA 1
ATOM 2505 C C . ILE A 1 328 ? 19.886 3.836 -17.260 1.00 98.19 328 ILE A C 1
ATOM 2507 O O . ILE A 1 328 ? 19.956 2.665 -16.900 1.00 98.19 328 ILE A O 1
ATOM 2511 N N . GLU A 1 329 ? 19.505 4.805 -16.421 1.00 98.12 329 GLU A N 1
ATOM 2512 C CA . GLU A 1 329 ? 19.173 4.568 -15.003 1.00 98.12 329 GLU A CA 1
ATOM 2513 C C . GLU A 1 329 ? 18.030 3.554 -14.825 1.00 98.12 329 GLU A C 1
ATOM 2515 O O . GLU A 1 329 ? 18.110 2.645 -13.989 1.00 98.12 329 GLU A O 1
ATOM 2520 N N . ARG A 1 330 ? 16.962 3.667 -15.628 1.00 98.00 330 ARG A N 1
ATOM 2521 C CA . ARG A 1 330 ? 15.835 2.720 -15.583 1.00 98.00 330 ARG A CA 1
ATOM 2522 C C . ARG A 1 330 ? 16.244 1.323 -16.049 1.00 98.00 330 ARG A C 1
ATOM 2524 O O . ARG A 1 330 ? 15.820 0.337 -15.450 1.00 98.00 330 ARG A O 1
ATOM 2531 N N . LEU A 1 331 ? 17.099 1.217 -17.060 1.00 98.50 331 LEU A N 1
ATOM 2532 C CA . LEU A 1 331 ? 17.567 -0.074 -17.566 1.00 98.50 331 LEU A CA 1
ATOM 2533 C C . LEU A 1 331 ? 18.603 -0.742 -16.653 1.00 98.50 331 LEU A C 1
ATOM 2535 O O . LEU A 1 331 ? 18.544 -1.957 -16.477 1.00 98.50 331 LEU A O 1
ATOM 2539 N N . GLU A 1 332 ? 19.495 0.017 -16.013 1.00 98.38 332 GLU A N 1
ATOM 2540 C CA . GLU A 1 332 ? 20.355 -0.511 -14.941 1.00 98.38 332 GLU A CA 1
ATOM 2541 C C . GLU A 1 332 ? 19.497 -1.018 -13.776 1.00 98.38 332 GLU A C 1
ATOM 2543 O O . GLU A 1 332 ? 19.753 -2.100 -13.251 1.00 98.38 332 GLU A O 1
ATOM 2548 N N . THR A 1 333 ? 18.412 -0.311 -13.433 1.00 98.12 333 THR A N 1
ATOM 2549 C CA . THR A 1 333 ? 17.434 -0.800 -12.445 1.00 98.12 333 THR A CA 1
ATOM 2550 C C . THR A 1 333 ? 16.818 -2.133 -12.883 1.00 98.12 333 THR A C 1
ATOM 2552 O O . THR A 1 333 ? 16.776 -3.076 -12.094 1.00 98.12 333 THR A O 1
ATOM 2555 N N . ALA A 1 334 ? 16.396 -2.261 -14.145 1.00 98.44 334 ALA A N 1
ATOM 2556 C CA . ALA A 1 334 ? 15.849 -3.510 -14.679 1.00 98.44 334 ALA A CA 1
ATOM 2557 C C . ALA A 1 334 ? 16.856 -4.677 -14.613 1.00 98.44 334 ALA A C 1
ATOM 2559 O O . ALA A 1 334 ? 16.494 -5.782 -14.206 1.00 98.44 334 ALA A O 1
ATOM 2560 N N . VAL A 1 335 ? 18.121 -4.439 -14.980 1.00 98.38 335 VAL A N 1
ATOM 2561 C CA . VAL A 1 335 ? 19.191 -5.451 -14.917 1.00 98.38 335 VAL A CA 1
ATOM 2562 C C . VAL A 1 335 ? 19.543 -5.810 -13.473 1.00 98.38 335 VAL A C 1
ATOM 2564 O O . VAL A 1 335 ? 19.811 -6.976 -13.198 1.00 98.38 335 VAL A O 1
ATOM 2567 N N . ALA A 1 336 ? 19.511 -4.856 -12.542 1.00 97.50 336 ALA A N 1
ATOM 2568 C CA . ALA A 1 336 ? 19.733 -5.134 -11.125 1.00 97.50 336 ALA A CA 1
ATOM 2569 C C . ALA A 1 336 ? 18.641 -6.051 -10.548 1.00 97.50 336 ALA A C 1
ATOM 2571 O O . ALA A 1 336 ? 18.957 -7.001 -9.838 1.00 97.50 336 ALA A O 1
ATOM 2572 N N . ILE A 1 337 ? 17.374 -5.815 -10.911 1.00 96.88 337 ILE A N 1
ATOM 2573 C CA . ILE A 1 337 ? 16.234 -6.648 -10.491 1.00 96.88 337 ILE A CA 1
ATOM 2574 C C . ILE A 1 337 ? 16.320 -8.053 -11.098 1.00 96.88 337 ILE A C 1
ATOM 2576 O O . ILE A 1 337 ? 16.082 -9.054 -10.421 1.00 96.88 337 ILE A O 1
ATOM 2580 N N . CYS A 1 338 ? 16.641 -8.145 -12.390 1.00 97.75 338 CYS A N 1
ATOM 2581 C CA . CYS A 1 338 ? 16.749 -9.413 -13.102 1.00 97.75 338 CYS A CA 1
ATOM 2582 C C . CYS A 1 338 ? 18.007 -9.429 -13.992 1.00 97.75 338 CYS A C 1
ATOM 2584 O O . CYS A 1 338 ? 17.946 -9.061 -15.170 1.00 97.75 338 CYS A O 1
ATOM 2586 N N . PRO A 1 339 ? 19.152 -9.919 -13.471 1.00 96.88 339 PRO A N 1
ATOM 2587 C CA . PRO A 1 339 ? 20.431 -9.925 -14.195 1.00 96.88 339 PRO A CA 1
ATOM 2588 C C . PRO A 1 339 ? 20.441 -10.758 -15.482 1.00 96.88 339 PRO A C 1
ATOM 2590 O O . PRO A 1 339 ? 21.348 -10.643 -16.307 1.00 96.88 339 PRO A O 1
ATOM 2593 N N . THR A 1 340 ? 19.448 -11.625 -15.674 1.00 96.75 340 THR A N 1
ATOM 2594 C CA . THR A 1 340 ? 19.273 -12.452 -16.874 1.00 96.75 340 THR A CA 1
ATOM 2595 C C . THR A 1 340 ? 18.232 -11.883 -17.842 1.00 96.75 340 THR A C 1
ATOM 2597 O O . THR A 1 340 ? 17.985 -12.490 -18.885 1.00 96.75 340 THR A O 1
ATOM 2600 N N . HIS A 1 341 ? 17.652 -10.709 -17.562 1.00 98.19 341 HIS A N 1
ATOM 2601 C CA . HIS A 1 341 ? 16.617 -10.108 -18.398 1.00 98.19 341 HIS A CA 1
ATOM 2602 C C . HIS A 1 341 ? 17.171 -9.675 -19.762 1.00 98.19 341 HIS A C 1
ATOM 2604 O O . HIS A 1 341 ? 17.842 -8.649 -19.903 1.00 98.19 341 HIS A O 1
ATOM 2610 N N . ARG A 1 342 ? 16.884 -10.480 -20.790 1.00 97.94 342 ARG A N 1
ATOM 2611 C CA . ARG A 1 342 ? 17.474 -10.364 -22.131 1.00 97.94 342 ARG A CA 1
ATOM 2612 C C . ARG A 1 342 ? 17.310 -8.972 -22.745 1.00 97.94 342 ARG A C 1
ATOM 2614 O O . ARG A 1 342 ? 18.290 -8.403 -23.214 1.00 97.94 342 ARG A O 1
ATOM 2621 N N . ASN A 1 343 ? 16.086 -8.442 -22.753 1.00 97.50 343 ASN A N 1
ATOM 2622 C CA . ASN A 1 343 ? 15.784 -7.179 -23.431 1.00 97.50 343 ASN A CA 1
ATOM 2623 C C . ASN A 1 343 ? 16.446 -5.993 -22.721 1.00 97.50 343 ASN A C 1
ATOM 2625 O O . ASN A 1 343 ? 17.089 -5.184 -23.378 1.00 97.50 343 ASN A O 1
ATOM 2629 N N . ALA A 1 344 ? 16.382 -5.955 -21.385 1.00 98.31 344 ALA A N 1
ATOM 2630 C CA . ALA A 1 344 ? 17.015 -4.903 -20.587 1.00 98.31 344 ALA A CA 1
ATOM 2631 C C . ALA A 1 344 ? 18.519 -4.822 -20.868 1.00 98.31 344 ALA A C 1
ATOM 2633 O O . ALA A 1 344 ? 19.036 -3.752 -21.166 1.00 98.31 344 ALA A O 1
ATOM 2634 N N . ARG A 1 345 ? 19.209 -5.971 -20.842 1.00 98.62 345 ARG A N 1
ATOM 2635 C CA . ARG A 1 345 ? 20.651 -6.052 -21.112 1.00 98.62 345 ARG A CA 1
ATOM 2636 C C . ARG A 1 345 ? 21.013 -5.593 -22.516 1.00 98.62 345 ARG A C 1
ATOM 2638 O O . ARG A 1 345 ? 21.983 -4.862 -22.673 1.00 98.62 345 ARG A O 1
ATOM 2645 N N . LEU A 1 346 ? 20.252 -6.038 -23.517 1.00 98.00 346 LEU A N 1
ATOM 2646 C CA . LEU A 1 346 ? 20.477 -5.677 -24.914 1.00 98.00 346 LEU A CA 1
ATOM 2647 C C . LEU A 1 346 ? 20.325 -4.165 -25.126 1.00 98.00 346 LEU A C 1
ATOM 2649 O O . LEU A 1 346 ? 21.220 -3.537 -25.683 1.00 98.00 346 LEU A O 1
ATOM 2653 N N . ILE A 1 347 ? 19.212 -3.589 -24.663 1.00 97.81 347 ILE A N 1
ATOM 2654 C CA . ILE A 1 347 ? 18.912 -2.162 -24.840 1.00 97.81 347 ILE A CA 1
ATOM 2655 C C . ILE A 1 347 ? 19.905 -1.309 -24.043 1.00 97.81 347 ILE A C 1
ATOM 2657 O O . ILE A 1 347 ? 20.419 -0.319 -24.558 1.00 97.81 347 ILE A O 1
ATOM 2661 N N . LEU A 1 348 ? 20.228 -1.711 -22.810 1.00 98.50 348 LEU A N 1
ATOM 2662 C CA . LEU A 1 348 ? 21.222 -1.023 -21.989 1.00 98.50 348 LEU A CA 1
ATOM 2663 C C . LEU A 1 348 ? 22.598 -1.020 -22.657 1.00 98.50 348 LEU A C 1
ATOM 2665 O O . LEU A 1 348 ? 23.235 0.027 -22.720 1.00 98.50 348 LEU A O 1
ATOM 2669 N N . ALA A 1 349 ? 23.050 -2.164 -23.177 1.00 98.25 349 ALA A N 1
ATOM 2670 C CA . ALA A 1 349 ? 24.334 -2.254 -23.863 1.00 98.25 349 ALA A CA 1
ATOM 2671 C C . ALA A 1 349 ? 24.397 -1.309 -25.073 1.00 98.25 349 ALA A C 1
ATOM 2673 O O . ALA A 1 349 ? 25.379 -0.584 -25.227 1.00 98.25 349 ALA A O 1
ATOM 2674 N N . ASP A 1 350 ? 23.337 -1.254 -25.884 1.00 97.62 350 ASP A N 1
ATOM 2675 C CA . ASP A 1 350 ? 23.258 -0.335 -27.023 1.00 97.62 350 ASP A CA 1
ATOM 2676 C C . ASP A 1 350 ? 23.295 1.141 -26.582 1.00 97.62 350 ASP A C 1
ATOM 2678 O O . ASP A 1 350 ? 24.101 1.925 -27.089 1.00 97.62 350 ASP A O 1
ATOM 2682 N N . LEU A 1 351 ? 22.506 1.521 -25.570 1.00 97.31 351 LEU A N 1
ATOM 2683 C CA . LEU A 1 351 ? 22.487 2.895 -25.057 1.00 97.31 351 LEU A CA 1
ATOM 2684 C C . LEU A 1 351 ? 23.818 3.326 -24.432 1.00 97.31 351 LEU A C 1
ATOM 2686 O O . LEU A 1 351 ? 24.207 4.481 -24.604 1.00 97.31 351 LEU A O 1
ATOM 2690 N N . LEU A 1 352 ? 24.529 2.424 -23.750 1.00 97.88 352 LEU A N 1
ATOM 2691 C CA . LEU A 1 352 ? 25.863 2.697 -23.205 1.00 97.88 352 LEU A CA 1
ATOM 2692 C C . LEU A 1 352 ? 26.881 2.974 -24.319 1.00 97.88 352 LEU A C 1
ATOM 2694 O O . LEU A 1 352 ? 27.697 3.886 -24.187 1.00 97.88 352 LEU A O 1
ATOM 2698 N N . ILE A 1 353 ? 26.814 2.246 -25.438 1.00 97.88 353 ILE A N 1
ATOM 2699 C CA . ILE A 1 353 ? 27.668 2.511 -26.604 1.00 97.88 353 ILE A CA 1
ATOM 2700 C C . ILE A 1 353 ? 27.325 3.846 -27.258 1.00 97.88 353 ILE A C 1
ATOM 2702 O O . ILE A 1 353 ? 28.229 4.625 -27.571 1.00 97.88 353 ILE A O 1
ATOM 2706 N N . GLN A 1 354 ? 26.037 4.142 -27.445 1.00 95.88 354 GLN A N 1
ATOM 2707 C CA . GLN A 1 354 ? 25.611 5.434 -27.984 1.00 95.88 354 GLN A CA 1
ATOM 2708 C C . GLN A 1 354 ? 26.050 6.593 -27.081 1.00 95.88 354 GLN A C 1
ATOM 2710 O O . GLN A 1 354 ? 26.491 7.634 -27.572 1.00 95.88 354 GLN A O 1
ATOM 2715 N N . ASP A 1 355 ? 25.946 6.421 -25.763 1.00 95.88 355 ASP A N 1
ATOM 2716 C CA . ASP A 1 355 ? 26.394 7.412 -24.791 1.00 95.88 355 ASP A CA 1
ATOM 2717 C C . ASP A 1 355 ? 27.908 7.619 -24.836 1.00 95.88 355 ASP A C 1
ATOM 2719 O O . ASP A 1 355 ? 28.370 8.757 -24.935 1.00 95.88 355 ASP A O 1
ATOM 2723 N N . ALA A 1 356 ? 28.678 6.529 -24.871 1.00 95.94 356 ALA A N 1
ATOM 2724 C CA . ALA A 1 356 ? 30.125 6.592 -25.014 1.00 95.94 356 ALA A CA 1
ATOM 2725 C C . ALA A 1 356 ? 30.544 7.304 -26.313 1.00 95.94 356 ALA A C 1
ATOM 2727 O O . ALA A 1 356 ? 31.454 8.133 -26.288 1.00 95.94 356 ALA A O 1
ATOM 2728 N N . GLY A 1 357 ? 29.846 7.050 -27.425 1.00 95.00 357 GLY A N 1
ATOM 2729 C CA . GLY A 1 357 ? 30.043 7.758 -28.692 1.00 95.00 357 GLY A CA 1
ATOM 2730 C C . GLY A 1 357 ? 29.781 9.263 -28.576 1.00 95.00 357 GLY A C 1
ATOM 2731 O O . GLY A 1 357 ? 30.659 10.061 -28.892 1.00 95.00 357 GLY A O 1
ATOM 2732 N N . ARG A 1 358 ? 28.627 9.669 -28.026 1.00 93.88 358 ARG A N 1
ATOM 2733 C CA . ARG A 1 358 ? 28.303 11.097 -27.813 1.00 93.88 358 ARG A CA 1
ATOM 2734 C C . ARG A 1 358 ? 29.326 11.799 -26.923 1.00 93.88 358 ARG A C 1
ATOM 2736 O O . ARG A 1 358 ? 29.700 12.941 -27.182 1.00 93.88 358 ARG A O 1
ATOM 2743 N N . ARG A 1 359 ? 29.770 11.129 -25.858 1.00 93.62 359 ARG A N 1
ATOM 2744 C CA . ARG A 1 359 ? 30.795 11.654 -24.952 1.00 93.62 359 ARG A CA 1
ATOM 2745 C C . ARG A 1 359 ? 32.143 11.782 -25.656 1.00 93.62 359 ARG A C 1
ATOM 2747 O O . ARG A 1 359 ? 32.813 12.784 -25.437 1.00 93.62 359 ARG A O 1
ATOM 2754 N N . LEU A 1 360 ? 32.519 10.827 -26.509 1.00 92.94 360 LEU A N 1
ATOM 2755 C CA . LEU A 1 360 ? 33.723 10.919 -27.338 1.00 92.94 360 LEU A CA 1
ATOM 2756 C C . LEU A 1 360 ? 33.661 12.111 -28.300 1.00 92.94 360 LEU A C 1
ATOM 2758 O O . LEU A 1 360 ? 34.626 12.867 -28.370 1.00 92.94 360 LEU A O 1
ATOM 2762 N N . ASP A 1 361 ? 32.534 12.312 -28.985 1.00 91.38 361 ASP A N 1
ATOM 2763 C CA . ASP A 1 361 ? 32.339 13.433 -29.917 1.00 91.38 361 ASP A CA 1
ATOM 2764 C C . ASP A 1 361 ? 32.423 14.796 -29.210 1.00 91.38 361 ASP A C 1
ATOM 2766 O O . ASP A 1 361 ? 32.900 15.779 -29.779 1.00 91.38 361 ASP A O 1
ATOM 2770 N N . ALA A 1 362 ? 31.997 14.855 -27.945 1.00 90.31 362 ALA A N 1
ATOM 2771 C CA . ALA A 1 362 ? 32.106 16.045 -27.107 1.00 90.31 362 ALA A CA 1
ATOM 2772 C C . ALA A 1 362 ? 33.528 16.287 -26.561 1.00 90.31 362 ALA A C 1
ATOM 2774 O O . ALA A 1 362 ? 33.809 17.382 -26.061 1.00 90.31 362 ALA A O 1
ATOM 2775 N N . LEU A 1 363 ? 34.437 15.304 -26.631 1.00 88.31 363 LEU A N 1
ATOM 2776 C CA . LEU A 1 363 ? 35.812 15.485 -26.169 1.00 88.31 363 LEU A CA 1
ATOM 2777 C C . LEU A 1 363 ? 36.606 16.340 -27.167 1.00 88.31 363 LEU A C 1
ATOM 2779 O O . LEU A 1 363 ? 36.723 15.987 -28.342 1.00 88.31 363 LEU A O 1
ATOM 2783 N N . PRO A 1 364 ? 37.259 17.426 -26.715 1.00 80.75 364 PRO A N 1
ATOM 2784 C CA . PRO A 1 364 ? 38.051 18.262 -27.604 1.00 80.75 364 PRO A CA 1
ATOM 2785 C C . PRO A 1 364 ? 39.212 17.454 -28.196 1.00 80.75 364 PRO A C 1
ATOM 2787 O O . PRO A 1 364 ? 39.993 16.837 -27.464 1.00 80.75 364 PRO A O 1
ATOM 2790 N N . ALA A 1 365 ? 39.350 17.479 -29.527 1.00 74.94 365 ALA A N 1
ATOM 2791 C CA . ALA A 1 365 ? 40.378 16.735 -30.267 1.00 74.94 365 ALA A CA 1
ATOM 2792 C C . ALA A 1 365 ? 41.812 17.049 -29.796 1.00 74.94 365 ALA A C 1
ATOM 2794 O O . ALA A 1 365 ? 42.697 16.196 -29.868 1.00 74.94 365 ALA A O 1
ATOM 2795 N N . ARG A 1 366 ? 42.042 18.262 -29.275 1.00 69.88 366 ARG A N 1
ATOM 2796 C CA . ARG A 1 366 ? 43.284 18.683 -28.616 1.00 69.88 366 ARG A CA 1
ATOM 2797 C C . ARG A 1 366 ? 42.950 19.457 -27.333 1.00 69.88 366 ARG A C 1
ATOM 2799 O O . ARG A 1 366 ? 42.034 20.278 -27.379 1.00 69.88 366 ARG A O 1
ATOM 2806 N N . PRO A 1 367 ? 43.662 19.236 -26.211 1.00 65.44 367 PRO A N 1
ATOM 2807 C CA . PRO A 1 367 ? 43.484 20.055 -25.013 1.00 65.44 367 PRO A CA 1
ATOM 2808 C C . PRO A 1 367 ? 43.787 21.520 -25.353 1.00 65.44 367 PRO A C 1
ATOM 2810 O O . PRO A 1 367 ? 44.854 21.804 -25.894 1.00 65.44 367 PRO A O 1
ATOM 2813 N N . LEU A 1 368 ? 42.855 22.437 -25.071 1.00 60.81 368 LEU A N 1
ATOM 2814 C CA . LEU A 1 368 ? 43.047 23.868 -25.345 1.00 60.81 368 LEU A CA 1
ATOM 2815 C C . LEU A 1 368 ? 44.106 24.477 -24.411 1.00 60.81 368 LEU A C 1
ATOM 2817 O O . LEU A 1 368 ? 44.924 25.264 -24.868 1.00 60.81 368 LEU A O 1
ATOM 2821 N N . PHE A 1 369 ? 44.141 24.051 -23.142 1.00 56.53 369 PHE A N 1
ATOM 2822 C CA . PHE A 1 369 ? 45.166 24.382 -22.147 1.00 56.53 369 PHE A CA 1
ATOM 2823 C C . PHE A 1 369 ? 45.215 23.254 -21.095 1.00 56.53 369 PHE A C 1
ATOM 2825 O O . PHE A 1 369 ? 44.165 22.857 -20.595 1.00 56.53 369 PHE A O 1
ATOM 2832 N N . GLY A 1 370 ? 46.396 22.727 -20.749 1.00 56.47 370 GLY A N 1
ATOM 2833 C CA . GLY A 1 370 ? 46.556 21.720 -19.682 1.00 56.47 370 GLY A CA 1
ATOM 2834 C C . GLY A 1 370 ? 46.839 20.279 -20.139 1.00 56.47 370 GLY A C 1
ATOM 2835 O O . GLY A 1 370 ? 46.712 19.931 -21.313 1.00 56.47 370 GLY A O 1
ATOM 2836 N N . SER A 1 371 ? 47.306 19.465 -19.185 1.00 58.28 371 SER A N 1
ATOM 2837 C CA . SER A 1 371 ? 47.873 18.123 -19.370 1.00 58.28 371 SER A CA 1
ATOM 2838 C C . SER A 1 371 ? 46.903 17.157 -20.064 1.00 58.28 371 SER A C 1
ATOM 2840 O O . SER A 1 371 ? 45.699 17.155 -19.817 1.00 58.28 371 SER A O 1
ATOM 2842 N N . GLY A 1 372 ? 47.431 16.243 -20.888 1.00 75.56 372 GLY A N 1
ATOM 2843 C CA . GLY A 1 372 ? 46.658 15.150 -21.503 1.00 75.56 372 GLY A CA 1
ATOM 2844 C C . GLY A 1 372 ? 46.018 14.169 -20.502 1.00 75.56 372 GLY A C 1
ATOM 2845 O O . GLY A 1 372 ? 45.455 13.160 -20.908 1.00 75.56 372 GLY A O 1
ATOM 2846 N N . GLU A 1 373 ? 46.111 14.445 -19.204 1.00 83.88 373 GLU A N 1
ATOM 2847 C CA . GLU A 1 373 ? 45.527 13.690 -18.104 1.00 83.88 373 GLU A CA 1
ATOM 2848 C C . GLU A 1 373 ? 44.000 13.734 -18.115 1.00 83.88 373 GLU A C 1
ATOM 2850 O O . GLU A 1 373 ? 43.388 12.676 -18.101 1.00 83.88 373 GLU A O 1
ATOM 2855 N N . ALA A 1 374 ? 43.377 14.907 -18.284 1.00 84.25 374 ALA A N 1
ATOM 2856 C CA . ALA A 1 374 ? 41.914 15.008 -18.341 1.00 84.25 374 ALA A CA 1
ATOM 2857 C C . ALA A 1 374 ? 41.317 14.199 -19.509 1.00 84.25 374 ALA A C 1
ATOM 2859 O O . ALA A 1 374 ? 40.319 13.498 -19.347 1.00 84.25 374 ALA A O 1
ATOM 2860 N N . ARG A 1 375 ? 41.968 14.236 -20.684 1.00 85.50 375 ARG A N 1
ATOM 2861 C CA . ARG A 1 375 ? 41.570 13.420 -21.844 1.00 85.50 375 ARG A CA 1
ATOM 2862 C C . ARG A 1 375 ? 41.776 11.928 -21.578 1.00 85.50 375 ARG A C 1
ATOM 2864 O O . ARG A 1 375 ? 40.912 11.145 -21.950 1.00 85.50 375 ARG A O 1
ATOM 2871 N N . ARG A 1 376 ? 42.881 11.530 -20.933 1.00 86.88 376 ARG A N 1
ATOM 2872 C CA . ARG A 1 376 ? 43.112 10.128 -20.539 1.00 86.88 376 ARG A CA 1
ATOM 2873 C C . ARG A 1 376 ? 42.042 9.638 -19.569 1.00 86.88 376 ARG A C 1
ATOM 2875 O O . ARG A 1 376 ? 41.458 8.599 -19.835 1.00 86.88 376 ARG A O 1
ATOM 2882 N N . THR A 1 377 ? 41.723 10.398 -18.522 1.00 90.06 377 THR A N 1
ATOM 2883 C CA . THR A 1 377 ? 40.655 10.053 -17.571 1.00 90.06 377 THR A CA 1
ATOM 2884 C C . THR A 1 377 ? 39.320 9.866 -18.284 1.00 90.06 377 THR A C 1
ATOM 2886 O O . THR A 1 377 ? 38.661 8.847 -18.086 1.00 90.06 377 THR A O 1
ATOM 2889 N N . ALA A 1 378 ? 38.955 10.790 -19.177 1.00 89.69 378 ALA A N 1
ATOM 2890 C CA . ALA A 1 378 ? 37.730 10.662 -19.957 1.00 89.69 378 ALA A CA 1
ATOM 2891 C C . ALA A 1 378 ? 37.736 9.410 -20.853 1.00 89.69 378 ALA A C 1
ATOM 2893 O O . ALA A 1 378 ? 36.764 8.662 -20.845 1.00 89.69 378 ALA A O 1
ATOM 2894 N N . LEU A 1 379 ? 38.830 9.133 -21.575 1.00 91.31 379 LEU A N 1
ATOM 2895 C CA . LEU A 1 379 ? 38.963 7.917 -22.389 1.00 91.31 379 LEU A CA 1
ATOM 2896 C C . LEU A 1 379 ? 38.887 6.638 -21.537 1.00 91.31 379 LEU A C 1
ATOM 2898 O O . LEU A 1 379 ? 38.237 5.683 -21.951 1.00 91.31 379 LEU A O 1
ATOM 2902 N N . SER A 1 380 ? 39.468 6.622 -20.335 1.00 93.12 380 SER A N 1
ATOM 2903 C CA . SER A 1 380 ? 39.355 5.493 -19.401 1.00 93.12 380 SER A CA 1
ATOM 2904 C C . SER A 1 380 ? 37.915 5.269 -18.927 1.00 93.12 380 SER A C 1
ATOM 2906 O O . SER A 1 380 ? 37.475 4.130 -18.794 1.00 93.12 380 SER A O 1
ATOM 2908 N N . GLU A 1 381 ? 37.137 6.327 -18.688 1.00 94.00 381 GLU A N 1
ATOM 2909 C CA . GLU A 1 381 ? 35.709 6.191 -18.371 1.00 94.00 381 GLU A CA 1
ATOM 2910 C C . GLU A 1 381 ? 34.893 5.649 -19.549 1.00 94.00 381 GLU A C 1
ATOM 2912 O O . GLU A 1 381 ? 33.990 4.832 -19.342 1.00 94.00 381 GLU A O 1
ATOM 2917 N N . LEU A 1 382 ? 35.219 6.063 -20.777 1.00 94.81 382 LEU A N 1
ATOM 2918 C CA . LEU A 1 382 ? 34.618 5.502 -21.988 1.00 94.81 382 LEU A CA 1
ATOM 2919 C C . LEU A 1 382 ? 34.964 4.019 -22.137 1.00 94.81 382 LEU A C 1
ATOM 2921 O O . LEU A 1 382 ? 34.067 3.225 -22.409 1.00 94.81 382 LEU A O 1
ATOM 2925 N N . ALA A 1 383 ? 36.217 3.634 -21.879 1.00 94.62 383 ALA A N 1
ATOM 2926 C CA . ALA A 1 383 ? 36.660 2.241 -21.907 1.00 94.62 383 ALA A CA 1
ATOM 2927 C C . ALA A 1 383 ? 35.823 1.372 -20.958 1.00 94.62 383 ALA A C 1
ATOM 2929 O O . ALA A 1 383 ? 35.253 0.371 -21.386 1.00 94.62 383 ALA A O 1
ATOM 2930 N N . ARG A 1 384 ? 35.646 1.811 -19.701 1.00 96.38 384 ARG A N 1
ATOM 2931 C CA . ARG A 1 384 ? 34.790 1.114 -18.721 1.00 96.38 384 ARG A CA 1
ATOM 2932 C C . ARG A 1 384 ? 33.335 1.015 -19.176 1.00 96.38 384 ARG A C 1
ATOM 2934 O O . ARG A 1 384 ? 32.673 0.017 -18.914 1.00 96.38 384 ARG A O 1
ATOM 2941 N N . THR A 1 385 ? 32.828 2.048 -19.848 1.00 96.06 385 THR A N 1
ATOM 2942 C CA . THR A 1 385 ? 31.453 2.066 -20.374 1.00 96.06 385 THR A CA 1
ATOM 2943 C C . THR A 1 385 ? 31.282 1.032 -21.494 1.00 96.06 385 THR A C 1
ATOM 2945 O O . THR A 1 385 ? 30.312 0.274 -21.490 1.00 96.06 385 THR A O 1
ATOM 2948 N N . VAL A 1 386 ? 32.249 0.944 -22.414 1.00 96.50 386 VAL A N 1
ATOM 2949 C CA . VAL A 1 386 ? 32.269 -0.051 -23.501 1.00 96.50 386 VAL A CA 1
ATOM 2950 C C . VAL A 1 386 ? 32.439 -1.469 -22.961 1.00 96.50 386 VAL A C 1
ATOM 2952 O O . VAL A 1 386 ? 31.710 -2.370 -23.370 1.00 96.50 386 VAL A O 1
ATOM 2955 N N . GLU A 1 387 ? 33.344 -1.671 -22.005 1.00 96.50 387 GLU A N 1
ATOM 2956 C CA . GLU A 1 387 ? 33.536 -2.958 -21.330 1.00 96.50 387 GLU A CA 1
ATOM 2957 C C . GLU A 1 387 ? 32.244 -3.415 -20.641 1.00 96.50 387 GLU A C 1
ATOM 2959 O O . GLU A 1 387 ? 31.804 -4.555 -20.820 1.00 96.50 387 GLU A O 1
ATOM 2964 N N . ARG A 1 388 ? 31.572 -2.508 -19.920 1.00 96.75 388 ARG A N 1
ATOM 2965 C CA . ARG A 1 388 ? 30.268 -2.780 -19.305 1.00 96.75 388 ARG A CA 1
ATOM 2966 C C . ARG A 1 388 ? 29.235 -3.189 -20.354 1.00 96.75 388 ARG A C 1
ATOM 2968 O O . ARG A 1 388 ? 28.575 -4.210 -20.155 1.00 96.75 388 ARG A O 1
ATOM 2975 N N . ALA A 1 389 ? 29.122 -2.464 -21.466 1.00 97.06 389 ALA A N 1
ATOM 2976 C CA . ALA A 1 389 ? 28.212 -2.818 -22.557 1.00 97.06 389 ALA A CA 1
ATOM 2977 C C . ALA A 1 389 ? 28.512 -4.220 -23.128 1.00 97.06 389 ALA A C 1
ATOM 2979 O O . ALA A 1 389 ? 27.598 -5.033 -23.278 1.00 97.06 389 ALA A O 1
ATOM 2980 N N . GLY A 1 390 ? 29.789 -4.549 -23.348 1.00 96.38 390 GLY A N 1
ATOM 2981 C CA . GLY A 1 390 ? 30.223 -5.880 -23.784 1.00 96.38 390 GLY A CA 1
ATOM 2982 C C . GLY A 1 390 ? 29.903 -6.987 -22.771 1.00 96.38 390 GLY A C 1
ATOM 2983 O O . GLY A 1 390 ? 29.447 -8.063 -23.159 1.00 96.38 390 GLY A O 1
ATOM 2984 N N . SER A 1 391 ? 30.056 -6.719 -21.469 1.00 96.81 391 SER A N 1
ATOM 2985 C CA . SER A 1 391 ? 29.706 -7.668 -20.397 1.00 96.81 391 SER A CA 1
ATOM 2986 C C . SER A 1 391 ? 28.200 -7.959 -20.338 1.00 96.81 391 SER A C 1
ATOM 2988 O O . SER A 1 391 ? 27.773 -9.086 -20.071 1.00 96.81 391 SER A O 1
ATOM 2990 N N . LEU A 1 392 ? 27.377 -6.945 -20.625 1.00 96.31 392 LEU A N 1
ATOM 2991 C CA . LEU A 1 392 ? 25.925 -7.072 -20.674 1.00 96.31 392 LEU A CA 1
ATOM 2992 C C . LEU A 1 392 ? 25.487 -7.837 -21.919 1.00 96.31 392 LEU A C 1
ATOM 2994 O O . LEU A 1 392 ? 24.616 -8.706 -21.814 1.00 96.31 392 LEU A O 1
ATOM 2998 N N . TRP A 1 393 ? 26.095 -7.553 -23.071 1.00 97.12 393 TRP A N 1
ATOM 2999 C CA . TRP A 1 393 ? 25.762 -8.189 -24.338 1.00 97.12 393 TRP A CA 1
ATOM 3000 C C . TRP A 1 393 ? 27.011 -8.361 -25.227 1.00 97.12 393 TRP A C 1
ATOM 3002 O O . TRP A 1 393 ? 27.424 -7.412 -25.896 1.00 97.12 393 TRP A O 1
ATOM 3012 N N . PRO A 1 394 ? 27.605 -9.570 -25.300 1.00 94.25 394 PRO A N 1
ATOM 3013 C CA . PRO A 1 394 ? 28.886 -9.782 -25.987 1.00 94.25 394 PRO A CA 1
ATOM 3014 C C . PRO A 1 394 ? 28.892 -9.451 -27.484 1.00 94.25 394 PRO A C 1
ATOM 3016 O O . PRO A 1 394 ? 29.940 -9.176 -28.054 1.00 94.25 394 PRO A O 1
ATOM 3019 N N . SER A 1 395 ? 27.729 -9.474 -28.140 1.00 92.50 395 SER A N 1
ATOM 3020 C CA . SER A 1 395 ? 27.595 -9.142 -29.566 1.00 92.50 395 SER A CA 1
ATOM 3021 C C . SER A 1 395 ? 27.373 -7.648 -29.833 1.00 92.50 395 SER A C 1
ATOM 3023 O O . SER A 1 395 ? 26.993 -7.282 -30.947 1.00 92.50 395 SER A O 1
ATOM 3025 N N . THR A 1 396 ? 27.544 -6.788 -28.826 1.00 91.06 396 THR A N 1
ATOM 3026 C CA . THR A 1 396 ? 27.395 -5.335 -28.979 1.00 91.06 396 THR A CA 1
ATOM 3027 C C . THR A 1 396 ? 28.452 -4.799 -29.936 1.00 91.06 396 THR A C 1
ATOM 3029 O O . THR A 1 396 ? 29.645 -5.029 -29.753 1.00 91.06 396 THR A O 1
ATOM 3032 N N . LYS A 1 397 ? 28.017 -4.081 -30.975 1.00 91.56 397 LYS A N 1
ATOM 3033 C CA . LYS A 1 397 ? 28.924 -3.486 -31.961 1.00 91.56 397 LYS A CA 1
ATOM 3034 C C . LYS A 1 397 ? 29.484 -2.175 -31.424 1.00 91.56 397 LYS A C 1
ATOM 3036 O O . LYS A 1 397 ? 28.719 -1.262 -31.129 1.00 91.56 397 LYS A O 1
ATOM 3041 N N . VAL A 1 398 ? 30.806 -2.069 -31.356 1.00 91.06 398 VAL A N 1
ATOM 3042 C CA . VAL A 1 398 ? 31.494 -0.830 -30.985 1.00 91.06 398 VAL A CA 1
ATOM 3043 C C . VAL A 1 398 ? 31.779 -0.026 -32.263 1.00 91.06 398 VAL A C 1
ATOM 3045 O O . VAL A 1 398 ? 32.273 -0.589 -33.238 1.00 91.06 398 VAL A O 1
ATOM 3048 N N . PRO A 1 399 ? 31.442 1.274 -32.329 1.00 91.12 399 PRO A N 1
ATOM 3049 C CA . PRO A 1 399 ? 31.778 2.102 -33.483 1.00 91.12 399 PRO A CA 1
ATOM 3050 C C . PRO A 1 399 ? 33.295 2.213 -33.678 1.00 91.12 399 PRO A C 1
ATOM 3052 O O . PRO A 1 399 ? 34.021 2.464 -32.719 1.00 91.12 399 PRO A O 1
ATOM 3055 N N . ALA A 1 400 ? 33.769 2.141 -34.925 1.00 90.94 400 ALA A N 1
ATOM 3056 C CA . ALA A 1 400 ? 35.203 2.169 -35.249 1.00 90.94 400 ALA A CA 1
ATOM 3057 C C . ALA A 1 400 ? 35.948 3.404 -34.700 1.00 90.94 400 ALA A C 1
ATOM 3059 O O . ALA A 1 400 ? 37.119 3.322 -34.333 1.00 90.94 400 ALA A O 1
ATOM 3060 N N . ALA A 1 401 ? 35.274 4.557 -34.612 1.00 86.94 401 ALA A N 1
ATOM 3061 C CA . ALA A 1 401 ? 35.842 5.766 -34.013 1.00 86.94 401 ALA A CA 1
ATOM 3062 C C . ALA A 1 401 ? 36.136 5.588 -32.512 1.00 86.94 401 ALA A C 1
ATOM 3064 O O . ALA A 1 401 ? 37.175 6.035 -32.028 1.00 86.94 401 ALA A O 1
ATOM 3065 N N . LEU A 1 402 ? 35.250 4.890 -31.796 1.00 89.06 402 LEU A N 1
ATOM 3066 C CA . LEU A 1 402 ? 35.415 4.571 -30.382 1.00 89.06 402 LEU A CA 1
ATOM 3067 C C . LEU A 1 402 ? 36.497 3.503 -30.194 1.00 89.06 402 LEU A C 1
ATOM 3069 O O . LEU A 1 402 ? 37.371 3.685 -29.357 1.00 89.06 402 LEU A O 1
ATOM 3073 N N . GLU A 1 403 ? 36.525 2.466 -31.036 1.00 90.00 403 GLU A N 1
ATOM 3074 C CA . GLU A 1 403 ? 37.615 1.473 -31.046 1.00 90.00 403 GLU A CA 1
ATOM 3075 C C . GLU A 1 403 ? 38.984 2.132 -31.266 1.00 90.00 403 GLU A C 1
ATOM 3077 O O . GLU A 1 403 ? 39.936 1.865 -30.535 1.00 90.00 403 GLU A O 1
ATOM 3082 N N . THR A 1 404 ? 39.075 3.053 -32.229 1.00 91.44 404 THR A N 1
ATOM 3083 C CA . THR A 1 404 ? 40.314 3.787 -32.524 1.00 91.44 404 THR A CA 1
ATOM 3084 C C . THR A 1 404 ? 40.746 4.647 -31.335 1.00 91.44 404 THR A C 1
ATOM 3086 O O . THR A 1 404 ? 41.911 4.605 -30.943 1.00 91.44 404 THR A O 1
ATOM 3089 N N . ALA A 1 405 ? 39.819 5.396 -30.728 1.00 86.25 405 ALA A N 1
ATOM 3090 C CA . ALA A 1 405 ? 40.112 6.250 -29.577 1.00 86.25 405 ALA A CA 1
ATOM 3091 C C . ALA A 1 405 ? 40.542 5.450 -28.334 1.00 86.25 405 ALA A C 1
ATOM 3093 O O . ALA A 1 405 ? 41.400 5.905 -27.577 1.00 86.25 405 ALA A O 1
ATOM 3094 N N . LEU A 1 406 ? 39.978 4.257 -28.129 1.00 89.31 406 LEU A N 1
ATOM 3095 C CA . LEU A 1 406 ? 40.365 3.359 -27.040 1.00 89.31 406 LEU A CA 1
ATOM 3096 C C . LEU A 1 406 ? 41.723 2.689 -27.304 1.00 89.31 406 LEU A C 1
ATOM 3098 O O . LEU A 1 406 ? 42.551 2.624 -26.401 1.00 89.31 406 LEU A O 1
ATOM 3102 N N . ALA A 1 407 ? 42.023 2.307 -28.547 1.00 89.31 407 ALA A N 1
ATOM 3103 C CA . ALA A 1 407 ? 43.342 1.786 -28.917 1.00 89.31 407 ALA A CA 1
ATOM 3104 C C . ALA A 1 407 ? 44.470 2.832 -28.769 1.00 89.31 407 ALA A C 1
ATOM 3106 O O . ALA A 1 407 ? 45.633 2.480 -28.567 1.00 89.31 407 ALA A O 1
ATOM 3107 N N . GLU A 1 408 ? 44.165 4.132 -28.873 1.00 83.56 408 GLU A N 1
ATOM 3108 C CA . GLU A 1 408 ? 45.121 5.209 -28.568 1.00 83.56 408 GLU A CA 1
ATOM 3109 C C . GLU A 1 408 ? 45.450 5.313 -27.073 1.00 83.56 408 GLU A C 1
ATOM 3111 O O . GLU A 1 408 ? 46.563 5.726 -26.731 1.00 83.56 408 GLU A O 1
ATOM 3116 N N . LEU A 1 409 ? 44.505 4.953 -26.195 1.00 84.12 409 LEU A N 1
ATOM 3117 C CA . LEU A 1 409 ? 44.708 4.919 -24.747 1.00 84.12 409 LEU A CA 1
ATOM 3118 C C . LEU A 1 409 ? 45.696 3.812 -24.358 1.00 84.12 409 LEU A C 1
ATOM 3120 O O . LEU A 1 409 ? 46.571 4.061 -23.543 1.00 84.12 409 LEU A O 1
ATOM 3124 N N . GLU A 1 410 ? 45.601 2.632 -24.977 1.00 78.81 410 GLU A N 1
ATOM 3125 C CA . GLU A 1 410 ? 46.467 1.475 -24.682 1.00 78.81 410 GLU A CA 1
ATOM 3126 C C . GLU A 1 410 ? 47.934 1.669 -25.104 1.00 78.81 410 GLU A C 1
ATOM 3128 O O . GLU A 1 410 ? 48.831 1.004 -24.588 1.00 78.81 410 GLU A O 1
ATOM 3133 N N . LYS A 1 411 ? 48.200 2.574 -26.054 1.00 77.81 411 LYS A N 1
ATOM 3134 C CA . LYS A 1 411 ? 49.550 2.849 -26.581 1.00 77.81 411 LYS A CA 1
ATOM 3135 C C . LYS A 1 411 ? 50.342 3.876 -25.762 1.00 77.81 411 LYS A C 1
ATOM 3137 O O . LYS A 1 411 ? 51.492 4.148 -26.112 1.00 77.81 411 LYS A O 1
ATOM 3142 N N . ARG A 1 412 ? 49.733 4.500 -24.753 1.00 59.09 412 ARG A N 1
ATOM 3143 C CA . ARG A 1 412 ? 50.308 5.597 -23.958 1.00 59.09 412 ARG A CA 1
ATOM 3144 C C . ARG A 1 412 ? 50.376 5.232 -22.490 1.00 59.09 412 ARG A C 1
ATOM 3146 O O . ARG A 1 412 ? 51.321 5.736 -21.844 1.00 59.09 412 ARG A O 1
#

pLDDT: mean 90.78, std 7.85, range [56.47, 98.69]

Secondary structure (DSSP, 8-state):
---HHHHHHHHHHHHHHHHHHHHHHHHTS----THHHHHTHHHHHHHHHTT-HHHHHHHHHTT-HHHHHHHHHHHHH-SS---HHHHHHHHHHHHHHHHT-SSHHHHHHHHHHHHHHHHHHHHSHHHHHHHHHHHHS-HHHHHHHHHHHHHHHHHHHHHHHHHHTTTT-HHHHHHHHHHTTHHHHHHHTT--HHHHHHHHHHHHHHHHHHHHHHHHHHHHHHHT--TTTS-HHHHHHHHHHHHHHHHHH---HHHHHHHHHHHHHHHHHHHHTT-HHHHHHHHGGGHHHHHHHHHHTTT-TTTGGGHHHHHHHHHHHHHT-SSHHHHHHHHHHHHHH-TT-HHHHHHHHHHHHHHHHHHHHHS-SS-SSS-THHHHHHHHHHHHHHHHHHHH-TTPPPPHHHHHHHHHHHT-